Protein AF-0000000080628534 (afdb_homodimer)

pLDDT: mean 80.89, std 22.48, range [27.95, 98.81]

Structure (mmCIF, N/CA/C/O backbone):
data_AF-0000000080628534-model_v1
#
loop_
_entity.id
_entity.type
_entity.pdbx_description
1 polymer 'Flagellar biosynthesis protein FlhF'
#
loop_
_atom_site.group_PDB
_atom_site.id
_atom_site.type_symbol
_atom_site.label_atom_id
_atom_site.label_alt_id
_atom_site.label_comp_id
_atom_site.label_asym_id
_atom_site.label_entity_id
_atom_site.label_seq_id
_atom_site.pdbx_PDB_ins_code
_atom_site.Cartn_x
_atom_site.Cartn_y
_atom_site.Cartn_z
_atom_site.occupancy
_atom_site.B_iso_or_equiv
_atom_site.auth_seq_id
_atom_site.auth_comp_id
_atom_site.auth_asym_id
_atom_site.auth_atom_id
_atom_site.pdbx_PDB_model_num
ATOM 1 N N . MET A 1 1 ? -2.523 -20.516 -36.844 1 52.12 1 MET A N 1
ATOM 2 C CA . MET A 1 1 ? -1.705 -20.703 -35.656 1 52.12 1 MET A CA 1
ATOM 3 C C . MET A 1 1 ? -1.538 -22.188 -35.344 1 52.12 1 MET A C 1
ATOM 5 O O . MET A 1 1 ? -2.523 -22.922 -35.25 1 52.12 1 MET A O 1
ATOM 9 N N . ARG A 1 2 ? -0.421 -22.672 -35.656 1 65.31 2 ARG A N 1
ATOM 10 C CA . ARG A 1 2 ? -0.135 -24.062 -35.375 1 65.31 2 ARG A CA 1
ATOM 11 C C . ARG A 1 2 ? 0.512 -24.219 -34 1 65.31 2 ARG A C 1
ATOM 13 O O . ARG A 1 2 ? 1.505 -23.562 -33.688 1 65.31 2 ARG A O 1
ATOM 20 N N . LEU A 1 3 ? -0.256 -24.969 -33.062 1 70.88 3 LEU A N 1
ATOM 21 C CA . LEU A 1 3 ? 0.223 -25.234 -31.703 1 70.88 3 LEU A CA 1
ATOM 22 C C . LEU A 1 3 ? 0.98 -26.547 -31.641 1 70.88 3 LEU A C 1
ATOM 24 O O . LEU A 1 3 ? 0.54 -27.547 -32.219 1 70.88 3 LEU A O 1
ATOM 28 N N . LYS A 1 4 ? 2.238 -26.516 -31.188 1 79.19 4 LYS A N 1
ATOM 29 C CA . LYS A 1 4 ? 2.992 -27.734 -30.953 1 79.19 4 LYS A CA 1
ATOM 30 C C . LYS A 1 4 ? 3.547 -27.797 -29.531 1 79.19 4 LYS A C 1
ATOM 32 O O . LYS A 1 4 ? 4.02 -26.781 -29.016 1 79.19 4 LYS A O 1
ATOM 37 N N . SER A 1 5 ? 3.434 -29.031 -28.891 1 80.94 5 SER A N 1
ATOM 38 C CA . SER A 1 5 ? 3.955 -29.234 -27.547 1 80.94 5 SER A CA 1
ATOM 39 C C . SER A 1 5 ? 5.293 -29.969 -27.578 1 80.94 5 SER A C 1
ATOM 41 O O . SER A 1 5 ? 5.477 -30.906 -28.344 1 80.94 5 SER A O 1
ATOM 43 N N . PHE A 1 6 ? 6.254 -29.469 -26.766 1 79.81 6 PHE A N 1
ATOM 44 C CA . PHE A 1 6 ? 7.598 -30.016 -26.641 1 79.81 6 PHE A CA 1
ATOM 45 C C . PHE A 1 6 ? 7.852 -30.531 -25.219 1 79.81 6 PHE A C 1
ATOM 47 O O . PHE A 1 6 ? 7.535 -29.844 -24.25 1 79.81 6 PHE A O 1
ATOM 54 N N . HIS A 1 7 ? 8.352 -31.828 -25.125 1 80.94 7 HIS A N 1
ATOM 55 C CA . HIS A 1 7 ? 8.695 -32.469 -23.844 1 80.94 7 HIS A CA 1
ATOM 56 C C . HIS A 1 7 ? 10.203 -32.594 -23.688 1 80.94 7 HIS A C 1
ATOM 58 O O . HIS A 1 7 ? 10.898 -33.062 -24.594 1 80.94 7 HIS A O 1
ATOM 64 N N . ALA A 1 8 ? 10.711 -31.922 -22.609 1 80.69 8 ALA A N 1
ATOM 65 C CA . ALA A 1 8 ? 12.141 -32 -22.344 1 80.69 8 ALA A CA 1
ATOM 66 C C . ALA A 1 8 ? 12.422 -32.156 -20.844 1 80.69 8 ALA A C 1
ATOM 68 O O . ALA A 1 8 ? 11.523 -31.969 -20.016 1 80.69 8 ALA A O 1
ATOM 69 N N . LYS A 1 9 ? 13.586 -32.594 -20.5 1 79.06 9 LYS A N 1
ATOM 70 C CA . LYS A 1 9 ? 13.992 -32.781 -19.109 1 79.06 9 LYS A CA 1
ATOM 71 C C . LYS A 1 9 ? 14.195 -31.453 -18.422 1 79.06 9 LYS A C 1
ATOM 73 O O . LYS A 1 9 ? 14.078 -31.359 -17.188 1 79.06 9 LYS A O 1
ATOM 78 N N . SER A 1 10 ? 14.484 -30.391 -19.219 1 75.31 10 SER A N 1
ATOM 79 C CA . SER A 1 10 ? 14.695 -29.047 -18.688 1 75.31 10 SER A CA 1
ATOM 80 C C . SER A 1 10 ? 14.07 -27.984 -19.594 1 75.31 10 SER A C 1
ATOM 82 O O . SER A 1 10 ? 13.812 -28.25 -20.781 1 75.31 10 SER A O 1
ATOM 84 N N . MET A 1 11 ? 13.812 -26.906 -19.031 1 73.5 11 MET A N 1
ATOM 85 C CA . MET A 1 11 ? 13.25 -25.797 -19.781 1 73.5 11 MET A CA 1
ATOM 86 C C . MET A 1 11 ? 14.195 -25.359 -20.906 1 73.5 11 MET A C 1
ATOM 88 O O . MET A 1 11 ? 13.75 -25.062 -22.016 1 73.5 11 MET A O 1
ATOM 92 N N . SER A 1 12 ? 15.469 -25.328 -20.688 1 75.5 12 SER A N 1
ATOM 93 C CA . SER A 1 12 ? 16.453 -24.969 -21.703 1 75.5 12 SER A CA 1
ATOM 94 C C . SER A 1 12 ? 16.391 -25.922 -22.891 1 75.5 12 SER A C 1
ATOM 96 O O . SER A 1 12 ? 16.484 -25.484 -24.047 1 75.5 12 SER A O 1
ATOM 98 N N . GLU A 1 13 ? 16.203 -27.109 -22.562 1 78.12 13 GLU A N 1
ATOM 99 C CA . GLU A 1 13 ? 16.078 -28.125 -23.594 1 78.12 13 GLU A CA 1
ATOM 100 C C . GLU A 1 13 ? 14.758 -28 -24.344 1 78.12 13 GLU A C 1
ATOM 102 O O . GLU A 1 13 ? 14.719 -28.109 -25.578 1 78.12 13 GLU A O 1
ATOM 107 N N . ALA A 1 14 ? 13.758 -27.688 -23.641 1 77.56 14 ALA A N 1
ATOM 108 C CA . ALA A 1 14 ? 12.445 -27.5 -24.25 1 77.56 14 ALA A CA 1
ATOM 109 C C . ALA A 1 14 ? 12.438 -26.281 -25.172 1 77.56 14 ALA A C 1
ATOM 111 O O . ALA A 1 14 ? 11.93 -26.359 -26.297 1 77.56 14 ALA A O 1
ATOM 112 N N . MET A 1 15 ? 13.07 -25.359 -24.797 1 76.38 15 MET A N 1
ATOM 113 C CA . MET A 1 15 ? 13.141 -24.125 -25.578 1 76.38 15 MET A CA 1
ATOM 114 C C . MET A 1 15 ? 14 -24.312 -26.812 1 76.38 15 MET A C 1
ATOM 116 O O . MET A 1 15 ? 13.688 -23.797 -27.875 1 76.38 15 MET A O 1
ATOM 120 N N . ARG A 1 16 ? 15.008 -25.016 -26.75 1 76.69 16 ARG A N 1
ATOM 121 C CA . ARG A 1 16 ? 15.828 -25.375 -27.891 1 76.69 16 ARG A CA 1
ATOM 122 C C . ARG A 1 16 ? 15.016 -26.156 -28.922 1 76.69 16 ARG A C 1
ATOM 124 O O . ARG A 1 16 ? 15.094 -25.875 -30.125 1 76.69 16 ARG A O 1
ATOM 131 N N . MET A 1 17 ? 14.148 -26.953 -28.469 1 79.75 17 MET A N 1
ATOM 132 C CA . MET A 1 17 ? 13.297 -27.766 -29.328 1 79.75 17 MET A CA 1
ATOM 133 C C . MET A 1 17 ? 12.242 -26.906 -30.016 1 79.75 17 MET A C 1
ATOM 135 O O . MET A 1 17 ? 11.961 -27.094 -31.203 1 79.75 17 MET A O 1
ATOM 139 N N . VAL A 1 18 ? 11.75 -26.047 -29.25 1 76.75 18 VAL A N 1
ATOM 140 C CA . VAL A 1 18 ? 10.758 -25.125 -29.781 1 76.75 18 VAL A CA 1
ATOM 141 C C . VAL A 1 18 ? 11.383 -24.281 -30.906 1 76.75 18 VAL A C 1
ATOM 143 O O . VAL A 1 18 ? 10.828 -24.188 -32 1 76.75 18 VAL A O 1
ATOM 146 N N . ARG A 1 19 ? 12.5 -23.859 -30.719 1 76.12 19 ARG A N 1
ATOM 147 C CA . ARG A 1 19 ? 13.195 -23.031 -31.703 1 76.12 19 ARG A CA 1
ATOM 148 C C . ARG A 1 19 ? 13.602 -23.859 -32.938 1 76.12 19 ARG A C 1
ATOM 150 O O . ARG A 1 19 ? 13.484 -23.406 -34.062 1 76.12 19 ARG A O 1
ATOM 157 N N . GLN A 1 20 ? 13.969 -25.031 -32.719 1 76.75 20 GLN A N 1
ATOM 158 C CA . GLN A 1 20 ? 14.391 -25.922 -33.812 1 76.75 20 GLN A CA 1
ATOM 159 C C . GLN A 1 20 ? 13.219 -26.344 -34.688 1 76.75 20 GLN A C 1
ATOM 161 O O . GLN A 1 20 ? 13.359 -26.469 -35.906 1 76.75 20 GLN A O 1
ATOM 166 N N . THR A 1 21 ? 12.023 -26.422 -34.062 1 76.94 21 THR A N 1
ATOM 167 C CA . THR A 1 21 ? 10.883 -26.984 -34.75 1 76.94 21 THR A CA 1
ATOM 168 C C . THR A 1 21 ? 9.984 -25.875 -35.312 1 76.94 21 THR A C 1
ATOM 170 O O . THR A 1 21 ? 9.469 -25.984 -36.406 1 76.94 21 THR A O 1
ATOM 173 N N . LEU A 1 22 ? 9.875 -24.75 -34.469 1 72.88 22 LEU A N 1
ATOM 174 C CA . LEU A 1 22 ? 8.859 -23.766 -34.844 1 72.88 22 LEU A CA 1
ATOM 175 C C . LEU A 1 22 ? 9.508 -22.438 -35.219 1 72.88 22 LEU A C 1
ATOM 177 O O . LEU A 1 22 ? 8.828 -21.531 -35.719 1 72.88 22 LEU A O 1
ATOM 181 N N . GLY A 1 23 ? 10.844 -22.422 -35.125 1 72.56 23 GLY A N 1
ATOM 182 C CA . GLY A 1 23 ? 11.578 -21.219 -35.469 1 72.56 23 GLY A CA 1
ATOM 183 C C . GLY A 1 23 ? 11.641 -20.188 -34.375 1 72.56 23 GLY A C 1
ATOM 184 O O . GLY A 1 23 ? 11.047 -20.375 -33.312 1 72.56 23 GLY A O 1
ATOM 185 N N . ASP A 1 24 ? 12.352 -19.062 -34.688 1 66.25 24 ASP A N 1
ATOM 186 C CA . ASP A 1 24 ? 12.672 -18.016 -33.719 1 66.25 24 ASP A CA 1
ATOM 187 C C . ASP A 1 24 ? 11.445 -17.172 -33.406 1 66.25 24 ASP A C 1
ATOM 189 O O . ASP A 1 24 ? 11.391 -16.5 -32.375 1 66.25 24 ASP A O 1
ATOM 193 N N . ASP A 1 25 ? 10.516 -17.359 -34.156 1 62.25 25 ASP A N 1
ATOM 194 C CA . ASP A 1 25 ? 9.312 -16.547 -34 1 62.25 25 ASP A CA 1
ATOM 195 C C . ASP A 1 25 ? 8.219 -17.297 -33.25 1 62.25 25 ASP A C 1
ATOM 197 O O . ASP A 1 25 ? 7.066 -16.859 -33.219 1 62.25 25 ASP A O 1
ATOM 201 N N . ALA A 1 26 ? 8.492 -18.328 -32.719 1 68 26 ALA A N 1
ATOM 202 C CA . ALA A 1 26 ? 7.512 -19.156 -32 1 68 26 ALA A CA 1
ATOM 203 C C . ALA A 1 26 ? 7.078 -18.484 -30.703 1 68 26 ALA A C 1
ATOM 205 O O . ALA A 1 26 ? 7.906 -17.938 -29.969 1 68 26 ALA A O 1
ATOM 206 N N . ILE A 1 27 ? 5.82 -18.391 -30.469 1 68.94 27 ILE A N 1
ATOM 207 C CA . ILE A 1 27 ? 5.238 -17.828 -29.266 1 68.94 27 ILE A CA 1
ATOM 208 C C . ILE A 1 27 ? 4.934 -18.938 -28.266 1 68.94 27 ILE A C 1
ATOM 210 O O . ILE A 1 27 ? 4.25 -19.906 -28.609 1 68.94 27 ILE A O 1
ATOM 214 N N . ILE A 1 28 ? 5.527 -18.875 -27.078 1 70.69 28 ILE A N 1
ATOM 215 C CA . ILE A 1 28 ? 5.23 -19.859 -26.047 1 70.69 28 ILE A CA 1
ATOM 216 C C . ILE A 1 28 ? 3.869 -19.562 -25.422 1 70.69 28 ILE A C 1
ATOM 218 O O . ILE A 1 28 ? 3.652 -18.484 -24.891 1 70.69 28 ILE A O 1
ATOM 222 N N . VAL A 1 29 ? 3.066 -20.531 -25.547 1 66.56 29 VAL A N 1
ATOM 223 C CA . VAL A 1 29 ? 1.677 -20.391 -25.125 1 66.56 29 VAL A CA 1
ATOM 224 C C . VAL A 1 29 ? 1.518 -20.922 -23.703 1 66.56 29 VAL A C 1
ATOM 226 O O . VAL A 1 29 ? 0.796 -20.344 -22.891 1 66.56 29 VAL A O 1
ATOM 229 N N . ALA A 1 30 ? 2.236 -22.078 -23.422 1 68.56 30 ALA A N 1
ATOM 230 C CA . ALA A 1 30 ? 2.078 -22.703 -22.109 1 68.56 30 ALA A CA 1
ATOM 231 C C . ALA A 1 30 ? 3.318 -23.516 -21.734 1 68.56 30 ALA A C 1
ATOM 233 O O . ALA A 1 30 ? 3.977 -24.094 -22.609 1 68.56 30 ALA A O 1
ATOM 234 N N . THR A 1 31 ? 3.734 -23.391 -20.406 1 70.88 31 THR A N 1
ATOM 235 C CA . THR A 1 31 ? 4.758 -24.266 -19.844 1 70.88 31 THR A CA 1
ATOM 236 C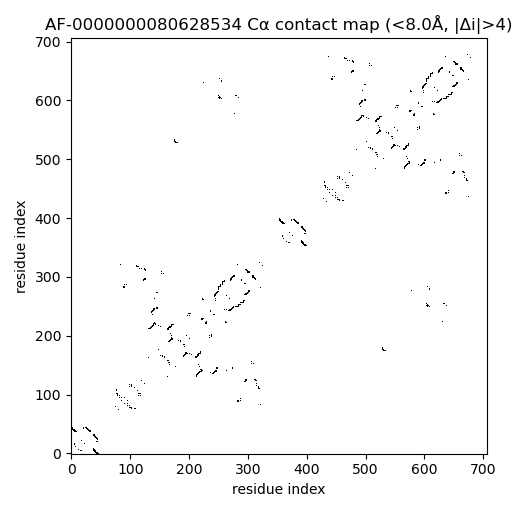 C . THR A 1 31 ? 4.211 -25.031 -18.641 1 70.88 31 THR A C 1
ATOM 238 O O . THR A 1 31 ? 3.553 -24.453 -17.766 1 70.88 31 THR A O 1
ATOM 241 N N . ARG A 1 32 ? 4.414 -26.438 -18.812 1 68.06 32 ARG A N 1
ATOM 242 C CA . ARG A 1 32 ? 3.957 -27.297 -17.719 1 68.06 32 ARG A CA 1
ATOM 243 C C . ARG A 1 32 ? 5.059 -28.25 -17.266 1 68.06 32 ARG A C 1
ATOM 245 O O . ARG A 1 32 ? 5.762 -28.828 -18.109 1 68.06 32 ARG A O 1
ATOM 252 N N . GLU A 1 33 ? 5.195 -28.375 -15.945 1 72 33 GLU A N 1
ATOM 253 C CA . GLU A 1 33 ? 6.055 -29.422 -15.422 1 72 33 GLU A CA 1
ATOM 254 C C . GLU A 1 33 ? 5.332 -30.766 -15.422 1 72 33 GLU A C 1
ATOM 256 O O . GLU A 1 33 ? 4.16 -30.859 -15.047 1 72 33 GLU A O 1
ATOM 261 N N . GLU A 1 34 ? 6.062 -31.859 -15.828 1 68.81 34 GLU A N 1
ATOM 262 C CA . GLU A 1 34 ? 5.473 -33.188 -15.906 1 68.81 34 GLU A CA 1
ATOM 263 C C . GLU A 1 34 ? 5.836 -34.031 -14.672 1 68.81 34 GLU A C 1
ATOM 265 O O . GLU A 1 34 ? 6.918 -33.875 -14.109 1 68.81 34 GLU A O 1
ATOM 270 N N . ASP A 1 35 ? 4.938 -34.875 -14.141 1 65.06 35 ASP A N 1
ATOM 271 C CA . ASP A 1 35 ? 5.059 -35.719 -12.945 1 65.06 35 ASP A CA 1
ATOM 272 C C . ASP A 1 35 ? 6.309 -36.594 -13.008 1 65.06 35 ASP A C 1
ATOM 274 O O . ASP A 1 35 ? 6.902 -36.906 -11.977 1 65.06 35 ASP A O 1
ATOM 278 N N . GLY A 1 36 ? 6.828 -37.094 -14.086 1 64.31 36 GLY A N 1
ATOM 279 C CA . GLY A 1 36 ? 7.961 -38 -14.211 1 64.31 36 GLY A CA 1
ATOM 280 C C . GLY A 1 36 ? 9.281 -37.281 -14.414 1 64.31 36 GLY A C 1
ATOM 281 O O . GLY A 1 36 ? 10.289 -37.906 -14.742 1 64.31 36 GLY A O 1
ATOM 282 N N . GLY A 1 37 ? 9.367 -36 -14.125 1 69.06 37 GLY A N 1
ATOM 283 C CA . GLY A 1 37 ? 10.594 -35.25 -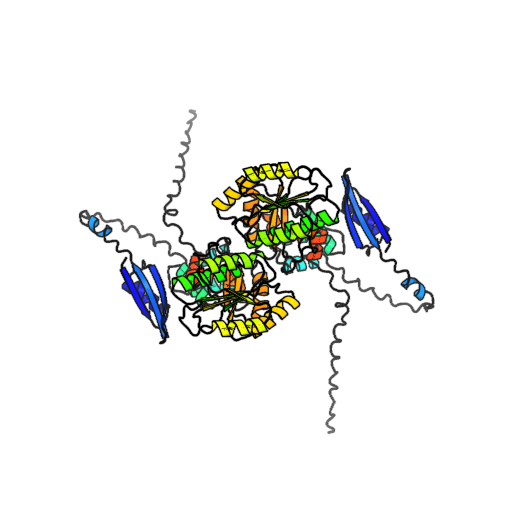14.391 1 69.06 37 GLY A CA 1
ATOM 284 C C . GLY A 1 37 ? 10.672 -34.719 -15.805 1 69.06 37 GLY A C 1
ATOM 285 O O . GLY A 1 37 ? 10.07 -35.281 -16.719 1 69.06 37 GLY A O 1
ATOM 286 N N . GLY A 1 38 ? 10.523 -33.25 -16.016 1 73.31 38 GLY A N 1
ATOM 287 C CA . GLY A 1 38 ? 10.625 -32.594 -17.312 1 73.31 38 GLY A CA 1
ATOM 288 C C . GLY A 1 38 ? 9.633 -31.469 -17.484 1 73.31 38 GLY A C 1
ATOM 289 O O . GLY A 1 38 ? 8.875 -31.141 -16.562 1 73.31 38 GLY A O 1
ATOM 290 N N . VAL A 1 39 ? 9.797 -30.781 -18.531 1 79.19 39 VAL A N 1
ATOM 291 C CA . VAL A 1 39 ? 8.953 -29.625 -18.812 1 79.19 39 VAL A CA 1
ATOM 292 C C . VAL A 1 39 ? 8.266 -29.812 -20.172 1 79.19 39 VAL A C 1
ATOM 294 O O . VAL A 1 39 ? 8.875 -30.297 -21.125 1 79.19 39 VAL A O 1
ATOM 297 N N . ARG A 1 40 ? 6.98 -29.531 -20.156 1 80.12 40 ARG A N 1
ATOM 298 C CA . ARG A 1 40 ? 6.23 -29.406 -21.406 1 80.12 40 ARG A CA 1
ATOM 299 C C . ARG A 1 40 ? 6.02 -27.953 -21.781 1 80.12 40 ARG A C 1
ATOM 301 O O . ARG A 1 40 ? 5.488 -27.172 -20.984 1 80.12 40 ARG A O 1
ATOM 308 N N . VAL A 1 41 ? 6.477 -27.578 -22.906 1 78.06 41 VAL A N 1
ATOM 309 C CA . VAL A 1 41 ? 6.305 -26.234 -23.453 1 78.06 41 VAL A CA 1
ATOM 310 C C . VAL A 1 41 ? 5.387 -26.281 -24.672 1 78.06 41 VAL A C 1
ATOM 312 O O . VAL A 1 41 ? 5.633 -27.047 -25.609 1 78.06 41 VAL A O 1
ATOM 315 N N . THR A 1 42 ? 4.27 -25.547 -24.625 1 76.44 42 THR A N 1
ATOM 316 C CA . THR A 1 42 ? 3.402 -25.375 -25.797 1 76.44 42 THR A CA 1
ATOM 317 C C . THR A 1 42 ? 3.682 -24.047 -26.484 1 76.44 42 THR A C 1
ATOM 319 O O . THR A 1 42 ? 3.625 -22.984 -25.859 1 76.44 42 THR A O 1
ATOM 322 N N . ALA A 1 43 ? 4.016 -24.156 -27.734 1 76.31 43 ALA A N 1
ATOM 323 C CA . ALA A 1 43 ? 4.367 -22.969 -28.516 1 76.31 43 ALA A CA 1
ATOM 324 C C . ALA A 1 43 ? 3.512 -22.859 -29.781 1 76.31 43 ALA A C 1
ATOM 326 O O . ALA A 1 43 ? 3.014 -23.875 -30.281 1 76.31 43 ALA A O 1
ATOM 327 N N . ALA A 1 44 ? 3.174 -21.594 -30.203 1 69.31 44 ALA A N 1
ATOM 328 C CA . ALA A 1 44 ? 2.355 -21.312 -31.391 1 69.31 44 ALA A CA 1
ATOM 329 C C . ALA A 1 44 ? 3.16 -20.578 -32.438 1 69.31 44 ALA A C 1
ATOM 331 O O . ALA A 1 44 ? 4.055 -19.797 -32.125 1 69.31 44 ALA A O 1
ATOM 332 N N . VAL A 1 45 ? 3.082 -21.016 -33.75 1 62.59 45 VAL A N 1
ATOM 333 C CA . VAL A 1 45 ? 3.586 -20.219 -34.875 1 62.59 45 VAL A CA 1
ATOM 334 C C . VAL A 1 45 ? 2.42 -19.75 -35.75 1 62.59 45 VAL A C 1
ATOM 336 O O . VAL A 1 45 ? 1.482 -20.516 -36 1 62.59 45 VAL A O 1
ATOM 339 N N . GLU A 1 46 ? 2.299 -18.422 -36.031 1 52.25 46 GLU A N 1
ATOM 340 C CA . GLU A 1 46 ? 1.332 -17.891 -37 1 52.25 46 GLU A CA 1
ATOM 341 C C . GLU A 1 46 ? 1.684 -18.312 -38.406 1 52.25 46 GLU A C 1
ATOM 343 O O . GLU A 1 46 ? 2.844 -18.234 -38.812 1 52.25 46 GLU A O 1
ATOM 348 N N . ASP A 1 47 ? 0.902 -19.156 -39.031 1 44.16 47 ASP A N 1
ATOM 349 C CA . ASP A 1 47 ? 1.084 -19.531 -40.438 1 44.16 47 ASP A CA 1
ATOM 350 C C . ASP A 1 47 ? 1.068 -18.297 -41.344 1 44.16 47 ASP A C 1
ATOM 352 O O . ASP A 1 47 ? 0.065 -17.594 -41.406 1 44.16 47 ASP A O 1
ATOM 356 N N . ASP A 1 48 ? 2.08 -17.562 -41.469 1 38.75 48 ASP A N 1
ATOM 357 C CA . ASP A 1 48 ? 2.053 -16.562 -42.531 1 38.75 48 ASP A CA 1
ATOM 358 C C . ASP A 1 48 ? 1.951 -17.219 -43.906 1 38.75 48 ASP A C 1
ATOM 360 O O . ASP A 1 48 ? 2.957 -17.656 -44.469 1 38.75 48 ASP A O 1
ATOM 364 N N . ASP A 1 49 ? 1.04 -18.047 -44.25 1 35.22 49 ASP A N 1
ATOM 365 C CA . ASP A 1 49 ? 0.96 -18.516 -45.625 1 35.22 49 ASP A CA 1
ATOM 366 C C . ASP A 1 49 ? 1.001 -17.344 -46.594 1 35.22 49 ASP A C 1
ATOM 368 O O . ASP A 1 49 ? 1.09 -17.547 -47.812 1 35.22 49 ASP A O 1
ATOM 372 N N . LEU A 1 50 ? 0.383 -16.219 -46.219 1 30.62 50 LEU A N 1
ATOM 373 C CA . LEU A 1 50 ? 0.079 -15.312 -47.312 1 30.62 50 LEU A CA 1
ATOM 374 C C . LEU A 1 50 ? 1.358 -14.766 -47.938 1 30.62 50 LEU A C 1
ATOM 376 O O . LEU A 1 50 ? 1.357 -14.336 -49.094 1 30.62 50 LEU A O 1
ATOM 380 N N . LEU A 1 51 ? 2.422 -14.562 -47.156 1 29.88 51 LEU A N 1
ATOM 381 C CA . LEU A 1 51 ? 3.449 -13.719 -47.75 1 29.88 51 LEU A CA 1
ATOM 382 C C . LEU A 1 51 ? 4.262 -14.484 -48.812 1 29.88 51 LEU A C 1
ATOM 384 O O . LEU A 1 51 ? 5.117 -13.914 -49.469 1 29.88 51 LEU A O 1
ATOM 388 N N . MET A 1 52 ? 4.152 -15.812 -48.875 1 30.11 52 MET A N 1
ATOM 389 C CA . MET A 1 52 ? 5.035 -16.5 -49.812 1 30.11 52 MET A CA 1
ATOM 390 C C . MET A 1 52 ? 4.582 -16.281 -51.25 1 30.11 52 MET A C 1
ATOM 392 O O . MET A 1 52 ? 5.285 -16.656 -52.188 1 30.11 52 MET A O 1
ATOM 396 N N . ALA A 1 53 ? 3.309 -16.047 -51.438 1 29.7 53 ALA A N 1
ATOM 397 C CA . ALA A 1 53 ? 2.877 -16.141 -52.812 1 29.7 53 ALA A CA 1
ATOM 398 C C . ALA A 1 53 ? 3.52 -15.055 -53.688 1 29.7 53 ALA A C 1
ATOM 400 O O . ALA A 1 53 ? 3.703 -15.234 -54.875 1 29.7 53 ALA A O 1
ATOM 401 N N . GLN A 1 54 ? 3.621 -13.836 -53.125 1 27.95 54 GLN A N 1
ATOM 402 C CA . GLN A 1 54 ? 3.889 -12.758 -54.062 1 27.95 54 GLN A CA 1
ATOM 403 C C . GLN A 1 54 ? 5.336 -12.805 -54.562 1 27.95 54 GLN A C 1
ATOM 405 O O . GLN A 1 54 ? 5.758 -11.945 -55.344 1 27.95 54 GLN A O 1
ATOM 410 N N . ALA A 1 55 ? 6.145 -13.641 -54 1 29.62 55 ALA A N 1
ATOM 411 C CA . ALA A 1 55 ? 7.562 -13.562 -54.344 1 29.62 55 ALA A CA 1
ATOM 412 C C . ALA A 1 55 ? 7.824 -14.133 -55.719 1 29.62 55 ALA A C 1
ATOM 414 O O . ALA A 1 55 ? 8.977 -14.25 -56.156 1 29.62 55 ALA A O 1
ATOM 415 N N . ARG A 1 56 ? 6.855 -14.695 -56.344 1 28.62 56 ARG A N 1
ATOM 416 C CA . ARG A 1 56 ? 7.285 -15.477 -57.5 1 28.62 56 ARG A CA 1
ATOM 417 C C . ARG A 1 56 ? 7.84 -14.57 -58.594 1 28.62 56 ARG A C 1
ATOM 419 O O . ARG A 1 56 ? 8.641 -15 -59.406 1 28.62 56 ARG A O 1
ATOM 426 N N . THR A 1 57 ? 7.062 -13.578 -58.875 1 28.77 57 THR A N 1
ATOM 427 C CA . THR A 1 57 ? 7.223 -13.203 -60.281 1 28.77 57 THR A CA 1
ATOM 428 C C . THR A 1 57 ? 8.547 -12.469 -60.5 1 28.77 57 THR A C 1
ATOM 430 O O . THR A 1 57 ? 8.883 -12.109 -61.625 1 28.77 57 THR A O 1
ATOM 433 N N . ALA A 1 58 ? 9 -11.633 -59.562 1 29 58 ALA A N 1
ATOM 434 C CA . ALA A 1 58 ? 9.914 -10.625 -60.094 1 29 58 ALA A CA 1
ATOM 435 C C . ALA A 1 58 ? 11.258 -11.242 -60.469 1 29 58 ALA A C 1
ATOM 437 O O . ALA A 1 58 ? 11.805 -12.047 -59.719 1 29 58 ALA A O 1
ATOM 438 N N . GLN A 1 59 ? 11.477 -11.375 -61.781 1 30.39 59 GLN A N 1
ATOM 439 C CA . GLN A 1 59 ? 12.695 -11.812 -62.469 1 30.39 59 GLN A CA 1
ATOM 440 C C . GLN A 1 59 ? 13.922 -11.078 -61.906 1 30.39 59 GLN A C 1
ATOM 442 O O . GLN A 1 59 ? 13.953 -9.852 -61.875 1 30.39 59 GLN A O 1
ATOM 447 N N . PRO A 1 60 ? 14.672 -11.68 -61 1 30.28 60 PRO A N 1
ATOM 448 C CA . PRO A 1 60 ? 15.812 -10.992 -60.375 1 30.28 60 PRO A CA 1
ATOM 449 C C . PRO A 1 60 ? 16.844 -10.531 -61.406 1 30.28 60 PRO A C 1
ATOM 451 O O . PRO A 1 60 ? 17.328 -11.336 -62.219 1 30.28 60 PRO A O 1
ATOM 454 N N . THR A 1 61 ? 16.578 -9.508 -62.25 1 30.84 61 THR A N 1
ATOM 455 C CA . THR A 1 61 ? 17.75 -9.016 -62.969 1 30.84 61 THR A CA 1
ATOM 456 C C . THR A 1 61 ? 18.969 -8.984 -62.031 1 30.84 61 THR A C 1
ATOM 458 O O . THR A 1 61 ? 18.875 -8.562 -60.906 1 30.84 61 THR A O 1
ATOM 461 N N . ARG A 1 62 ? 19.969 -9.773 -62.312 1 30.39 62 ARG A N 1
ATOM 462 C CA . ARG A 1 62 ? 21.219 -10.047 -61.625 1 30.39 62 ARG A CA 1
ATOM 463 C C . ARG A 1 62 ? 22 -8.766 -61.344 1 30.39 62 ARG A C 1
ATOM 465 O O . ARG A 1 62 ? 22.844 -8.367 -62.156 1 30.39 62 ARG A O 1
ATOM 472 N N . THR A 1 63 ? 21.359 -7.594 -61.438 1 30.03 63 THR A N 1
ATOM 473 C CA . THR A 1 63 ? 22.359 -6.559 -61.188 1 30.03 63 THR A CA 1
ATOM 474 C C . THR A 1 63 ? 23.141 -6.879 -59.906 1 30.03 63 THR A C 1
ATOM 476 O O . THR A 1 63 ? 22.609 -7.445 -58.969 1 30.03 63 THR A O 1
ATOM 479 N N . ALA A 1 64 ? 24.547 -6.91 -60.094 1 31 64 ALA A N 1
ATOM 480 C CA . ALA A 1 64 ? 25.516 -7.129 -59.031 1 31 64 ALA A CA 1
ATOM 481 C C . ALA A 1 64 ? 25.078 -6.426 -57.75 1 31 64 ALA A C 1
ATOM 483 O O . ALA A 1 64 ? 24.891 -5.207 -57.719 1 31 64 ALA A O 1
ATOM 484 N N . ARG A 1 65 ? 24.172 -6.984 -57.094 1 31.28 65 ARG A N 1
ATOM 485 C CA . ARG A 1 65 ? 23.781 -6.344 -55.844 1 31.28 65 ARG A CA 1
ATOM 486 C C . ARG A 1 65 ? 25 -5.945 -55.031 1 31.28 65 ARG A C 1
ATOM 488 O O . ARG A 1 65 ? 25.906 -6.758 -54.844 1 31.28 65 ARG A O 1
ATOM 495 N N . PRO A 1 66 ? 25.438 -4.668 -55.188 1 34.62 66 PRO A N 1
ATOM 496 C CA . PRO A 1 66 ? 26.531 -4.348 -54.25 1 34.62 66 PRO A CA 1
ATOM 497 C C . PRO A 1 66 ? 26.406 -5.074 -52.938 1 34.62 66 PRO A C 1
ATOM 499 O O . PRO A 1 66 ? 25.297 -5.391 -52.5 1 34.62 66 PRO A O 1
ATOM 502 N N . VAL A 1 67 ? 27.375 -5.98 -52.719 1 32.59 67 VAL A N 1
ATOM 503 C CA . VAL A 1 67 ? 27.469 -6.547 -51.375 1 32.59 67 VAL A CA 1
ATOM 504 C C . VAL A 1 67 ? 27.062 -5.504 -50.344 1 32.59 67 VAL A C 1
ATOM 506 O O . VAL A 1 67 ? 27.75 -4.492 -50.156 1 32.59 67 VAL A O 1
ATOM 509 N N . VAL A 1 68 ? 25.891 -5.027 -50.438 1 32.81 68 VAL A N 1
ATOM 510 C CA . VAL A 1 68 ? 25.547 -4.301 -49.219 1 32.81 68 VAL A CA 1
ATOM 511 C C . VAL A 1 68 ? 26.141 -5.02 -48 1 32.81 68 VAL A C 1
ATOM 513 O O . VAL A 1 68 ? 25.922 -6.219 -47.812 1 32.81 68 VAL A O 1
ATOM 516 N N . VAL A 1 69 ? 27.359 -4.715 -47.688 1 34.12 69 VAL A N 1
ATOM 517 C CA . VAL A 1 69 ? 27.797 -5.074 -46.344 1 34.12 69 VAL A CA 1
ATOM 518 C C . VAL A 1 69 ? 26.594 -5.152 -45.406 1 34.12 69 VAL A C 1
ATOM 520 O O . VAL A 1 69 ? 25.859 -4.172 -45.25 1 34.12 69 VAL A O 1
ATOM 523 N N . VAL A 1 70 ? 25.844 -6.211 -45.531 1 35.66 70 VAL A N 1
ATOM 524 C CA . VAL A 1 70 ? 24.891 -6.398 -44.438 1 35.66 70 VAL A CA 1
ATOM 525 C C . VAL A 1 70 ? 25.422 -5.715 -43.156 1 35.66 70 VAL A C 1
ATOM 527 O O . VAL A 1 70 ? 26.469 -6.082 -42.625 1 35.66 70 VAL A O 1
ATOM 530 N N . GLU A 1 71 ? 25.375 -4.449 -43.094 1 35.44 71 GLU A N 1
ATOM 531 C CA . GLU A 1 71 ? 25.578 -3.891 -41.781 1 35.44 71 GLU A CA 1
ATOM 532 C C . GLU A 1 71 ? 25.203 -4.891 -40.688 1 35.44 71 GLU A C 1
ATOM 534 O O . GLU A 1 71 ? 24.125 -5.488 -40.75 1 35.44 71 GLU A O 1
ATOM 539 N N . GLU A 1 72 ? 26.094 -5.699 -40.25 1 37.62 72 GLU A N 1
ATOM 540 C CA . GLU A 1 72 ? 25.844 -6.508 -39.031 1 37.62 72 GLU A CA 1
ATOM 541 C C . GLU A 1 72 ? 24.719 -5.914 -38.219 1 37.62 72 GLU A C 1
ATOM 543 O O . GLU A 1 72 ? 24.719 -4.719 -37.906 1 37.62 72 GLU A O 1
ATOM 548 N N . GLU A 1 73 ? 23.516 -6.258 -38.469 1 43.59 73 GLU A N 1
ATOM 549 C CA . GLU A 1 73 ? 22.469 -5.867 -37.5 1 43.59 73 GLU A CA 1
ATOM 550 C C . GLU A 1 73 ? 23.047 -5.578 -36.125 1 43.59 73 GLU A C 1
ATOM 552 O O . GLU A 1 73 ? 23.906 -6.328 -35.656 1 43.59 73 GLU A O 1
ATOM 557 N N . PRO A 1 74 ? 23.266 -4.391 -35.719 1 48.44 74 PRO A N 1
ATOM 558 C CA . PRO A 1 74 ? 23.844 -4.152 -34.406 1 48.44 74 PRO A CA 1
ATOM 559 C C . PRO A 1 74 ? 23.469 -5.234 -33.375 1 48.44 74 PRO A C 1
ATOM 561 O O . PRO A 1 74 ? 22.297 -5.605 -33.281 1 48.44 74 PRO A O 1
ATOM 564 N N . GLU A 1 75 ? 24.297 -6.273 -33.219 1 59.81 75 GLU A N 1
ATOM 565 C CA . GLU A 1 75 ? 24.141 -7.297 -32.188 1 59.81 75 GLU A CA 1
ATOM 566 C C . GLU A 1 75 ? 23.516 -6.715 -30.938 1 59.81 75 GLU A C 1
ATOM 568 O O . GLU A 1 75 ? 24.016 -5.723 -30.391 1 59.81 75 GLU A O 1
ATOM 573 N N . ILE A 1 76 ? 22.297 -6.875 -30.734 1 68.25 76 ILE A N 1
ATOM 574 C CA . ILE A 1 76 ? 21.656 -6.457 -29.484 1 68.25 76 ILE A CA 1
ATOM 575 C C . ILE A 1 76 ? 22.5 -6.926 -28.297 1 68.25 76 ILE A C 1
ATOM 577 O O . ILE A 1 76 ? 22.797 -8.117 -28.172 1 68.25 76 ILE A O 1
ATOM 581 N N . ASP A 1 77 ? 23.156 -6.02 -27.609 1 85.81 77 ASP A N 1
ATOM 582 C CA . ASP A 1 77 ? 23.828 -6.34 -26.359 1 85.81 77 ASP A CA 1
ATOM 583 C C . ASP A 1 77 ? 22.812 -6.66 -25.25 1 85.81 77 ASP A C 1
ATOM 585 O O . ASP A 1 77 ? 22.297 -5.758 -24.594 1 85.81 77 ASP A O 1
ATOM 589 N N . VAL A 1 78 ? 22.531 -7.926 -25.172 1 88.62 78 VAL A N 1
ATOM 590 C CA . VAL A 1 78 ? 21.531 -8.438 -24.25 1 88.62 78 VAL A CA 1
ATOM 591 C C . VAL A 1 78 ? 21.844 -7.934 -22.828 1 88.62 78 VAL A C 1
ATOM 593 O O . VAL A 1 78 ? 20.938 -7.512 -22.109 1 88.62 78 VAL A O 1
ATOM 596 N N . GLY A 1 79 ? 23.078 -7.98 -22.5 1 90.69 79 GLY A N 1
ATOM 597 C CA . GLY A 1 79 ? 23.484 -7.508 -21.188 1 90.69 79 GLY A CA 1
ATOM 598 C C . GLY A 1 79 ? 23.141 -6.051 -20.938 1 90.69 79 GLY A C 1
ATOM 599 O O . GLY A 1 79 ? 22.688 -5.688 -19.859 1 90.69 79 GLY A O 1
ATOM 600 N N . GLU A 1 80 ? 23.312 -5.305 -21.906 1 92.44 80 GLU A N 1
ATOM 601 C CA . GLU A 1 80 ? 23.031 -3.879 -21.781 1 92.44 80 GLU A CA 1
ATOM 602 C C . GLU A 1 80 ? 21.531 -3.621 -21.688 1 92.44 80 GLU A C 1
ATOM 604 O O . GLU A 1 80 ? 21.094 -2.773 -20.906 1 92.44 80 GLU A O 1
ATOM 609 N N . VAL A 1 81 ? 20.812 -4.312 -22.531 1 94.25 81 VAL A N 1
ATOM 610 C CA . VAL A 1 81 ? 19.359 -4.16 -22.5 1 94.25 81 VAL A CA 1
ATOM 611 C C . VAL A 1 81 ? 18.828 -4.562 -21.125 1 94.25 81 VAL A C 1
ATOM 613 O O . VAL A 1 81 ? 18.016 -3.846 -20.547 1 94.25 81 VAL A O 1
ATOM 616 N N . VAL A 1 82 ? 19.312 -5.625 -20.609 1 95.88 82 VAL A N 1
ATOM 617 C CA . VAL A 1 82 ? 18.875 -6.113 -19.312 1 95.88 82 VAL A CA 1
ATOM 618 C C . VAL A 1 82 ? 19.266 -5.105 -18.219 1 95.88 82 VAL A C 1
ATOM 620 O O . VAL A 1 82 ? 18.469 -4.816 -17.328 1 95.88 82 VAL A O 1
ATOM 623 N N . ALA A 1 83 ? 20.438 -4.598 -18.328 1 96.25 83 ALA A N 1
ATOM 624 C CA . ALA A 1 83 ? 20.891 -3.594 -17.375 1 96.25 83 ALA A CA 1
ATOM 625 C C . ALA A 1 83 ? 19.969 -2.383 -17.359 1 96.25 83 ALA A C 1
ATOM 627 O O . ALA A 1 83 ? 19.609 -1.886 -16.281 1 96.25 83 ALA A O 1
ATOM 628 N N . ASP A 1 84 ? 19.625 -1.979 -18.5 1 95.88 84 ASP A N 1
ATOM 629 C CA . ASP A 1 84 ? 18.75 -0.82 -18.625 1 95.88 84 ASP A CA 1
ATOM 630 C C . ASP A 1 84 ? 17.375 -1.098 -18 1 95.88 84 ASP A C 1
ATOM 632 O O . ASP A 1 84 ? 16.844 -0.254 -17.281 1 95.88 84 ASP A O 1
ATOM 636 N N . VAL A 1 85 ? 16.891 -2.246 -18.234 1 96.69 85 VAL A N 1
ATOM 637 C CA . VAL A 1 85 ? 15.578 -2.637 -17.719 1 96.69 85 VAL A CA 1
ATOM 638 C C . VAL A 1 85 ? 15.625 -2.691 -16.188 1 96.69 85 VAL A C 1
ATOM 640 O O . VAL A 1 85 ? 14.742 -2.152 -15.516 1 96.69 85 VAL A O 1
ATOM 643 N N . LEU A 1 86 ? 16.641 -3.293 -15.656 1 97.5 86 LEU A N 1
ATOM 644 C CA . LEU A 1 86 ? 16.766 -3.432 -14.211 1 97.5 86 LEU A CA 1
ATOM 645 C C . LEU A 1 86 ? 16.906 -2.066 -13.547 1 97.5 86 LEU A C 1
ATOM 647 O O . LEU A 1 86 ? 16.344 -1.826 -12.477 1 97.5 86 LEU A O 1
ATOM 651 N N . HIS A 1 87 ? 17.609 -1.223 -14.203 1 95.25 87 HIS A N 1
ATOM 652 C CA . HIS A 1 87 ? 17.781 0.134 -13.688 1 95.25 87 HIS A CA 1
ATOM 653 C C . HIS A 1 87 ? 16.453 0.898 -13.719 1 95.25 87 HIS A C 1
ATOM 655 O O . HIS A 1 87 ? 16.094 1.545 -12.734 1 95.25 87 HIS A O 1
ATOM 661 N N . ARG A 1 88 ? 15.758 0.804 -14.789 1 95.25 88 ARG A N 1
ATOM 662 C CA . ARG A 1 88 ? 14.477 1.484 -14.953 1 95.25 88 ARG A CA 1
ATOM 663 C C . ARG A 1 88 ? 13.477 1.028 -13.891 1 95.25 88 ARG A C 1
ATOM 665 O O . ARG A 1 88 ? 12.695 1.834 -13.383 1 95.25 88 ARG A O 1
ATOM 672 N N . HIS A 1 89 ? 13.578 -0.186 -13.508 1 96.88 89 HIS A N 1
ATOM 673 C CA . HIS A 1 89 ? 12.633 -0.743 -12.555 1 96.88 89 HIS A CA 1
ATOM 674 C C . HIS A 1 89 ? 13.125 -0.566 -11.117 1 96.88 89 HIS A C 1
ATOM 676 O O . HIS A 1 89 ? 12.453 -0.984 -10.172 1 96.88 89 HIS A O 1
ATOM 682 N N . GLY A 1 90 ? 14.266 -0.03 -10.945 1 93.88 90 GLY A N 1
ATOM 683 C CA . GLY A 1 90 ? 14.766 0.295 -9.617 1 93.88 90 GLY A CA 1
ATOM 684 C C . GLY A 1 90 ? 15.227 -0.921 -8.844 1 93.88 90 GLY A C 1
ATOM 685 O O . GLY A 1 90 ? 15.031 -1.002 -7.625 1 93.88 90 GLY A O 1
ATOM 686 N N . VAL A 1 91 ? 15.797 -1.869 -9.531 1 96.56 91 VAL A N 1
ATOM 687 C CA . VAL A 1 91 ? 16.359 -3.031 -8.844 1 96.56 91 VAL A CA 1
ATOM 688 C C . VAL A 1 91 ? 17.562 -2.609 -8.008 1 96.56 91 VAL A C 1
ATOM 690 O O . VAL A 1 91 ? 18.422 -1.857 -8.484 1 96.56 91 VAL A O 1
ATOM 693 N N . PRO A 1 92 ? 17.578 -3.074 -6.719 1 93 92 PRO A N 1
ATOM 694 C CA . PRO A 1 92 ? 18.75 -2.738 -5.914 1 93 92 PRO A CA 1
ATOM 695 C C . PRO A 1 92 ? 20.062 -3.059 -6.625 1 93 92 PRO A C 1
ATOM 697 O O . PRO A 1 92 ? 20.172 -4.098 -7.277 1 93 92 PRO A O 1
ATOM 700 N N . ALA A 1 93 ? 21.016 -2.24 -6.457 1 92.81 93 ALA A N 1
ATOM 701 C CA . ALA A 1 93 ? 22.234 -2.223 -7.27 1 92.81 93 ALA A CA 1
ATOM 702 C C . ALA A 1 93 ? 22.969 -3.561 -7.195 1 92.81 93 ALA A C 1
ATOM 704 O O . ALA A 1 93 ? 23.312 -4.137 -8.227 1 92.81 93 ALA A O 1
ATOM 705 N N . ALA A 1 94 ? 23.141 -4.074 -6.02 1 95.12 94 ALA A N 1
ATOM 706 C CA . ALA A 1 94 ? 23.875 -5.324 -5.855 1 95.12 94 ALA A CA 1
ATOM 707 C C . ALA A 1 94 ? 23.141 -6.484 -6.527 1 95.12 94 ALA A C 1
ATOM 709 O O . ALA A 1 94 ? 23.766 -7.324 -7.18 1 95.12 94 ALA A O 1
ATOM 710 N N . LEU A 1 95 ? 21.922 -6.504 -6.398 1 96.94 95 LEU A N 1
ATOM 711 C CA . LEU A 1 95 ? 21.094 -7.539 -7.012 1 96.94 95 LEU A CA 1
ATOM 712 C C . LEU A 1 95 ? 21.078 -7.391 -8.531 1 96.94 95 LEU A C 1
ATOM 714 O O . LEU A 1 95 ? 21.141 -8.383 -9.258 1 96.94 95 LEU A O 1
ATOM 718 N N . ALA A 1 96 ? 20.984 -6.188 -9 1 97.56 96 ALA A N 1
ATOM 719 C CA . ALA A 1 96 ? 21 -5.914 -10.43 1 97.56 96 ALA A CA 1
ATOM 720 C C . ALA A 1 96 ? 22.266 -6.438 -11.086 1 97.56 96 ALA A C 1
ATOM 722 O O . ALA A 1 96 ? 22.219 -7.039 -12.164 1 97.56 96 ALA A O 1
ATOM 723 N N . GLU A 1 97 ? 23.328 -6.223 -10.461 1 97.06 97 GLU A N 1
ATOM 724 C CA . GLU A 1 97 ? 24.609 -6.68 -10.992 1 97.06 97 GLU A CA 1
ATOM 725 C C . GLU A 1 97 ? 24.641 -8.195 -11.141 1 97.06 97 GLU A C 1
ATOM 727 O O . GLU A 1 97 ? 25.094 -8.719 -12.156 1 97.06 97 GLU A O 1
ATOM 732 N N . GLN A 1 98 ? 24.141 -8.852 -10.133 1 97.19 98 GLN A N 1
ATOM 733 C CA . GLN A 1 98 ? 24.078 -10.312 -10.18 1 97.19 98 GLN A CA 1
ATOM 734 C C . GLN A 1 98 ? 23.188 -10.789 -11.328 1 97.19 98 GLN A C 1
ATOM 736 O O . GLN A 1 98 ? 23.531 -11.727 -12.039 1 97.19 98 GLN A O 1
ATOM 741 N N . LEU A 1 99 ? 22.109 -10.141 -11.484 1 97.56 99 LEU A N 1
ATOM 742 C CA . LEU A 1 99 ? 21.156 -10.508 -12.531 1 97.56 99 LEU A CA 1
ATOM 743 C C . LEU A 1 99 ? 21.75 -10.234 -13.914 1 97.56 99 LEU A C 1
ATOM 745 O O . LEU A 1 99 ? 21.562 -11.016 -14.844 1 97.56 99 LEU A O 1
ATOM 749 N N . ILE A 1 100 ? 22.422 -9.109 -14.055 1 96.69 100 ILE A N 1
ATOM 750 C CA . ILE A 1 100 ? 23.062 -8.742 -15.312 1 96.69 100 ILE A CA 1
ATOM 751 C C . ILE A 1 100 ? 24.109 -9.781 -15.688 1 96.69 100 ILE A C 1
ATOM 753 O O . ILE A 1 100 ? 24.172 -10.242 -16.828 1 96.69 100 ILE A O 1
ATOM 757 N N . ASP A 1 101 ? 24.891 -10.172 -14.719 1 95.44 101 ASP A N 1
ATOM 758 C CA . ASP A 1 101 ? 25.922 -11.18 -14.945 1 95.44 101 ASP A CA 1
ATOM 759 C C . ASP A 1 101 ? 25.312 -12.508 -15.375 1 95.44 101 ASP A C 1
ATOM 761 O O . ASP A 1 101 ? 25.812 -13.148 -16.312 1 95.44 101 ASP A O 1
ATOM 765 N N . ALA A 1 102 ? 24.312 -12.883 -14.742 1 95.12 102 ALA A N 1
ATOM 766 C CA . ALA A 1 102 ? 23.641 -14.141 -15.062 1 95.12 102 ALA A CA 1
ATOM 767 C C . ALA A 1 102 ? 23.031 -14.094 -16.469 1 95.12 102 ALA A C 1
ATOM 769 O O . ALA A 1 102 ? 23.109 -15.062 -17.219 1 95.12 102 ALA A O 1
ATOM 770 N N . ALA A 1 103 ? 22.5 -12.984 -16.812 1 94.19 103 ALA A N 1
ATOM 771 C CA . ALA A 1 103 ? 21.859 -12.828 -18.109 1 94.19 103 ALA A CA 1
ATOM 772 C C . ALA A 1 103 ? 22.891 -12.789 -19.234 1 94.19 103 ALA A C 1
ATOM 774 O O . ALA A 1 103 ? 22.672 -13.328 -20.312 1 94.19 103 ALA A O 1
ATOM 775 N N . ALA A 1 104 ? 23.953 -12.094 -18.969 1 90.19 104 ALA A N 1
ATOM 776 C CA . ALA A 1 104 ? 25 -11.914 -19.969 1 90.19 104 ALA A CA 1
ATOM 777 C C . ALA A 1 104 ? 25.641 -13.25 -20.344 1 90.19 104 ALA A C 1
ATOM 779 O O . ALA A 1 104 ? 26.141 -13.43 -21.453 1 90.19 104 ALA A O 1
ATOM 780 N N . GLY A 1 105 ? 25.578 -14.156 -19.422 1 87.81 105 GLY A N 1
ATOM 781 C CA . GLY A 1 105 ? 26.219 -15.453 -19.641 1 87.81 105 GLY A CA 1
ATOM 782 C C . GLY A 1 105 ? 25.359 -16.406 -20.469 1 87.81 105 GLY A C 1
ATOM 783 O O . GLY A 1 105 ? 25.828 -17.484 -20.859 1 87.81 105 GLY A O 1
ATOM 784 N N . LEU A 1 106 ? 24.234 -15.922 -20.781 1 86.31 106 LEU A N 1
ATOM 785 C CA . LEU A 1 106 ? 23.328 -16.797 -21.516 1 86.31 106 LEU A CA 1
ATOM 786 C C . LEU A 1 106 ? 23.469 -16.594 -23.016 1 86.31 106 LEU A C 1
ATOM 788 O O . LEU A 1 106 ? 23.656 -15.477 -23.484 1 86.31 106 LEU A O 1
ATOM 792 N N . ASP A 1 107 ? 23.391 -17.625 -23.766 1 85.12 107 ASP A N 1
ATOM 793 C CA . ASP A 1 107 ? 23.516 -17.578 -25.219 1 85.12 107 ASP A CA 1
ATOM 794 C C . ASP A 1 107 ? 22.156 -17.359 -25.875 1 85.12 107 ASP A C 1
ATOM 796 O O . ASP A 1 107 ? 21.562 -18.281 -26.422 1 85.12 107 ASP A O 1
ATOM 800 N N . THR A 1 108 ? 21.625 -16.172 -25.781 1 88.06 108 THR A N 1
ATOM 801 C CA . THR A 1 108 ? 20.375 -15.797 -26.422 1 88.06 108 THR A CA 1
ATOM 802 C C . THR A 1 108 ? 20.391 -14.336 -26.859 1 88.06 108 THR A C 1
ATOM 804 O O . THR A 1 108 ? 21.062 -13.5 -26.234 1 88.06 108 THR A O 1
ATOM 807 N N . ASP A 1 109 ? 19.688 -14.078 -27.938 1 88.44 109 ASP A N 1
ATOM 808 C CA . ASP A 1 109 ? 19.562 -12.711 -28.422 1 88.44 109 ASP A CA 1
ATOM 809 C C . ASP A 1 109 ? 18.281 -12.055 -27.922 1 88.44 109 ASP A C 1
ATOM 811 O O . ASP A 1 109 ? 18 -10.898 -28.25 1 88.44 109 ASP A O 1
ATOM 815 N N . ASP A 1 110 ? 17.531 -12.773 -27.172 1 89.94 110 ASP A N 1
ATOM 816 C CA . ASP A 1 110 ? 16.281 -12.25 -26.625 1 89.94 110 ASP A CA 1
ATOM 817 C C . ASP A 1 110 ? 16.469 -11.797 -25.172 1 89.94 110 ASP A C 1
ATOM 819 O O . ASP A 1 110 ? 16.578 -12.625 -24.266 1 89.94 110 ASP A O 1
ATOM 823 N N . PRO A 1 111 ? 16.438 -10.523 -24.953 1 93.38 111 PRO A N 1
ATOM 824 C CA . PRO A 1 111 ? 16.688 -10.008 -23.594 1 93.38 111 PRO A CA 1
ATOM 825 C C . PRO A 1 111 ? 15.664 -10.523 -22.578 1 93.38 111 PRO A C 1
ATOM 827 O O . PRO A 1 111 ? 16 -10.719 -21.406 1 93.38 111 PRO A O 1
ATOM 830 N N . ALA A 1 112 ? 14.477 -10.719 -23 1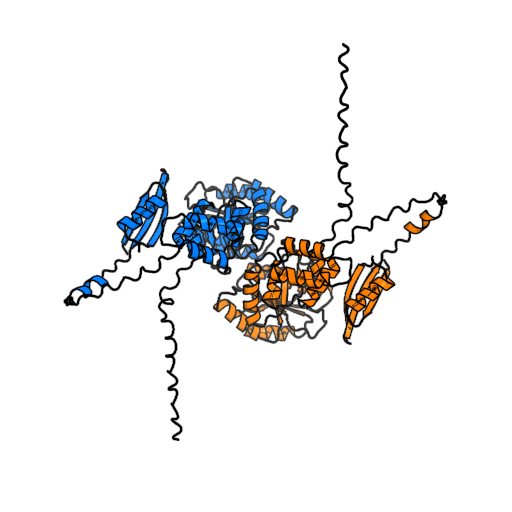 93.75 112 ALA A N 1
ATOM 831 C CA . ALA A 1 112 ? 13.453 -11.219 -22.078 1 93.75 112 ALA A CA 1
ATOM 832 C C . ALA A 1 112 ? 13.766 -12.641 -21.641 1 93.75 112 ALA A C 1
ATOM 834 O O . ALA A 1 112 ? 13.562 -12.984 -20.469 1 93.75 112 ALA A O 1
ATOM 835 N N . LEU A 1 113 ? 14.219 -13.375 -22.547 1 93.94 113 LEU A N 1
ATOM 836 C CA . LEU A 1 113 ? 14.594 -14.742 -22.219 1 93.94 113 LEU A CA 1
ATOM 837 C C . LEU A 1 113 ? 15.836 -14.766 -21.328 1 93.94 113 LEU A C 1
ATOM 839 O O . LEU A 1 113 ? 15.922 -15.578 -20.406 1 93.94 113 LEU A O 1
ATOM 843 N N . ALA A 1 114 ? 16.734 -13.922 -21.641 1 94.88 114 ALA A N 1
ATOM 844 C CA . ALA A 1 114 ? 17.938 -13.828 -20.828 1 94.88 114 ALA A CA 1
ATOM 845 C C . ALA A 1 114 ? 17.609 -13.438 -19.391 1 94.88 114 ALA A C 1
ATOM 847 O O . ALA A 1 114 ? 18.078 -14.062 -18.438 1 94.88 114 ALA A O 1
ATOM 848 N N . LEU A 1 115 ? 16.75 -12.469 -19.266 1 96.62 115 LEU A N 1
ATOM 849 C CA . LEU A 1 115 ? 16.344 -12.031 -17.938 1 96.62 115 LEU A CA 1
ATOM 850 C C . LEU A 1 115 ? 15.539 -13.117 -17.219 1 96.62 115 LEU A C 1
ATOM 852 O O . LEU A 1 115 ? 15.711 -13.344 -16.031 1 96.62 115 LEU A O 1
ATOM 856 N N . GLY A 1 116 ? 14.672 -13.734 -17.969 1 97.19 116 GLY A N 1
ATOM 857 C CA . GLY A 1 116 ? 13.914 -14.844 -17.391 1 97.19 116 GLY A CA 1
ATOM 858 C C . GLY A 1 116 ? 14.797 -15.93 -16.812 1 97.19 116 GLY A C 1
ATOM 859 O O . GLY A 1 116 ? 14.539 -16.422 -15.719 1 97.19 116 GLY A O 1
ATOM 860 N N . ALA A 1 117 ? 15.805 -16.234 -17.531 1 96 117 ALA A N 1
ATOM 861 C CA . ALA A 1 117 ? 16.734 -17.266 -17.078 1 96 117 ALA A CA 1
ATOM 862 C C . ALA A 1 117 ? 17.5 -16.797 -15.844 1 96 117 ALA A C 1
ATOM 864 O O . ALA A 1 117 ? 17.734 -17.578 -14.914 1 96 117 ALA A O 1
ATOM 865 N N . ALA A 1 118 ? 17.875 -15.609 -15.898 1 97.12 118 ALA A N 1
ATOM 866 C CA . ALA A 1 118 ? 18.562 -15.039 -14.742 1 97.12 118 ALA A CA 1
ATOM 867 C C . ALA A 1 118 ? 17.672 -15.07 -13.508 1 97.12 118 ALA A C 1
ATOM 869 O O . ALA A 1 118 ? 18.109 -15.438 -12.414 1 97.12 118 ALA A O 1
ATOM 870 N N . LEU A 1 119 ? 16.422 -14.688 -13.648 1 98.06 119 LEU A N 1
ATOM 871 C CA . LEU A 1 119 ? 15.461 -14.703 -12.555 1 98.06 119 LEU A CA 1
ATOM 872 C C . LEU A 1 119 ? 15.258 -16.125 -12.031 1 98.06 119 LEU A C 1
ATOM 874 O O . LEU A 1 119 ? 15.18 -16.344 -10.82 1 98.06 119 LEU A O 1
ATOM 878 N N . ASP A 1 120 ? 15.188 -17 -12.93 1 97.25 120 ASP A N 1
ATOM 879 C CA . ASP A 1 120 ? 15 -18.406 -12.562 1 97.25 120 ASP A CA 1
ATOM 880 C C . ASP A 1 120 ? 16.156 -18.906 -11.703 1 97.25 120 ASP A C 1
ATOM 882 O O . ASP A 1 120 ? 15.961 -19.766 -10.836 1 97.25 120 ASP A O 1
ATOM 886 N N . SER A 1 121 ? 17.297 -18.453 -11.961 1 96.25 121 SER A N 1
ATOM 887 C CA . SER A 1 121 ? 18.484 -18.906 -11.242 1 96.25 121 SER A CA 1
ATOM 888 C C . SER A 1 121 ? 18.547 -18.328 -9.836 1 96.25 121 SER A C 1
ATOM 890 O O . SER A 1 121 ? 19.203 -18.875 -8.945 1 96.25 121 SER A O 1
ATOM 892 N N . MET A 1 122 ? 17.844 -17.234 -9.555 1 96.88 122 MET A N 1
ATOM 893 C CA . MET A 1 122 ? 18.047 -16.516 -8.297 1 96.88 122 MET A CA 1
ATOM 894 C C . MET A 1 122 ? 16.781 -16.578 -7.438 1 96.88 122 MET A C 1
ATOM 896 O O . MET A 1 122 ? 16.844 -16.344 -6.227 1 96.88 122 MET A O 1
ATOM 900 N N . PHE A 1 123 ? 15.703 -16.797 -8.094 1 98.12 123 PHE A N 1
ATOM 901 C CA . PHE A 1 123 ? 14.43 -16.734 -7.375 1 98.12 123 PHE A CA 1
ATOM 902 C C . PHE A 1 123 ? 13.648 -18.031 -7.551 1 98.12 123 PHE A C 1
ATOM 904 O O . PHE A 1 123 ? 13.867 -18.766 -8.516 1 98.12 123 PHE A O 1
ATOM 911 N N . THR A 1 124 ? 12.781 -18.312 -6.582 1 98.19 124 THR A N 1
ATOM 912 C CA . THR A 1 124 ? 11.891 -19.453 -6.656 1 98.19 124 THR A CA 1
ATOM 913 C C . THR A 1 124 ? 10.484 -19.031 -7.066 1 98.19 124 THR A C 1
ATOM 915 O O . THR A 1 124 ? 9.922 -18.094 -6.496 1 98.19 124 THR A O 1
ATOM 918 N N . PHE A 1 125 ? 10.031 -19.641 -8.055 1 97.06 125 PHE A N 1
ATOM 919 C CA . PHE A 1 125 ? 8.664 -19.484 -8.523 1 97.06 125 PHE A CA 1
ATOM 920 C C . PHE A 1 125 ? 7.855 -20.75 -8.297 1 97.06 125 PHE A C 1
ATOM 922 O O . PHE A 1 125 ? 8.211 -21.812 -8.805 1 97.06 125 PHE A O 1
ATOM 929 N N . SER A 1 126 ? 6.828 -20.641 -7.504 1 96.56 126 SER A N 1
ATOM 930 C CA . SER A 1 126 ? 5.988 -21.766 -7.145 1 96.56 126 SER A CA 1
ATOM 931 C C . SER A 1 126 ? 4.508 -21.406 -7.23 1 96.56 126 SER A C 1
ATOM 933 O O . SER A 1 126 ? 3.85 -21.219 -6.207 1 96.56 126 SER A O 1
ATOM 935 N N . PRO A 1 127 ? 3.949 -21.359 -8.398 1 95.25 127 PRO A N 1
ATOM 936 C CA . PRO A 1 127 ? 2.547 -20.984 -8.594 1 95.25 127 PRO A CA 1
ATOM 937 C C . PRO A 1 127 ? 1.582 -21.906 -7.844 1 95.25 127 PRO A C 1
ATOM 939 O O . PRO A 1 127 ? 1.915 -23.062 -7.566 1 95.25 127 PRO A O 1
ATOM 942 N N . LEU A 1 128 ? 0.421 -21.297 -7.496 1 93.25 128 LEU A N 1
ATOM 943 C CA . LEU A 1 128 ? -0.627 -22.109 -6.883 1 93.25 128 LEU A CA 1
ATOM 944 C C . LEU A 1 128 ? -1.094 -23.203 -7.828 1 93.25 128 LEU A C 1
ATOM 946 O O . LEU A 1 128 ? -1.22 -22.984 -9.039 1 93.25 128 LEU A O 1
ATOM 950 N N . GLN A 1 129 ? -1.228 -24.359 -7.277 1 82 129 GLN A N 1
ATOM 951 C CA . GLN A 1 129 ? -1.588 -25.516 -8.086 1 82 129 GLN A CA 1
ATOM 952 C C . GLN A 1 129 ? -3.102 -25.625 -8.25 1 82 129 GLN A C 1
ATOM 954 O O . GLN A 1 129 ? -3.857 -25.234 -7.355 1 82 129 GLN A O 1
ATOM 959 N N . ASP A 1 130 ? -3.441 -25.938 -9.422 1 74.69 130 ASP A N 1
ATOM 960 C CA . ASP A 1 130 ? -4.84 -26.25 -9.711 1 74.69 130 ASP A CA 1
ATOM 961 C C . ASP A 1 130 ? -5.102 -27.75 -9.617 1 74.69 130 ASP A C 1
ATOM 963 O O . ASP A 1 130 ? -5.02 -28.469 -10.625 1 74.69 130 ASP A O 1
ATOM 967 N N . ARG A 1 131 ? -5.25 -28.219 -8.375 1 71.62 131 ARG A N 1
ATOM 968 C CA . ARG A 1 131 ? -5.492 -29.656 -8.219 1 71.62 131 ARG A CA 1
ATOM 969 C C . ARG A 1 131 ? -6.926 -29.922 -7.77 1 71.62 131 ARG A C 1
ATOM 971 O O . ARG A 1 131 ? -7.52 -29.109 -7.062 1 71.62 131 ARG A O 1
ATOM 978 N N . ARG A 1 132 ? -7.535 -30.953 -8.367 1 69.44 132 ARG A N 1
ATOM 979 C CA . ARG A 1 132 ? -8.898 -31.344 -8.016 1 69.44 132 ARG A CA 1
ATOM 980 C C . ARG A 1 132 ? -8.953 -31.953 -6.617 1 69.44 132 ARG A C 1
ATOM 982 O O . ARG A 1 132 ? -10.008 -31.938 -5.977 1 69.44 132 ARG A O 1
ATOM 989 N N . GLY A 1 133 ? -7.93 -31.969 -5.922 1 67.81 133 GLY A N 1
ATOM 990 C CA . GLY A 1 133 ? -7.98 -32.562 -4.594 1 67.81 133 GLY A CA 1
ATOM 991 C C . GLY A 1 133 ? -6.629 -32.594 -3.91 1 67.81 133 GLY A C 1
ATOM 992 O O . GLY A 1 133 ? -5.598 -32.375 -4.547 1 67.81 133 GLY A O 1
ATOM 993 N N . GLY A 1 134 ? -6.793 -32.75 -2.58 1 69.12 134 GLY A N 1
ATOM 994 C CA . GLY A 1 134 ? -5.586 -32.906 -1.786 1 69.12 134 GLY A CA 1
ATOM 995 C C . GLY A 1 134 ? -4.879 -31.594 -1.488 1 69.12 134 GLY A C 1
ATOM 996 O O . GLY A 1 134 ? -3.758 -31.594 -0.979 1 69.12 134 GLY A O 1
ATOM 997 N N . ASN A 1 135 ? -5.711 -30.562 -1.79 1 75.44 135 ASN A N 1
ATOM 998 C CA . ASN A 1 135 ? -5.094 -29.266 -1.533 1 75.44 135 ASN A CA 1
ATOM 999 C C . ASN A 1 135 ? -5.285 -28.828 -0.083 1 75.44 135 ASN A C 1
ATOM 1001 O O . ASN A 1 135 ? -6.336 -29.078 0.509 1 75.44 135 ASN A O 1
ATOM 1005 N N . LYS A 1 136 ? -4.293 -28.391 0.428 1 89 136 LYS A N 1
ATOM 1006 C CA . LYS A 1 136 ? -4.438 -27.703 1.71 1 89 136 LYS A CA 1
ATOM 1007 C C . LYS A 1 136 ? -5.207 -26.391 1.553 1 89 136 LYS A C 1
ATOM 1009 O O . LYS A 1 136 ? -5.086 -25.719 0.532 1 89 136 LYS A O 1
ATOM 1014 N N . PRO A 1 137 ? -6.07 -26.156 2.562 1 95.31 137 PRO A N 1
ATOM 1015 C CA . PRO A 1 137 ? -6.664 -24.828 2.557 1 95.31 137 PRO A CA 1
ATOM 1016 C C . PRO A 1 137 ? -5.621 -23.719 2.434 1 95.31 137 PRO A C 1
ATOM 1018 O O . PRO A 1 137 ? -4.531 -23.828 2.998 1 95.31 137 PRO A O 1
ATOM 1021 N N . LEU A 1 138 ? -5.953 -22.703 1.678 1 96.81 138 LEU A N 1
ATOM 1022 C CA . LEU A 1 138 ? -5.098 -21.531 1.544 1 96.81 138 LEU A CA 1
ATOM 1023 C C . LEU A 1 138 ? -5.574 -20.406 2.447 1 96.81 138 LEU A C 1
ATOM 1025 O O . LEU A 1 138 ? -6.742 -20.016 2.387 1 96.81 138 LEU A O 1
ATOM 1029 N N . ILE A 1 139 ? -4.73 -19.922 3.285 1 98.12 139 ILE A N 1
ATOM 1030 C CA . ILE A 1 139 ? -5.031 -18.781 4.141 1 98.12 139 ILE A CA 1
ATOM 1031 C C . ILE A 1 139 ? -4.297 -17.547 3.627 1 98.12 139 ILE A C 1
ATOM 1033 O O . ILE A 1 139 ? -3.064 -17.484 3.652 1 98.12 139 ILE A O 1
ATOM 1037 N N . LEU A 1 140 ? -5.062 -16.594 3.172 1 98.06 140 LEU A N 1
ATOM 1038 C CA . LEU A 1 140 ? -4.441 -15.367 2.68 1 98.06 140 LEU A CA 1
ATOM 1039 C C . LEU A 1 140 ? -4.156 -14.398 3.828 1 98.06 140 LEU A C 1
ATOM 1041 O O . LEU A 1 140 ? -5.074 -13.992 4.543 1 98.06 140 LEU A O 1
ATOM 1045 N N . VAL A 1 141 ? -2.863 -14.094 3.963 1 98.44 141 VAL A N 1
ATOM 1046 C CA . VAL A 1 141 ? -2.422 -13.219 5.047 1 98.44 141 VAL A CA 1
ATOM 1047 C C . VAL A 1 141 ? -1.667 -12.023 4.477 1 98.44 141 VAL A C 1
ATOM 1049 O O . VAL A 1 141 ? -1.244 -12.039 3.318 1 98.44 141 VAL A O 1
ATOM 1052 N N . GLY A 1 142 ? -1.558 -10.977 5.297 1 97.75 142 GLY A N 1
ATOM 1053 C CA . GLY A 1 142 ? -0.838 -9.789 4.879 1 97.75 142 GLY A CA 1
ATOM 1054 C C . GLY A 1 142 ? -1.355 -8.523 5.535 1 97.75 142 GLY A C 1
ATOM 1055 O O . GLY A 1 142 ? -2.273 -8.57 6.355 1 97.75 142 GLY A O 1
ATOM 1056 N N . PRO A 1 143 ? -0.735 -7.438 5.145 1 95.56 143 PRO A N 1
ATOM 1057 C CA . PRO A 1 143 ? -1.136 -6.16 5.73 1 95.56 143 PRO A CA 1
ATOM 1058 C C . PRO A 1 143 ? -2.496 -5.68 5.23 1 95.56 143 PRO A C 1
ATOM 1060 O O . PRO A 1 143 ? -3.049 -6.254 4.289 1 95.56 143 PRO A O 1
ATOM 1063 N N . PRO A 1 144 ? -3.059 -4.664 5.957 1 91.19 144 PRO A N 1
ATOM 1064 C CA . PRO A 1 144 ? -4.328 -4.086 5.504 1 91.19 144 PRO A CA 1
ATOM 1065 C C . PRO A 1 144 ? -4.227 -3.463 4.113 1 91.19 144 PRO A C 1
ATOM 1067 O O . PRO A 1 144 ? -3.205 -2.859 3.773 1 91.19 144 PRO A O 1
ATOM 1070 N N . GLY A 1 145 ? -5.266 -3.65 3.352 1 88.44 145 GLY A N 1
ATOM 1071 C CA . GLY A 1 145 ? -5.352 -2.988 2.059 1 88.44 145 GLY A CA 1
ATOM 1072 C C . GLY A 1 145 ? -4.535 -3.674 0.98 1 88.44 145 GLY A C 1
ATOM 1073 O O . GLY A 1 145 ? -4.406 -3.154 -0.131 1 88.44 145 GLY A O 1
ATOM 1074 N N . SER A 1 146 ? -4.02 -4.898 1.239 1 93.94 146 SER A N 1
ATOM 1075 C CA . SER A 1 146 ? -3.143 -5.562 0.281 1 93.94 146 SER A CA 1
ATOM 1076 C C . SER A 1 146 ? -3.945 -6.277 -0.8 1 93.94 146 SER A C 1
ATOM 1078 O O . SER A 1 146 ? -3.393 -6.688 -1.822 1 93.94 146 SER A O 1
ATOM 1080 N N . GLY A 1 147 ? -5.207 -6.453 -0.574 1 92.19 147 GLY A N 1
ATOM 1081 C CA . GLY A 1 147 ? -6.047 -7.07 -1.589 1 92.19 147 GLY A CA 1
ATOM 1082 C C . GLY A 1 147 ? -6.438 -8.5 -1.256 1 92.19 147 GLY A C 1
ATOM 1083 O O . GLY A 1 147 ? -6.891 -9.242 -2.127 1 92.19 147 GLY A O 1
ATOM 1084 N N . LYS A 1 148 ? -6.312 -8.938 -0.068 1 94.94 148 LYS A N 1
ATOM 1085 C CA . LYS A 1 148 ? -6.574 -10.305 0.368 1 94.94 148 LYS A CA 1
ATOM 1086 C C . LYS A 1 148 ? -7.992 -10.734 0.005 1 94.94 148 LYS A C 1
ATOM 1088 O O . LYS A 1 148 ? -8.188 -11.781 -0.616 1 94.94 148 LYS A O 1
ATOM 1093 N N . THR A 1 149 ? -8.984 -9.93 0.373 1 91.56 149 THR A N 1
ATOM 1094 C CA . THR A 1 149 ? -10.375 -10.266 0.116 1 91.56 149 THR A CA 1
ATOM 1095 C C . THR A 1 149 ? -10.641 -10.391 -1.382 1 91.56 149 THR A C 1
ATOM 1097 O O . THR A 1 149 ? -11.305 -11.328 -1.822 1 91.56 149 THR A O 1
ATOM 1100 N N . LEU A 1 150 ? -10.078 -9.508 -2.166 1 91.12 150 LEU A N 1
ATOM 1101 C CA . LEU A 1 150 ? -10.258 -9.562 -3.613 1 91.12 150 LEU A CA 1
ATOM 1102 C C . LEU A 1 150 ? -9.602 -10.812 -4.191 1 91.12 150 LEU A C 1
ATOM 1104 O O . LEU A 1 150 ? -10.156 -11.445 -5.094 1 91.12 150 LEU A O 1
ATOM 1108 N N . ILE A 1 151 ? -8.43 -11.172 -3.703 1 95.94 151 ILE A N 1
ATOM 1109 C CA . ILE A 1 151 ? -7.727 -12.344 -4.195 1 95.94 151 ILE A CA 1
ATOM 1110 C C . ILE A 1 151 ? -8.523 -13.602 -3.859 1 95.94 151 ILE A C 1
ATOM 1112 O O . ILE A 1 151 ? -8.602 -14.531 -4.672 1 95.94 151 ILE A O 1
ATOM 1116 N N . VAL A 1 152 ? -9.117 -13.648 -2.652 1 95.94 152 VAL A N 1
ATOM 1117 C CA . VAL A 1 152 ? -9.984 -14.766 -2.307 1 95.94 152 VAL A CA 1
ATOM 1118 C C . VAL A 1 152 ? -11.117 -14.883 -3.324 1 95.94 152 VAL A C 1
ATOM 1120 O O . VAL A 1 152 ? -11.398 -15.977 -3.828 1 95.94 152 VAL A O 1
ATOM 1123 N N . ALA A 1 153 ? -11.703 -13.766 -3.637 1 93.69 153 ALA A N 1
ATOM 1124 C CA . ALA A 1 153 ? -12.789 -13.75 -4.617 1 93.69 153 ALA A CA 1
ATOM 1125 C C . ALA A 1 153 ? -12.305 -14.227 -5.98 1 93.69 153 ALA A C 1
ATOM 1127 O O . ALA A 1 153 ? -12.984 -15.008 -6.652 1 93.69 153 ALA A O 1
ATOM 1128 N N . LYS A 1 154 ? -11.164 -13.781 -6.387 1 94.94 154 LYS A N 1
ATOM 1129 C CA . LYS A 1 154 ? -10.609 -14.148 -7.684 1 94.94 154 LYS A CA 1
ATOM 1130 C C . LYS A 1 154 ? -10.305 -15.641 -7.75 1 94.94 154 LYS A C 1
ATOM 1132 O O . LYS A 1 154 ? -10.648 -16.312 -8.734 1 94.94 154 LYS A O 1
ATOM 1137 N N . LEU A 1 155 ? -9.641 -16.109 -6.73 1 95.81 155 LEU A N 1
ATOM 1138 C CA . LEU A 1 155 ? -9.305 -17.531 -6.688 1 95.81 155 LEU A CA 1
ATOM 1139 C C . LEU A 1 155 ? -10.57 -18.391 -6.68 1 95.81 155 LEU A C 1
ATOM 1141 O O . LEU A 1 155 ? -10.625 -19.422 -7.352 1 95.81 155 LEU A O 1
ATOM 1145 N N . ALA A 1 156 ? -11.547 -17.969 -5.918 1 95.12 156 ALA A N 1
ATOM 1146 C CA . ALA A 1 156 ? -12.828 -18.672 -5.879 1 95.12 156 ALA A CA 1
ATOM 1147 C C . ALA A 1 156 ? -13.484 -18.703 -7.254 1 95.12 156 ALA A C 1
ATOM 1149 O O . ALA A 1 156 ? -13.953 -19.75 -7.711 1 95.12 156 ALA A O 1
ATOM 1150 N N . ALA A 1 157 ? -13.484 -17.531 -7.887 1 94.12 157 ALA A N 1
ATOM 1151 C CA . ALA A 1 157 ? -14.07 -17.438 -9.219 1 94.12 157 ALA A CA 1
ATOM 1152 C C . ALA A 1 157 ? -13.359 -18.375 -10.195 1 94.12 157 ALA A C 1
ATOM 1154 O O . ALA A 1 157 ? -14.016 -19.094 -10.961 1 94.12 157 ALA A O 1
ATOM 1155 N N . GLN A 1 158 ? -12.086 -18.375 -10.172 1 93.5 158 GLN A N 1
ATOM 1156 C CA . GLN A 1 158 ? -11.305 -19.234 -11.055 1 93.5 158 GLN A CA 1
ATOM 1157 C C . GLN A 1 158 ? -11.625 -20.703 -10.812 1 93.5 158 GLN A C 1
ATOM 1159 O O . GLN A 1 158 ? -11.75 -21.484 -11.758 1 93.5 158 GLN A O 1
ATOM 1164 N N . ALA A 1 159 ? -11.758 -21.047 -9.562 1 92.12 159 ALA A N 1
ATOM 1165 C CA . ALA A 1 159 ? -12.078 -22.422 -9.219 1 92.12 159 ALA A CA 1
ATOM 1166 C C . ALA A 1 159 ? -13.461 -22.812 -9.742 1 92.12 159 ALA A C 1
ATOM 1168 O O . ALA A 1 159 ? -13.633 -23.891 -10.312 1 92.12 159 ALA A O 1
ATOM 1169 N N . VAL A 1 160 ? -14.398 -21.953 -9.57 1 92.56 160 VAL A N 1
ATOM 1170 C CA . VAL A 1 160 ? -15.758 -22.203 -10.039 1 92.56 160 VAL A CA 1
ATOM 1171 C C . VAL A 1 160 ? -15.766 -22.359 -11.555 1 92.56 160 VAL A C 1
ATOM 1173 O O . VAL A 1 160 ? -16.422 -23.25 -12.094 1 92.56 160 VAL A O 1
ATOM 1176 N N . PHE A 1 161 ? -15.031 -21.516 -12.195 1 91.38 161 PHE A N 1
ATOM 1177 C CA . PHE A 1 161 ? -14.961 -21.547 -13.648 1 91.38 161 PHE A CA 1
ATOM 1178 C C . PHE A 1 161 ? -14.344 -22.859 -14.125 1 91.38 161 PHE A C 1
ATOM 1180 O O . PHE A 1 161 ? -14.664 -23.359 -15.203 1 91.38 161 PHE A O 1
ATOM 1187 N N . ARG A 1 162 ? -13.531 -23.438 -13.32 1 90.38 162 ARG A N 1
ATOM 1188 C CA . ARG A 1 162 ? -12.883 -24.703 -13.641 1 90.38 162 ARG A CA 1
ATOM 1189 C C . ARG A 1 162 ? -13.695 -25.891 -13.094 1 90.38 162 ARG A C 1
ATOM 1191 O O . ARG A 1 162 ? -13.195 -27.016 -13.023 1 90.38 162 ARG A O 1
ATOM 1198 N N . LYS A 1 163 ? -14.867 -25.594 -12.547 1 91.62 163 LYS A N 1
ATOM 1199 C CA . LYS A 1 163 ? -15.828 -26.578 -12.078 1 91.62 163 LYS A CA 1
ATOM 1200 C C . LYS A 1 163 ? -15.312 -27.312 -10.844 1 91.62 163 LYS A C 1
ATOM 1202 O O . LYS A 1 163 ? -15.477 -28.531 -10.719 1 91.62 163 LYS A O 1
ATOM 1207 N N . ARG A 1 164 ? -14.602 -26.594 -10.062 1 91.88 164 ARG A N 1
ATOM 1208 C CA . ARG A 1 164 ? -14.18 -27.109 -8.766 1 91.88 164 ARG A CA 1
ATOM 1209 C C . ARG A 1 164 ? -15.133 -26.656 -7.66 1 91.88 164 ARG A C 1
ATOM 1211 O O . ARG A 1 164 ? -15.672 -25.547 -7.711 1 91.88 164 ARG A O 1
ATOM 1218 N N . SER A 1 165 ? -15.297 -27.578 -6.762 1 92.38 165 SER A N 1
ATOM 1219 C CA . SER A 1 165 ? -16.031 -27.172 -5.57 1 92.38 165 SER A CA 1
ATOM 1220 C C . SER A 1 165 ? -15.18 -26.297 -4.66 1 92.38 165 SER A C 1
ATOM 1222 O O . SER A 1 165 ? -13.992 -26.578 -4.461 1 92.38 165 SER A O 1
ATOM 1224 N N . VAL A 1 166 ? -15.859 -25.219 -4.18 1 94.19 166 VAL A N 1
ATOM 1225 C CA . VAL A 1 166 ? -15.086 -24.234 -3.426 1 94.19 166 VAL A CA 1
ATOM 1226 C C . VAL A 1 166 ? -15.781 -23.938 -2.1 1 94.19 166 VAL A C 1
ATOM 1228 O O . VAL A 1 166 ? -17.016 -23.859 -2.043 1 94.19 166 VAL A O 1
ATOM 1231 N N . GLY A 1 167 ? -14.969 -23.891 -1.031 1 95.19 167 GLY A N 1
ATOM 1232 C CA . GLY A 1 167 ? -15.383 -23.328 0.245 1 95.19 167 GLY A CA 1
ATOM 1233 C C . GLY A 1 167 ? -14.617 -22.078 0.623 1 95.19 167 GLY A C 1
ATOM 1234 O O . GLY A 1 167 ? -13.391 -22.031 0.489 1 95.19 167 GLY A O 1
ATOM 1235 N N . VAL A 1 168 ? -15.367 -21.062 1.042 1 96.94 168 VAL A N 1
ATOM 1236 C CA . VAL A 1 168 ? -14.75 -19.812 1.465 1 96.94 168 VAL A CA 1
ATOM 1237 C C . VAL A 1 168 ? -15.031 -19.578 2.945 1 96.94 168 VAL A C 1
ATOM 1239 O O . VAL A 1 168 ? -16.156 -19.75 3.404 1 96.94 168 VAL A O 1
ATOM 1242 N N . ILE A 1 169 ? -13.953 -19.281 3.646 1 96.69 169 ILE A N 1
ATOM 1243 C CA . ILE A 1 169 ? -14.055 -18.969 5.066 1 96.69 169 ILE A CA 1
ATOM 1244 C C . ILE A 1 169 ? -13.484 -17.578 5.324 1 96.69 169 ILE A C 1
ATOM 1246 O O . ILE A 1 169 ? -12.414 -17.219 4.816 1 96.69 169 ILE A O 1
ATOM 1250 N N . THR A 1 170 ? -14.227 -16.719 6.051 1 95.81 170 THR A N 1
ATOM 1251 C CA . THR A 1 170 ? -13.68 -15.422 6.434 1 95.81 170 THR A CA 1
ATOM 1252 C C . THR A 1 170 ? -13.508 -15.336 7.949 1 95.81 170 THR A C 1
ATOM 1254 O O . THR A 1 170 ? -14.359 -15.812 8.703 1 95.81 170 THR A O 1
ATOM 1257 N N . THR A 1 171 ? -12.375 -14.828 8.32 1 93.62 171 THR A N 1
ATOM 1258 C CA . THR A 1 171 ? -12.102 -14.555 9.727 1 93.62 171 THR A CA 1
ATOM 1259 C C . THR A 1 171 ? -12.062 -13.055 9.984 1 93.62 171 THR A C 1
ATOM 1261 O O . THR A 1 171 ? -11.75 -12.617 11.094 1 93.62 171 THR A O 1
ATOM 1264 N N . ASP A 1 172 ? -12.258 -12.289 8.953 1 86.56 172 ASP A N 1
ATOM 1265 C CA . ASP A 1 172 ? -12.273 -10.828 9.086 1 86.56 172 ASP A CA 1
ATOM 1266 C C . ASP A 1 172 ? -13.648 -10.344 9.547 1 86.56 172 ASP A C 1
ATOM 1268 O O . ASP A 1 172 ? -14.477 -9.945 8.734 1 86.56 172 ASP A O 1
ATOM 1272 N N . THR A 1 173 ? -13.859 -10.32 10.859 1 76.81 173 THR A N 1
ATOM 1273 C CA . THR A 1 173 ? -15.172 -9.961 11.375 1 76.81 173 THR A CA 1
ATOM 1274 C C . THR A 1 173 ? -15.211 -8.492 11.797 1 76.81 173 THR A C 1
ATOM 1276 O O . THR A 1 173 ? -16.266 -7.98 12.18 1 76.81 173 THR A O 1
ATOM 1279 N N . VAL A 1 174 ? -14.094 -7.84 11.703 1 69.44 174 VAL A N 1
ATOM 1280 C CA . VAL A 1 174 ? -14.023 -6.461 12.172 1 69.44 174 VAL A CA 1
ATOM 1281 C C . VAL A 1 174 ? -14.43 -5.508 11.055 1 69.44 174 VAL A C 1
ATOM 1283 O O . VAL A 1 174 ? -15.172 -4.551 11.281 1 69.44 174 VAL A O 1
ATOM 1286 N N . ARG A 1 175 ? -13.938 -5.812 9.945 1 64.81 175 ARG A N 1
ATOM 1287 C CA . ARG A 1 175 ? -14.273 -4.922 8.836 1 64.81 175 ARG A CA 1
ATOM 1288 C C . ARG A 1 175 ? -15.625 -5.281 8.227 1 64.81 175 ARG A C 1
ATOM 1290 O O . ARG A 1 175 ? -15.727 -6.234 7.457 1 64.81 175 ARG A O 1
ATOM 1297 N N . ALA A 1 176 ? -16.531 -4.555 8.523 1 58.41 176 ALA A N 1
ATOM 1298 C CA . ALA A 1 176 ? -17.891 -4.809 8.047 1 58.41 176 ALA A CA 1
ATOM 1299 C C . ALA A 1 176 ? -17.969 -4.777 6.523 1 58.41 176 ALA A C 1
ATOM 1301 O O . ALA A 1 176 ? -18.594 -5.641 5.906 1 58.41 176 ALA A O 1
ATOM 1302 N N . GLY A 1 177 ? -17.172 -3.873 6 1 60.69 177 GLY A N 1
ATOM 1303 C CA . GLY A 1 177 ? -17.234 -3.674 4.562 1 60.69 177 GLY A CA 1
ATOM 1304 C C . GLY A 1 177 ? -16.672 -4.84 3.771 1 60.69 177 GLY A C 1
ATOM 1305 O O . GLY A 1 177 ? -17.312 -5.336 2.842 1 60.69 177 GLY A O 1
ATOM 1306 N N . GLY A 1 178 ? -15.562 -5.344 4.207 1 64.19 178 GLY A N 1
ATOM 1307 C CA . GLY A 1 178 ? -14.945 -6.457 3.506 1 64.19 178 GLY A CA 1
ATOM 1308 C C . GLY A 1 178 ? -15.781 -7.723 3.531 1 64.19 178 GLY A C 1
ATOM 1309 O O . GLY A 1 178 ? -15.906 -8.406 2.516 1 64.19 178 GLY A O 1
ATOM 1310 N N . MET A 1 179 ? -16.516 -7.902 4.555 1 73.69 179 MET A N 1
ATOM 1311 C CA . MET A 1 179 ? -17.328 -9.094 4.727 1 73.69 179 MET A CA 1
ATOM 1312 C C . MET A 1 179 ? -18.562 -9.039 3.838 1 73.69 179 MET A C 1
ATOM 1314 O O . MET A 1 179 ? -18.953 -10.047 3.238 1 73.69 179 MET A O 1
ATOM 1318 N N . GLU A 1 180 ? -19.094 -7.875 3.764 1 76.56 180 GLU A N 1
ATOM 1319 C CA . GLU A 1 180 ? -20.297 -7.734 2.967 1 76.56 180 GLU A CA 1
ATOM 1320 C C . GLU A 1 180 ? -20.016 -7.914 1.48 1 76.56 180 GLU A C 1
ATOM 1322 O O . GLU A 1 180 ? -20.797 -8.539 0.761 1 76.56 180 GLU A O 1
ATOM 1327 N N . GLN A 1 181 ? -18.938 -7.391 1.113 1 76.5 181 GLN A N 1
ATOM 1328 C CA . GLN A 1 181 ? -18.531 -7.531 -0.28 1 76.5 181 GLN A CA 1
ATOM 1329 C C . GLN A 1 181 ? -18.25 -8.992 -0.626 1 76.5 181 GLN A C 1
ATOM 1331 O O . GLN A 1 181 ? -18.719 -9.492 -1.652 1 76.5 181 GLN A O 1
ATOM 1336 N N . LEU A 1 182 ? -17.594 -9.656 0.251 1 86.31 182 LEU A N 1
ATOM 1337 C CA . LEU A 1 182 ? -17.281 -11.062 0.024 1 86.31 182 LEU A CA 1
ATOM 1338 C C . LEU A 1 182 ? -18.547 -11.914 0.058 1 86.31 182 LEU A C 1
ATOM 1340 O O . LEU A 1 182 ? -18.703 -12.836 -0.741 1 86.31 182 LEU A O 1
ATOM 1344 N N . ALA A 1 183 ? -19.422 -11.516 0.894 1 87.69 183 ALA A N 1
ATOM 1345 C CA . ALA A 1 183 ? -20.688 -12.234 1.006 1 87.69 183 ALA A CA 1
ATOM 1346 C C . ALA A 1 183 ? -21.531 -12.078 -0.262 1 87.69 183 ALA A C 1
ATOM 1348 O O . ALA A 1 183 ? -22.109 -13.047 -0.754 1 87.69 183 ALA A O 1
ATOM 1349 N N . ALA A 1 184 ? -21.578 -10.891 -0.756 1 83.81 184 ALA A N 1
ATOM 1350 C CA . ALA A 1 184 ? -22.312 -10.648 -1.993 1 83.81 184 ALA A CA 1
ATOM 1351 C C . ALA A 1 184 ? -21.734 -11.445 -3.15 1 83.81 184 ALA A C 1
ATOM 1353 O O . ALA A 1 184 ? -22.469 -12.047 -3.938 1 83.81 184 ALA A O 1
ATOM 1354 N N . PHE A 1 185 ? -20.516 -11.531 -3.199 1 87.69 185 PHE A N 1
ATOM 1355 C CA . PHE A 1 185 ? -19.812 -12.25 -4.254 1 87.69 185 PHE A CA 1
ATOM 1356 C C . PHE A 1 185 ? -20.078 -13.75 -4.152 1 87.69 185 PHE A C 1
ATOM 1358 O O . PHE A 1 185 ? -20.375 -14.398 -5.152 1 87.69 185 PHE A O 1
ATOM 1365 N N . THR A 1 186 ? -19.938 -14.25 -3 1 92.62 186 THR A N 1
ATOM 1366 C CA . THR A 1 186 ? -20.109 -15.688 -2.822 1 92.62 186 THR A CA 1
ATOM 1367 C C . THR A 1 186 ? -21.547 -16.094 -3.104 1 92.62 186 THR A C 1
ATOM 1369 O O . THR A 1 186 ? -21.812 -17.188 -3.627 1 92.62 186 THR A O 1
ATOM 1372 N N . ARG A 1 187 ? -22.469 -15.227 -2.752 1 92.25 187 ARG A N 1
ATOM 1373 C CA . ARG A 1 187 ? -23.875 -15.484 -3.068 1 92.25 187 ARG A CA 1
ATOM 1374 C C . ARG A 1 187 ? -24.094 -15.539 -4.578 1 92.25 187 ARG A C 1
ATOM 1376 O O . ARG A 1 187 ? -24.75 -16.453 -5.078 1 92.25 187 ARG A O 1
ATOM 1383 N N . LEU A 1 188 ? -23.531 -14.578 -5.23 1 90.25 188 LEU A N 1
ATOM 1384 C CA . LEU A 1 188 ? -23.656 -14.508 -6.684 1 90.25 188 LEU A CA 1
ATOM 1385 C C . LEU A 1 188 ? -23.078 -15.75 -7.34 1 90.25 188 LEU A C 1
ATOM 1387 O O . LEU A 1 188 ? -23.625 -16.234 -8.336 1 90.25 188 LEU A O 1
ATOM 1391 N N . MET A 1 189 ? -22.109 -16.359 -6.766 1 92.94 189 MET A N 1
ATOM 1392 C CA . MET A 1 189 ? -21.406 -17.484 -7.359 1 92.94 189 MET A CA 1
ATOM 1393 C C . MET A 1 189 ? -21.875 -18.797 -6.75 1 92.94 189 MET A C 1
ATOM 1395 O O . MET A 1 189 ? -21.359 -19.875 -7.09 1 92.94 189 MET A O 1
ATOM 1399 N N . LYS A 1 190 ? -22.766 -18.703 -5.766 1 93.25 190 LYS A N 1
ATOM 1400 C CA . LYS A 1 190 ? -23.328 -19.875 -5.086 1 93.25 190 LYS A CA 1
ATOM 1401 C C . LYS A 1 190 ? -22.234 -20.656 -4.367 1 93.25 190 LYS A C 1
ATOM 1403 O O . LYS A 1 190 ? -22.156 -21.891 -4.488 1 93.25 190 LYS A O 1
ATOM 1408 N N . ILE A 1 191 ? -21.359 -19.969 -3.752 1 94.62 191 ILE A N 1
ATOM 1409 C CA . ILE A 1 191 ? -20.297 -20.531 -2.939 1 94.62 191 ILE A CA 1
ATOM 1410 C C . ILE A 1 191 ? -20.656 -20.422 -1.46 1 94.62 191 ILE A C 1
ATOM 1412 O O . ILE A 1 191 ? -21.188 -19.406 -1.019 1 94.62 191 ILE A O 1
ATOM 1416 N N . LYS A 1 192 ? -20.391 -21.484 -0.77 1 92.31 192 LYS A N 1
ATOM 1417 C CA . LYS A 1 192 ? -20.609 -21.453 0.674 1 92.31 192 LYS A CA 1
ATOM 1418 C C . LYS A 1 192 ? -19.594 -20.531 1.364 1 92.31 192 LYS A C 1
ATOM 1420 O O . LYS A 1 192 ? -18.391 -20.641 1.127 1 92.31 192 LYS A O 1
ATOM 1425 N N . LEU A 1 193 ? -20.141 -19.625 2.162 1 95.12 193 LEU A N 1
ATOM 1426 C CA . LEU A 1 193 ? -19.312 -18.719 2.953 1 95.12 193 LEU A CA 1
ATOM 1427 C C . LEU A 1 193 ? -19.5 -18.969 4.445 1 95.12 193 LEU A C 1
ATOM 1429 O O . LEU A 1 193 ? -20.625 -18.906 4.945 1 95.12 193 LEU A O 1
ATOM 1433 N N . ALA A 1 194 ? -18.438 -19.344 5.066 1 95.06 194 ALA A N 1
ATOM 1434 C CA . ALA A 1 194 ? -18.453 -19.484 6.52 1 95.06 194 ALA A CA 1
ATOM 1435 C C . ALA A 1 194 ? -17.75 -18.312 7.195 1 95.06 194 ALA A C 1
ATOM 1437 O O . ALA A 1 194 ? -16.688 -17.875 6.742 1 95.06 194 ALA A O 1
ATOM 1438 N N . THR A 1 195 ? -18.344 -17.781 8.25 1 93.62 195 THR A N 1
ATOM 1439 C CA . THR A 1 195 ? -17.734 -16.734 9.055 1 93.62 195 THR A CA 1
ATOM 1440 C C . THR A 1 195 ? -17.297 -17.281 10.414 1 93.62 195 THR A C 1
ATOM 1442 O O . THR A 1 195 ? -18.109 -17.859 11.133 1 93.62 195 THR A O 1
ATOM 1445 N N . VAL A 1 196 ? -16.047 -17.125 10.664 1 94.19 196 VAL A N 1
ATOM 1446 C CA . VAL A 1 196 ? -15.523 -17.656 11.914 1 94.19 196 VAL A CA 1
ATOM 1447 C C . VAL A 1 196 ? -14.805 -16.562 12.695 1 94.19 196 VAL A C 1
ATOM 1449 O O . VAL A 1 196 ? -14.25 -15.633 12.094 1 94.19 196 VAL A O 1
ATOM 1452 N N . GLU A 1 197 ? -14.734 -16.672 14.039 1 89.69 197 GLU A N 1
ATOM 1453 C CA . GLU A 1 197 ? -14.242 -15.562 14.852 1 89.69 197 GLU A CA 1
ATOM 1454 C C . GLU A 1 197 ? -12.961 -15.945 15.586 1 89.69 197 GLU A C 1
ATOM 1456 O O . GLU A 1 197 ? -12.227 -15.07 16.062 1 89.69 197 GLU A O 1
ATOM 1461 N N . ASP A 1 198 ? -12.758 -17.281 15.719 1 93 198 ASP A N 1
ATOM 1462 C CA . ASP A 1 198 ? -11.602 -17.703 16.5 1 93 198 ASP A CA 1
ATOM 1463 C C . ASP A 1 198 ? -10.992 -18.984 15.938 1 93 198 ASP A C 1
ATOM 1465 O O . ASP A 1 198 ? -11.57 -19.609 15.039 1 93 198 ASP A O 1
ATOM 1469 N N . PRO A 1 199 ? -9.891 -19.328 16.438 1 95.81 199 PRO A N 1
ATOM 1470 C CA . PRO A 1 199 ? -9.164 -20.5 15.914 1 95.81 199 PRO A CA 1
ATOM 1471 C C . PRO A 1 199 ? -9.969 -21.781 16.031 1 95.81 199 PRO A C 1
ATOM 1473 O O . PRO A 1 199 ? -9.93 -22.625 15.125 1 95.81 199 PRO A O 1
ATOM 1476 N N . ASP A 1 200 ? -10.656 -21.953 17.094 1 96.31 200 ASP A N 1
ATOM 1477 C CA . ASP A 1 200 ? -11.453 -23.156 17.266 1 96.31 200 ASP A CA 1
ATOM 1478 C C . ASP A 1 200 ? -12.547 -23.25 16.203 1 96.31 200 ASP A C 1
ATOM 1480 O O . ASP A 1 200 ? -12.766 -24.312 15.625 1 96.31 200 ASP A O 1
ATOM 1484 N N . ALA A 1 201 ? -13.172 -22.172 16.047 1 96.19 201 ALA A N 1
ATOM 1485 C CA . ALA A 1 201 ? -14.203 -22.109 15.008 1 96.19 201 ALA A CA 1
ATOM 1486 C C . ALA A 1 201 ? -13.602 -22.359 13.625 1 96.19 201 ALA A C 1
ATOM 1488 O O . ALA A 1 201 ? -14.242 -22.969 12.766 1 96.19 201 ALA A O 1
ATOM 1489 N N . LEU A 1 202 ? -12.398 -21.891 13.398 1 96.88 202 LEU A N 1
ATOM 1490 C CA . LEU A 1 202 ? -11.727 -22.109 12.117 1 96.88 202 LEU A CA 1
ATOM 1491 C C . LEU A 1 202 ? -11.43 -23.594 11.914 1 96.88 202 LEU A C 1
ATOM 1493 O O . LEU A 1 202 ? -11.641 -24.125 10.82 1 96.88 202 LEU A O 1
ATOM 1497 N N . ALA A 1 203 ? -11 -24.266 12.93 1 96.38 203 ALA A N 1
ATOM 1498 C CA . ALA A 1 203 ? -10.766 -25.703 12.867 1 96.38 203 ALA A CA 1
ATOM 1499 C C . ALA A 1 203 ? -12.039 -26.453 12.484 1 96.38 203 ALA A C 1
ATOM 1501 O O . ALA A 1 203 ? -12.008 -27.375 11.664 1 96.38 203 ALA A O 1
ATOM 1502 N N . GLY A 1 204 ? -13.102 -26 13.117 1 96.19 204 GLY A N 1
ATOM 1503 C CA . GLY A 1 204 ? -14.391 -26.594 12.773 1 96.19 204 GLY A CA 1
ATOM 1504 C C . GLY A 1 204 ? -14.781 -26.359 11.328 1 96.19 204 GLY A C 1
ATOM 1505 O O . GLY A 1 204 ? -15.297 -27.266 10.664 1 96.19 204 GLY A O 1
ATOM 1506 N N . ALA A 1 205 ? -14.531 -25.219 10.844 1 96.12 205 ALA A N 1
ATOM 1507 C CA . ALA A 1 205 ? -14.859 -24.875 9.461 1 96.12 205 ALA A CA 1
ATOM 1508 C C . ALA A 1 205 ? -14.023 -25.688 8.477 1 96.12 205 ALA A C 1
ATOM 1510 O O . ALA A 1 205 ? -14.5 -26.047 7.402 1 96.12 205 ALA A O 1
ATOM 1511 N N . PHE A 1 206 ? -12.773 -25.984 8.828 1 95.12 206 PHE A N 1
ATOM 1512 C CA . PHE A 1 206 ? -11.93 -26.844 8.008 1 95.12 206 PHE A CA 1
ATOM 1513 C C . PHE A 1 206 ? -12.547 -28.234 7.875 1 95.12 206 PHE A C 1
ATOM 1515 O O . PHE A 1 206 ? -12.57 -28.812 6.785 1 95.12 206 PHE A O 1
ATOM 1522 N N . GLU A 1 207 ? -13.07 -28.703 8.914 1 93.25 207 GLU A N 1
ATOM 1523 C CA . GLU A 1 207 ? -13.68 -30.031 8.906 1 93.25 207 GLU A CA 1
ATOM 1524 C C . GLU A 1 207 ? -14.906 -30.062 8.008 1 93.25 207 GLU A C 1
ATOM 1526 O O . GLU A 1 207 ? -15.102 -31.016 7.25 1 93.25 207 GLU A O 1
ATOM 1531 N N . VAL A 1 208 ? -15.648 -29.062 8.062 1 92.44 208 VAL A N 1
ATOM 1532 C CA . VAL A 1 208 ? -16.875 -28.969 7.273 1 92.44 208 VAL A CA 1
ATOM 1533 C C . VAL A 1 208 ? -16.531 -28.844 5.793 1 92.44 208 VAL A C 1
ATOM 1535 O O . VAL A 1 208 ? -17.266 -29.344 4.934 1 92.44 208 VAL A O 1
ATOM 1538 N N . SER A 1 209 ? -15.383 -28.266 5.5 1 91.88 209 SER A N 1
ATOM 1539 C CA . SER A 1 209 ? -15.016 -27.953 4.121 1 91.88 209 SER A CA 1
ATOM 1540 C C . SER A 1 209 ? -14.125 -29.031 3.527 1 91.88 209 SER A C 1
ATOM 1542 O O . SER A 1 209 ? -13.617 -28.875 2.412 1 91.88 209 SER A O 1
ATOM 1544 N N . ARG A 1 210 ? -13.844 -30.094 4.23 1 87.88 210 ARG A N 1
ATOM 1545 C CA . ARG A 1 210 ? -12.906 -31.141 3.822 1 87.88 210 ARG A CA 1
ATOM 1546 C C . ARG A 1 210 ? -13.312 -31.734 2.48 1 87.88 210 ARG A C 1
ATOM 1548 O O . ARG A 1 210 ? -12.469 -32.188 1.719 1 87.88 210 ARG A O 1
ATOM 1555 N N . GLY A 1 211 ? -14.484 -31.656 2.055 1 87.12 211 GLY A N 1
ATOM 1556 C CA . GLY A 1 211 ? -14.961 -32.25 0.809 1 87.12 211 GLY A CA 1
ATOM 1557 C C . GLY A 1 211 ? -14.797 -31.312 -0.384 1 87.12 211 GLY A C 1
ATOM 1558 O O . GLY A 1 211 ? -14.906 -31.75 -1.531 1 87.12 211 GLY A O 1
ATOM 1559 N N . ALA A 1 212 ? -14.414 -30.109 -0.157 1 91.94 212 ALA A N 1
ATOM 1560 C CA . ALA A 1 212 ? -14.25 -29.156 -1.241 1 91.94 212 ALA A CA 1
ATOM 1561 C C . ALA A 1 212 ? -12.891 -29.312 -1.92 1 91.94 212 ALA A C 1
ATOM 1563 O O . ALA A 1 212 ? -11.898 -29.656 -1.27 1 91.94 212 ALA A O 1
ATOM 1564 N N . ASP A 1 213 ? -12.852 -29.078 -3.186 1 92.75 213 ASP A N 1
ATOM 1565 C CA . ASP A 1 213 ? -11.602 -29.109 -3.941 1 92.75 213 ASP A CA 1
ATOM 1566 C C . ASP A 1 213 ? -10.656 -28 -3.506 1 92.75 213 ASP A C 1
ATOM 1568 O O . ASP A 1 213 ? -9.438 -28.203 -3.455 1 92.75 213 ASP A O 1
ATOM 1572 N N . VAL A 1 214 ? -11.242 -26.844 -3.258 1 93.81 214 VAL A N 1
ATOM 1573 C CA . VAL A 1 214 ? -10.484 -25.641 -2.898 1 93.81 214 VAL A CA 1
ATOM 1574 C C . VAL A 1 214 ? -11.117 -24.984 -1.677 1 93.81 214 VAL A C 1
ATOM 1576 O O . VAL A 1 214 ? -12.328 -24.781 -1.629 1 93.81 214 VAL A O 1
ATOM 1579 N N . VAL A 1 215 ? -10.289 -24.781 -0.679 1 96 215 VAL A N 1
ATOM 1580 C CA . VAL A 1 215 ? -10.727 -24.047 0.503 1 96 215 VAL A CA 1
ATOM 1581 C C . VAL A 1 215 ? -9.891 -22.781 0.668 1 96 215 VAL A C 1
ATOM 1583 O O . VAL A 1 215 ? -8.664 -22.844 0.726 1 96 215 VAL A O 1
ATOM 1586 N N . LEU A 1 216 ? -10.57 -21.656 0.703 1 96.94 216 LEU A N 1
ATOM 1587 C CA . LEU A 1 216 ? -9.914 -20.359 0.789 1 96.94 216 LEU A CA 1
ATOM 1588 C C . LEU A 1 216 ? -10.312 -19.641 2.068 1 96.94 216 LEU A C 1
ATOM 1590 O O . LEU A 1 216 ? -11.5 -19.562 2.404 1 96.94 216 LEU A O 1
ATOM 1594 N N . VAL A 1 217 ? -9.336 -19.109 2.701 1 97.25 217 VAL A N 1
ATOM 1595 C CA . VAL A 1 217 ? -9.586 -18.391 3.949 1 97.25 217 VAL A CA 1
ATOM 1596 C C . VAL A 1 217 ? -9.164 -16.938 3.807 1 97.25 217 VAL A C 1
ATOM 1598 O O . VAL A 1 217 ? -8.008 -16.641 3.516 1 97.25 217 VAL A O 1
ATOM 1601 N N . ASP A 1 218 ? -10.094 -16.031 4.012 1 96.44 218 ASP A N 1
ATOM 1602 C CA . ASP A 1 218 ? -9.844 -14.594 4.066 1 96.44 218 ASP A CA 1
ATOM 1603 C C . ASP A 1 218 ? -9.586 -14.141 5.5 1 96.44 218 ASP A C 1
ATOM 1605 O O . ASP A 1 218 ? -10.391 -14.406 6.398 1 96.44 218 ASP A O 1
ATOM 1609 N N . THR A 1 219 ? -8.516 -13.477 5.715 1 95.5 219 THR A N 1
ATOM 1610 C CA . THR A 1 219 ? -8.203 -13.008 7.059 1 95.5 219 THR A CA 1
ATOM 1611 C C . THR A 1 219 ? -8.141 -11.484 7.102 1 95.5 219 THR A C 1
ATOM 1613 O O . THR A 1 219 ? -7.973 -10.836 6.066 1 95.5 219 THR A O 1
ATOM 1616 N N . ALA A 1 220 ? -8.289 -10.953 8.312 1 92.25 220 ALA A N 1
ATOM 1617 C CA . ALA A 1 220 ? -8.094 -9.523 8.508 1 92.25 220 ALA A CA 1
ATOM 1618 C C . ALA A 1 220 ? -6.637 -9.133 8.281 1 92.25 220 ALA A C 1
ATOM 1620 O O . ALA A 1 220 ? -5.727 -9.906 8.578 1 92.25 220 ALA A O 1
ATOM 1621 N N . GLY A 1 221 ? -6.523 -7.934 7.777 1 92.88 221 GLY A N 1
ATOM 1622 C CA . GLY A 1 221 ? -5.168 -7.414 7.676 1 92.88 221 GLY A CA 1
ATOM 1623 C C . GLY A 1 221 ? -4.484 -7.258 9.023 1 92.88 221 GLY A C 1
ATOM 1624 O O . GLY A 1 221 ? -5.117 -6.859 10 1 92.88 221 GLY A O 1
ATOM 1625 N N . ARG A 1 222 ? -3.205 -7.582 9.047 1 95.19 222 ARG A N 1
ATOM 1626 C CA . ARG A 1 222 ? -2.436 -7.488 10.281 1 95.19 222 ARG A CA 1
ATOM 1627 C C . ARG A 1 222 ? -1.265 -6.523 10.125 1 95.19 222 ARG A C 1
ATOM 1629 O O . ARG A 1 222 ? -0.625 -6.477 9.07 1 95.19 222 ARG A O 1
ATOM 1636 N N . ASN A 1 223 ? -1.079 -5.766 11.18 1 95.88 223 ASN A N 1
ATOM 1637 C CA . ASN A 1 223 ? 0.14 -4.973 11.281 1 95.88 223 ASN A CA 1
ATOM 1638 C C . ASN A 1 223 ? 1.345 -5.836 11.641 1 95.88 223 ASN A C 1
ATOM 1640 O O . ASN A 1 223 ? 1.409 -6.391 12.742 1 95.88 223 ASN A O 1
ATOM 1644 N N . PRO A 1 224 ? 2.309 -5.934 10.734 1 96.88 224 PRO A N 1
ATOM 1645 C CA . PRO A 1 224 ? 3.426 -6.852 10.969 1 96.88 224 PRO A CA 1
ATOM 1646 C C . PRO A 1 224 ? 4.285 -6.438 12.164 1 96.88 224 PRO A C 1
ATOM 1648 O O . PRO A 1 224 ? 5.102 -7.234 12.641 1 96.88 224 PRO A O 1
ATOM 1651 N N . TYR A 1 225 ? 4.105 -5.211 12.672 1 95.75 225 TYR A N 1
ATOM 1652 C CA . TYR A 1 225 ? 4.957 -4.711 13.742 1 95.75 225 TYR A CA 1
ATOM 1653 C C . TYR A 1 225 ? 4.199 -4.648 15.062 1 95.75 225 TYR A C 1
ATOM 1655 O O . TYR A 1 225 ? 4.758 -4.258 16.094 1 95.75 225 TYR A O 1
ATOM 1663 N N . ASN A 1 226 ? 2.969 -5.031 14.984 1 95.5 226 ASN A N 1
ATOM 1664 C CA . ASN A 1 226 ? 2.166 -5.141 16.203 1 95.5 226 ASN A CA 1
ATOM 1665 C C . ASN A 1 226 ? 2.184 -6.562 16.766 1 95.5 226 ASN A C 1
ATOM 1667 O O . ASN A 1 226 ? 1.68 -7.488 16.125 1 95.5 226 ASN A O 1
ATOM 1671 N N . ARG A 1 227 ? 2.654 -6.691 17.938 1 95.69 227 ARG A N 1
ATOM 1672 C CA . ARG A 1 227 ? 2.854 -8.008 18.547 1 95.69 227 ARG A CA 1
ATOM 1673 C C . ARG A 1 227 ? 1.523 -8.719 18.75 1 95.69 227 ARG A C 1
ATOM 1675 O O . ARG A 1 227 ? 1.42 -9.93 18.516 1 95.69 227 ARG A O 1
ATOM 1682 N N . GLU A 1 228 ? 0.571 -7.988 19.172 1 95.75 228 GLU A N 1
ATOM 1683 C CA . GLU A 1 228 ? -0.741 -8.586 19.406 1 95.75 228 GLU A CA 1
ATOM 1684 C C . GLU A 1 228 ? -1.365 -9.078 18.109 1 95.75 228 GLU A C 1
ATOM 1686 O O . GLU A 1 228 ? -1.921 -10.18 18.062 1 95.75 228 GLU A O 1
ATOM 1691 N N . ASP A 1 229 ? -1.241 -8.297 17.047 1 94.56 229 ASP A N 1
ATOM 1692 C CA . ASP A 1 229 ? -1.745 -8.68 15.742 1 94.56 229 ASP A CA 1
ATOM 1693 C C . ASP A 1 229 ? -1.103 -9.977 15.258 1 94.56 229 ASP A C 1
ATOM 1695 O O . ASP A 1 229 ? -1.797 -10.891 14.805 1 94.56 229 ASP A O 1
ATOM 1699 N N . MET A 1 230 ? 0.186 -10.062 15.414 1 96.88 230 MET A N 1
ATOM 1700 C CA . MET A 1 230 ? 0.926 -11.203 14.891 1 96.88 230 MET A CA 1
ATOM 1701 C C . MET A 1 230 ? 0.688 -12.445 15.75 1 96.88 230 MET A C 1
ATOM 1703 O O . MET A 1 230 ? 0.665 -13.562 15.234 1 96.88 230 MET A O 1
ATOM 1707 N N . ALA A 1 231 ? 0.461 -12.258 17.078 1 97.19 231 ALA A N 1
ATOM 1708 C CA . ALA A 1 231 ? 0.117 -13.375 17.953 1 97.19 231 ALA A CA 1
ATOM 1709 C C . ALA A 1 231 ? -1.256 -13.945 17.609 1 97.19 231 ALA A C 1
ATOM 1711 O O . ALA A 1 231 ? -1.439 -15.164 17.578 1 97.19 231 ALA A O 1
ATOM 1712 N N . ASP A 1 232 ? -2.129 -13.031 17.328 1 95.5 232 ASP A N 1
ATOM 1713 C CA . ASP A 1 232 ? -3.467 -13.445 16.922 1 95.5 232 ASP A CA 1
ATOM 1714 C C . ASP A 1 232 ? -3.418 -14.25 15.625 1 95.5 232 ASP A C 1
ATOM 1716 O O . ASP A 1 232 ? -4.094 -15.273 15.5 1 95.5 232 ASP A O 1
ATOM 1720 N N . LEU A 1 233 ? -2.652 -13.805 14.734 1 96.94 233 LEU A N 1
ATOM 1721 C CA . LEU A 1 233 ? -2.516 -14.5 13.461 1 96.94 233 LEU A CA 1
ATOM 1722 C C . LEU A 1 233 ? -1.875 -15.867 13.656 1 96.94 233 LEU A C 1
ATOM 1724 O O . LEU A 1 233 ? -2.311 -16.859 13.055 1 96.94 233 LEU A O 1
ATOM 1728 N N . LYS A 1 234 ? -0.879 -15.922 14.445 1 97.75 234 LYS A N 1
ATOM 1729 C CA . LYS A 1 234 ? -0.224 -17.188 14.734 1 97.75 234 LYS A CA 1
ATOM 1730 C C . LYS A 1 234 ? -1.22 -18.203 15.289 1 97.75 234 LYS A C 1
ATOM 1732 O O . LYS A 1 234 ? -1.214 -19.375 14.883 1 97.75 234 LYS A O 1
ATOM 1737 N N . ALA A 1 235 ? -2.045 -17.734 16.203 1 97.31 235 ALA A N 1
ATOM 1738 C CA . ALA A 1 235 ? -3.072 -18.594 16.781 1 97.31 235 ALA A CA 1
ATOM 1739 C C . ALA A 1 235 ? -4.02 -19.109 15.703 1 97.31 235 ALA A C 1
ATOM 1741 O O . ALA A 1 235 ? -4.363 -20.297 15.68 1 97.31 235 ALA A O 1
ATOM 1742 N N . LEU A 1 236 ? -4.383 -18.281 14.82 1 96.69 236 LEU A N 1
ATOM 1743 C CA . LEU A 1 236 ? -5.277 -18.641 13.727 1 96.69 236 LEU A CA 1
ATOM 1744 C C . LEU A 1 236 ? -4.629 -19.672 12.812 1 96.69 236 LEU A C 1
ATOM 1746 O O . LEU A 1 236 ? -5.277 -20.641 12.398 1 96.69 236 LEU A O 1
ATOM 1750 N N . LEU A 1 237 ? -3.359 -19.484 12.492 1 97.06 237 LEU A N 1
ATOM 1751 C CA . LEU A 1 237 ? -2.625 -20.359 11.578 1 97.06 237 LEU A CA 1
ATOM 1752 C C . LEU A 1 237 ? -2.395 -21.719 12.195 1 97.06 237 LEU A C 1
ATOM 1754 O O . LEU A 1 237 ? -2.131 -22.703 11.484 1 97.06 237 LEU A O 1
ATOM 1758 N N . SER A 1 238 ? -2.531 -21.844 13.508 1 96.12 238 SER A N 1
ATOM 1759 C CA . SER A 1 238 ? -2.299 -23.109 14.219 1 96.12 238 SER A CA 1
ATOM 1760 C C . SER A 1 238 ? -3.578 -23.922 14.32 1 96.12 238 SER A C 1
ATOM 1762 O O . SER A 1 238 ? -3.564 -25.047 14.844 1 96.12 238 SER A O 1
ATOM 1764 N N . ALA A 1 239 ? -4.629 -23.406 13.797 1 94.44 239 ALA A N 1
ATOM 1765 C CA . ALA A 1 239 ? -5.945 -24.031 13.953 1 94.44 239 ALA A CA 1
ATOM 1766 C C . ALA A 1 239 ? -6.035 -25.328 13.156 1 94.44 239 ALA A C 1
ATOM 1768 O O . ALA A 1 239 ? -6.879 -26.172 13.445 1 94.44 239 ALA A O 1
ATOM 1769 N N . GLY A 1 240 ? -5.25 -25.547 12.156 1 93 240 GLY A N 1
ATOM 1770 C CA . GLY A 1 240 ? -5.254 -26.719 11.305 1 93 240 GLY A CA 1
ATOM 1771 C C . GLY A 1 240 ? -4.145 -26.719 10.266 1 93 240 GLY A C 1
ATOM 1772 O O . GLY A 1 240 ? -3.299 -25.812 10.266 1 93 240 GLY A O 1
ATOM 1773 N N . VAL A 1 241 ? -4.199 -27.766 9.508 1 93.06 241 VAL A N 1
ATOM 1774 C CA . VAL A 1 241 ? -3.215 -27.859 8.438 1 93.06 241 VAL A CA 1
ATOM 1775 C C . VAL A 1 241 ? -3.656 -27.016 7.242 1 93.06 241 VAL A C 1
ATOM 1777 O O . VAL A 1 241 ? -4.641 -27.344 6.57 1 93.06 241 VAL A O 1
ATOM 1780 N N . ALA A 1 242 ? -3.004 -25.953 7.008 1 95.5 242 ALA A N 1
ATOM 1781 C CA . ALA A 1 242 ? -3.289 -25.016 5.922 1 95.5 242 ALA A CA 1
ATOM 1782 C C . ALA A 1 242 ? -2.018 -24.312 5.453 1 95.5 242 ALA A C 1
ATOM 1784 O O . ALA A 1 242 ? -0.972 -24.422 6.102 1 95.5 242 ALA A O 1
ATOM 1785 N N . GLU A 1 243 ? -2.031 -23.734 4.312 1 96.25 243 GLU A N 1
ATOM 1786 C CA . GLU A 1 243 ? -0.883 -22.984 3.797 1 96.25 243 GLU A CA 1
ATOM 1787 C C . GLU A 1 243 ? -1.146 -21.484 3.799 1 96.25 243 GLU A C 1
ATOM 1789 O O . GLU A 1 243 ? -2.01 -21 3.064 1 96.25 243 GLU A O 1
ATOM 1794 N N . PRO A 1 244 ? -0.46 -20.781 4.605 1 98.19 244 PRO A N 1
ATOM 1795 C CA . PRO A 1 244 ? -0.566 -19.328 4.527 1 98.19 244 PRO A CA 1
ATOM 1796 C C . PRO A 1 244 ? 0.177 -18.734 3.328 1 98.19 244 PRO A C 1
ATOM 1798 O O . PRO A 1 244 ? 1.294 -19.156 3.023 1 98.19 244 PRO A O 1
ATOM 1801 N N . ILE A 1 245 ? -0.501 -17.844 2.652 1 98.5 245 ILE A N 1
ATOM 1802 C CA . ILE A 1 245 ? 0.067 -17.109 1.521 1 98.5 245 ILE A CA 1
ATOM 1803 C C . ILE A 1 245 ? 0.092 -15.617 1.824 1 98.5 245 ILE A C 1
ATOM 1805 O O . ILE A 1 245 ? -0.936 -15.031 2.17 1 98.5 245 ILE A O 1
ATOM 1809 N N . LEU A 1 246 ? 1.237 -14.992 1.689 1 98.81 246 LEU A N 1
ATOM 1810 C CA . LEU A 1 246 ? 1.34 -13.555 1.889 1 98.81 246 LEU A CA 1
ATOM 1811 C C . LEU A 1 246 ? 0.868 -12.797 0.65 1 98.81 246 LEU A C 1
ATOM 1813 O O . LEU A 1 246 ? 1.386 -13.016 -0.448 1 98.81 246 LEU A O 1
ATOM 1817 N N . VAL A 1 247 ? -0.102 -12.023 0.847 1 98.62 247 VAL A N 1
ATOM 1818 C CA . VAL A 1 247 ? -0.537 -11.109 -0.205 1 98.62 247 VAL A CA 1
ATOM 1819 C C . VAL A 1 247 ? 0.149 -9.758 -0.031 1 98.62 247 VAL A C 1
ATOM 1821 O O . VAL A 1 247 ? -0.037 -9.086 0.987 1 98.62 247 VAL A O 1
ATOM 1824 N N . LEU A 1 248 ? 0.901 -9.352 -1.034 1 98.12 248 LEU A N 1
ATOM 1825 C CA . LEU A 1 248 ? 1.707 -8.141 -0.954 1 98.12 248 LEU A CA 1
ATOM 1826 C C . LEU A 1 248 ? 1.497 -7.266 -2.188 1 98.12 248 LEU A C 1
ATOM 1828 O O . LEU A 1 248 ? 1.612 -7.742 -3.318 1 98.12 248 LEU A O 1
ATOM 1832 N N . PRO A 1 249 ? 1.188 -5.977 -1.964 1 97.38 249 PRO A N 1
ATOM 1833 C CA . PRO A 1 249 ? 1.024 -5.09 -3.115 1 97.38 249 PRO A CA 1
ATOM 1834 C C . PRO A 1 249 ? 2.357 -4.68 -3.74 1 97.38 249 PRO A C 1
ATOM 1836 O O . PRO A 1 249 ? 3.359 -4.551 -3.033 1 97.38 249 PRO A O 1
ATOM 1839 N N . ALA A 1 250 ? 2.359 -4.516 -5.031 1 97.62 250 ALA A N 1
ATOM 1840 C CA . ALA A 1 250 ? 3.498 -3.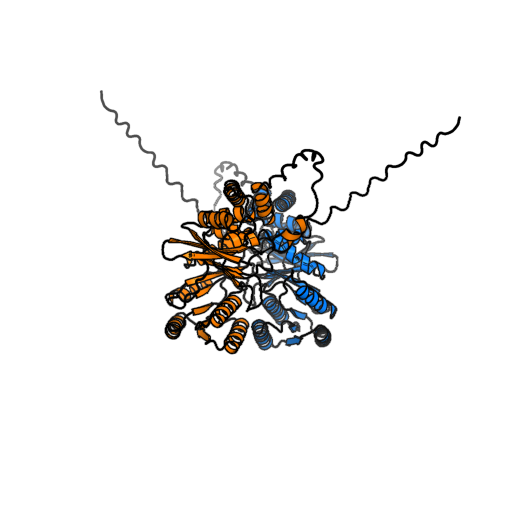896 -5.707 1 97.62 250 ALA A CA 1
ATOM 1841 C C . ALA A 1 250 ? 3.605 -2.416 -5.352 1 97.62 250 ALA A C 1
ATOM 1843 O O . ALA A 1 250 ? 2.664 -1.831 -4.812 1 97.62 250 ALA A O 1
ATOM 1844 N N . GLY A 1 251 ? 4.766 -1.837 -5.559 1 96.62 251 GLY A N 1
ATOM 1845 C CA . GLY A 1 251 ? 4.949 -0.407 -5.375 1 96.62 251 GLY A CA 1
ATOM 1846 C C . GLY A 1 251 ? 5.59 -0.055 -4.047 1 96.62 251 GLY A C 1
ATOM 1847 O O . GLY A 1 251 ? 5.996 1.09 -3.828 1 96.62 251 GLY A O 1
ATOM 1848 N N . LEU A 1 252 ? 5.734 -1.01 -3.168 1 97.06 252 LEU A N 1
ATOM 1849 C CA . LEU A 1 252 ? 6.355 -0.772 -1.87 1 97.06 252 LEU A CA 1
ATOM 1850 C C . LEU A 1 252 ? 7.863 -0.593 -2.016 1 97.06 252 LEU A C 1
ATOM 1852 O O . LEU A 1 252 ? 8.453 -1.046 -2.998 1 97.06 252 LEU A O 1
ATOM 1856 N N . ASP A 1 253 ? 8.414 0.096 -1.051 1 95.94 253 ASP A N 1
ATOM 1857 C CA . ASP A 1 253 ? 9.867 0.104 -0.916 1 95.94 253 ASP A CA 1
ATOM 1858 C C . ASP A 1 253 ? 10.406 -1.305 -0.674 1 95.94 253 ASP A C 1
ATOM 1860 O O . ASP A 1 253 ? 9.82 -2.074 0.094 1 95.94 253 ASP A O 1
ATOM 1864 N N . ALA A 1 254 ? 11.562 -1.601 -1.308 1 94.44 254 ALA A N 1
ATOM 1865 C CA . ALA A 1 254 ? 12.094 -2.959 -1.253 1 94.44 254 ALA A CA 1
ATOM 1866 C C . ALA A 1 254 ? 12.422 -3.363 0.182 1 94.44 254 ALA A C 1
ATOM 1868 O O . ALA A 1 254 ? 12.141 -4.492 0.594 1 94.44 254 ALA A O 1
ATOM 1869 N N . MET A 1 255 ? 13.008 -2.477 0.911 1 95.25 255 MET A N 1
ATOM 1870 C CA . MET A 1 255 ? 13.375 -2.795 2.287 1 95.25 255 MET A CA 1
ATOM 1871 C C . MET A 1 255 ? 12.141 -2.904 3.174 1 95.25 255 MET A C 1
ATOM 1873 O O . MET A 1 255 ? 12.055 -3.797 4.02 1 95.25 255 MET A O 1
ATOM 1877 N N . GLU A 1 256 ? 11.219 -2.008 2.998 1 96.38 256 GLU A N 1
ATOM 1878 C CA . GLU A 1 256 ? 9.961 -2.072 3.734 1 96.38 256 GLU A CA 1
ATOM 1879 C C . GLU A 1 256 ? 9.227 -3.379 3.453 1 96.38 256 GLU A C 1
ATOM 1881 O O . GLU A 1 256 ? 8.789 -4.066 4.379 1 96.38 256 GLU A O 1
ATOM 1886 N N . ALA A 1 257 ? 9.133 -3.668 2.219 1 97.38 257 ALA A N 1
ATOM 1887 C CA . ALA A 1 257 ? 8.422 -4.879 1.818 1 97.38 257 ALA A CA 1
ATOM 1888 C C . ALA A 1 257 ? 9.117 -6.125 2.354 1 97.38 257 ALA A C 1
ATOM 1890 O O . ALA A 1 257 ? 8.453 -7.078 2.775 1 97.38 257 ALA A O 1
ATOM 1891 N N . ALA A 1 258 ? 10.398 -6.113 2.312 1 97.56 258 ALA A N 1
ATOM 1892 C CA . ALA A 1 258 ? 11.156 -7.25 2.83 1 97.56 258 ALA A CA 1
ATOM 1893 C C . ALA A 1 258 ? 10.93 -7.426 4.328 1 97.56 258 ALA A C 1
ATOM 1895 O O . ALA A 1 258 ? 10.781 -8.547 4.812 1 97.56 258 ALA A O 1
ATOM 1896 N N . ASP A 1 259 ? 10.914 -6.34 5.035 1 97.56 259 ASP A N 1
ATOM 1897 C CA . ASP A 1 259 ? 10.648 -6.402 6.469 1 97.56 259 ASP A CA 1
ATOM 1898 C C . ASP A 1 259 ? 9.258 -6.984 6.746 1 97.56 259 ASP A C 1
ATOM 1900 O O . ASP A 1 259 ? 9.102 -7.82 7.637 1 97.56 259 ASP A O 1
ATOM 1904 N N . ILE A 1 260 ? 8.328 -6.516 5.984 1 97.94 260 ILE A N 1
ATOM 1905 C CA . ILE A 1 260 ? 6.973 -7.043 6.113 1 97.94 260 ILE A CA 1
ATOM 1906 C C . ILE A 1 260 ? 6.973 -8.539 5.836 1 97.94 260 ILE A C 1
ATOM 1908 O O . ILE A 1 260 ? 6.461 -9.328 6.637 1 97.94 260 ILE A O 1
ATOM 1912 N N . ALA A 1 261 ? 7.578 -8.938 4.746 1 98.44 261 ALA A N 1
ATOM 1913 C CA . ALA A 1 261 ? 7.625 -10.344 4.348 1 98.44 261 ALA A CA 1
ATOM 1914 C C . ALA A 1 261 ? 8.289 -11.195 5.426 1 98.44 261 ALA A C 1
ATOM 1916 O O . ALA A 1 261 ? 7.828 -12.297 5.727 1 98.44 261 ALA A O 1
ATOM 1917 N N . GLN A 1 262 ? 9.312 -10.695 5.977 1 98.06 262 GLN A N 1
ATOM 1918 C CA . GLN A 1 262 ? 10.047 -11.43 7 1 98.06 262 GLN A CA 1
ATOM 1919 C C . GLN A 1 262 ? 9.188 -11.641 8.242 1 98.06 262 GLN A C 1
ATOM 1921 O O . GLN A 1 262 ? 9.281 -12.688 8.891 1 98.06 262 GLN A O 1
ATOM 1926 N N . SER A 1 263 ? 8.43 -10.688 8.57 1 98 263 SER A N 1
ATOM 1927 C CA . SER A 1 263 ? 7.527 -10.82 9.711 1 98 263 SER A CA 1
ATOM 1928 C C . SER A 1 263 ? 6.555 -11.984 9.508 1 98 263 SER A C 1
ATOM 1930 O O . SER A 1 263 ? 6.277 -12.734 10.445 1 98 263 SER A O 1
ATOM 1932 N N . PHE A 1 264 ? 6.066 -12.125 8.328 1 98.44 264 PHE A N 1
ATOM 1933 C CA . PHE A 1 264 ? 5.121 -13.203 8.047 1 98.44 264 PHE A CA 1
ATOM 1934 C C . PHE A 1 264 ? 5.848 -14.523 7.855 1 98.44 264 PHE A C 1
ATOM 1936 O O . PHE A 1 264 ? 5.305 -15.586 8.164 1 98.44 264 PHE A O 1
ATOM 1943 N N . LYS A 1 265 ? 7.051 -14.445 7.328 1 98.25 265 LYS A N 1
ATOM 1944 C CA . LYS A 1 265 ? 7.879 -15.641 7.211 1 98.25 265 LYS A CA 1
ATOM 1945 C C . LYS A 1 265 ? 8.078 -16.312 8.57 1 98.25 265 LYS A C 1
ATOM 1947 O O . LYS A 1 265 ? 8.094 -17.531 8.672 1 98.25 265 LYS A O 1
ATOM 1952 N N . ALA A 1 266 ? 8.195 -15.516 9.57 1 97.56 266 ALA A N 1
ATOM 1953 C CA . ALA A 1 266 ? 8.383 -16 10.938 1 97.56 266 ALA A CA 1
ATOM 1954 C C . ALA A 1 266 ? 7.184 -16.844 11.383 1 97.56 266 ALA A C 1
ATOM 1956 O O . ALA A 1 266 ? 7.289 -17.625 12.328 1 97.56 266 ALA A O 1
ATOM 1957 N N . LEU A 1 267 ? 6.082 -16.719 10.695 1 97.69 267 LEU A N 1
ATOM 1958 C CA . LEU A 1 267 ? 4.875 -17.453 11.047 1 97.69 267 LEU A CA 1
ATOM 1959 C C . LEU A 1 267 ? 4.668 -18.641 10.102 1 97.69 267 LEU A C 1
ATOM 1961 O O . LEU A 1 267 ? 3.598 -19.25 10.078 1 97.69 267 LEU A O 1
ATOM 1965 N N . GLY A 1 268 ? 5.629 -18.891 9.25 1 97.19 268 GLY A N 1
ATOM 1966 C CA . GLY A 1 268 ? 5.566 -20.078 8.406 1 97.19 268 GLY A CA 1
ATOM 1967 C C . GLY A 1 268 ? 5.176 -19.766 6.973 1 97.19 268 GLY A C 1
ATOM 1968 O O . GLY A 1 268 ? 5.008 -20.672 6.16 1 97.19 268 GLY A O 1
ATOM 1969 N N . VAL A 1 269 ? 5.066 -18.547 6.637 1 98.25 269 VAL A N 1
ATOM 1970 C CA . VAL A 1 269 ? 4.758 -18.156 5.262 1 98.25 269 VAL A CA 1
ATOM 1971 C C . VAL A 1 269 ? 5.988 -18.344 4.383 1 98.25 269 VAL A C 1
ATOM 1973 O O . VAL A 1 269 ? 7.102 -17.984 4.77 1 98.25 269 VAL A O 1
ATOM 1976 N N . ARG A 1 270 ? 5.727 -18.906 3.146 1 98.12 270 ARG A N 1
ATOM 1977 C CA . ARG A 1 270 ? 6.879 -19.203 2.299 1 98.12 270 ARG A CA 1
ATOM 1978 C C . ARG A 1 270 ? 6.668 -18.672 0.885 1 98.12 270 ARG A C 1
ATOM 1980 O O . ARG A 1 270 ? 7.613 -18.578 0.101 1 98.12 270 ARG A O 1
ATOM 1987 N N . ARG A 1 271 ? 5.406 -18.297 0.576 1 98.31 271 ARG A N 1
ATOM 1988 C CA . ARG A 1 271 ? 5.102 -17.781 -0.754 1 98.31 271 ARG A CA 1
ATOM 1989 C C . ARG A 1 271 ? 4.387 -16.438 -0.668 1 98.31 271 ARG A C 1
ATOM 1991 O O . ARG A 1 271 ? 3.633 -16.188 0.275 1 98.31 271 ARG A O 1
ATOM 1998 N N . MET A 1 272 ? 4.641 -15.688 -1.677 1 98.31 272 MET A N 1
ATOM 1999 C CA . MET A 1 272 ? 3.953 -14.398 -1.751 1 98.31 272 MET A CA 1
ATOM 2000 C C . MET A 1 272 ? 3.186 -14.266 -3.062 1 98.31 272 MET A C 1
ATOM 2002 O O . MET A 1 272 ? 3.66 -14.711 -4.109 1 98.31 272 MET A O 1
ATOM 2006 N N . LEU A 1 273 ? 2.031 -13.789 -2.967 1 98.69 273 LEU A N 1
ATOM 2007 C CA . LEU A 1 273 ? 1.18 -13.398 -4.086 1 98.69 273 LEU A CA 1
ATOM 2008 C C . LEU A 1 273 ? 1.166 -11.883 -4.258 1 98.69 273 LEU A C 1
ATOM 2010 O O . LEU A 1 273 ? 0.84 -11.156 -3.322 1 98.69 273 LEU A O 1
ATOM 2014 N N . ILE A 1 274 ? 1.503 -11.438 -5.496 1 98.5 274 ILE A N 1
ATOM 2015 C CA . ILE A 1 274 ? 1.69 -10.008 -5.727 1 98.5 274 ILE A CA 1
ATOM 2016 C C . ILE A 1 274 ? 0.403 -9.398 -6.273 1 98.5 274 ILE A C 1
ATOM 2018 O O . ILE A 1 274 ? -0.221 -9.961 -7.18 1 98.5 274 ILE A O 1
ATOM 2022 N N . THR A 1 275 ? 0.042 -8.273 -5.664 1 97.69 275 THR A N 1
ATOM 2023 C CA . THR A 1 275 ? -1.143 -7.562 -6.133 1 97.69 275 THR A CA 1
ATOM 2024 C C . THR A 1 275 ? -0.78 -6.16 -6.609 1 97.69 275 THR A C 1
ATOM 2026 O O . THR A 1 275 ? 0.36 -5.719 -6.449 1 97.69 275 THR A O 1
ATOM 2029 N N . ARG A 1 276 ? -1.708 -5.531 -7.324 1 96.06 276 ARG A N 1
ATOM 2030 C CA . ARG A 1 276 ? -1.678 -4.129 -7.727 1 96.06 276 ARG A CA 1
ATOM 2031 C C . ARG A 1 276 ? -0.585 -3.881 -8.766 1 96.06 276 ARG A C 1
ATOM 2033 O O . ARG A 1 276 ? 0.04 -2.818 -8.773 1 96.06 276 ARG A O 1
ATOM 2040 N N . LEU A 1 277 ? -0.388 -4.832 -9.547 1 96.56 277 LEU A N 1
ATOM 2041 C CA . LEU A 1 277 ? 0.593 -4.648 -10.609 1 96.56 277 LEU A CA 1
ATOM 2042 C C . LEU A 1 277 ? 0.121 -3.592 -11.609 1 96.56 277 LEU A C 1
ATOM 2044 O O . LEU A 1 277 ? 0.932 -3.01 -12.328 1 96.56 277 LEU A O 1
ATOM 2048 N N . ASP A 1 278 ? -1.147 -3.318 -11.672 1 94.69 278 ASP A N 1
ATOM 2049 C CA . ASP A 1 278 ? -1.723 -2.299 -12.547 1 94.69 278 ASP A CA 1
ATOM 2050 C C . ASP A 1 278 ? -1.409 -0.896 -12.031 1 94.69 278 ASP A C 1
ATOM 2052 O O . ASP A 1 278 ? -1.58 0.088 -12.75 1 94.69 278 ASP A O 1
ATOM 2056 N N . MET A 1 279 ? -0.885 -0.808 -10.828 1 95 279 MET A N 1
ATOM 2057 C CA . MET A 1 279 ? -0.629 0.497 -10.227 1 95 279 MET A CA 1
ATOM 2058 C C . MET A 1 279 ? 0.851 0.664 -9.891 1 95 279 MET A C 1
ATOM 2060 O O . MET A 1 279 ? 1.217 1.509 -9.07 1 95 279 MET A O 1
ATOM 2064 N N . ALA A 1 280 ? 1.616 -0.199 -10.445 1 95.19 280 ALA A N 1
ATOM 2065 C CA . ALA A 1 280 ? 3.062 -0.12 -10.25 1 95.19 280 ALA A CA 1
ATOM 2066 C C . ALA A 1 280 ? 3.789 0.015 -11.586 1 95.19 280 ALA A C 1
ATOM 2068 O O . ALA A 1 280 ? 3.525 -0.744 -12.523 1 95.19 280 ALA A O 1
ATOM 2069 N N . ARG A 1 281 ? 4.703 0.985 -11.609 1 95.06 281 ARG A N 1
ATOM 2070 C CA . ARG A 1 281 ? 5.469 1.204 -12.828 1 95.06 281 ARG A CA 1
ATOM 2071 C C . ARG A 1 281 ? 6.852 0.568 -12.734 1 95.06 281 ARG A C 1
ATOM 2073 O O . ARG A 1 281 ? 7.523 0.369 -13.75 1 95.06 281 ARG A O 1
ATOM 2080 N N . ARG A 1 282 ? 7.25 0.318 -11.578 1 96.62 282 ARG A N 1
ATOM 2081 C CA . ARG A 1 282 ? 8.547 -0.288 -11.312 1 96.62 282 ARG A CA 1
ATOM 2082 C C . ARG A 1 282 ? 8.398 -1.562 -10.484 1 96.62 282 ARG A C 1
ATOM 2084 O O . ARG A 1 282 ? 7.691 -1.575 -9.477 1 96.62 282 ARG A O 1
ATOM 2091 N N . LEU A 1 283 ? 9.117 -2.627 -10.906 1 97.56 283 LEU A N 1
ATOM 2092 C CA . LEU A 1 283 ? 8.898 -3.922 -10.273 1 97.56 283 LEU A CA 1
ATOM 2093 C C . LEU A 1 283 ? 10.156 -4.391 -9.555 1 97.56 283 LEU A C 1
ATOM 2095 O O . LEU A 1 283 ? 10.188 -5.496 -9 1 97.56 283 LEU A O 1
ATOM 2099 N N . GLY A 1 284 ? 11.195 -3.592 -9.547 1 97.31 284 GLY A N 1
ATOM 2100 C CA . GLY A 1 284 ? 12.469 -3.973 -8.945 1 97.31 284 GLY A CA 1
ATOM 2101 C C . GLY A 1 284 ? 12.359 -4.246 -7.461 1 97.31 284 GLY A C 1
ATOM 2102 O O . GLY A 1 284 ? 13.086 -5.09 -6.926 1 97.31 284 GLY A O 1
ATOM 2103 N N . SER A 1 285 ? 11.477 -3.525 -6.824 1 96.44 285 SER A N 1
ATOM 2104 C CA . SER A 1 285 ? 11.305 -3.701 -5.387 1 96.44 285 SER A CA 1
ATOM 2105 C C . SER A 1 285 ? 10.812 -5.105 -5.059 1 96.44 285 SER A C 1
ATOM 2107 O O . SER A 1 285 ? 11.148 -5.656 -4.008 1 96.44 285 SER A O 1
ATOM 2109 N N . LEU A 1 286 ? 10.039 -5.664 -5.914 1 98.19 286 LEU A N 1
ATOM 2110 C CA . LEU A 1 286 ? 9.547 -7.023 -5.703 1 98.19 286 LEU A CA 1
ATOM 2111 C C . LEU A 1 286 ? 10.703 -8.023 -5.719 1 98.19 286 LEU A C 1
ATOM 2113 O O . LEU A 1 286 ? 10.742 -8.945 -4.906 1 98.19 286 LEU A O 1
ATOM 2117 N N . LEU A 1 287 ? 11.633 -7.824 -6.648 1 98.38 287 LEU A N 1
ATOM 2118 C CA . LEU A 1 287 ? 12.82 -8.68 -6.695 1 98.38 287 LEU A CA 1
ATOM 2119 C C . LEU A 1 287 ? 13.664 -8.5 -5.441 1 98.38 287 LEU A C 1
ATOM 2121 O O . LEU A 1 287 ? 14.148 -9.484 -4.867 1 98.38 287 LEU A O 1
ATOM 2125 N N . GLY A 1 288 ? 13.812 -7.266 -5.047 1 97.75 288 GLY A N 1
ATOM 2126 C CA . GLY A 1 288 ? 14.523 -7.012 -3.803 1 97.75 288 GLY A CA 1
ATOM 2127 C C . GLY A 1 288 ? 13.875 -7.668 -2.6 1 97.75 288 GLY A C 1
ATOM 2128 O O . GLY A 1 288 ? 14.562 -8.195 -1.727 1 97.75 288 GLY A O 1
ATOM 2129 N N . THR A 1 289 ? 12.594 -7.617 -2.531 1 98.06 289 THR A N 1
ATOM 2130 C CA . THR A 1 289 ? 11.82 -8.211 -1.448 1 98.06 289 THR A CA 1
ATOM 2131 C C . THR A 1 289 ? 12.039 -9.719 -1.391 1 98.06 289 THR A C 1
ATOM 2133 O O . THR A 1 289 ? 12.359 -10.266 -0.333 1 98.06 289 THR A O 1
ATOM 2136 N N . ALA A 1 290 ? 11.875 -10.359 -2.537 1 98.31 290 ALA A N 1
ATOM 2137 C CA . ALA A 1 290 ? 12.055 -11.805 -2.602 1 98.31 290 ALA A CA 1
ATOM 2138 C C . ALA A 1 290 ? 13.484 -12.195 -2.238 1 98.31 290 ALA A C 1
ATOM 2140 O O . ALA A 1 290 ? 13.695 -13.18 -1.524 1 98.31 290 ALA A O 1
ATOM 2141 N N . HIS A 1 291 ? 14.414 -11.461 -2.725 1 97.75 291 HIS A N 1
ATOM 2142 C CA . HIS A 1 291 ? 15.82 -11.742 -2.48 1 97.75 291 HIS A CA 1
ATOM 2143 C C . HIS A 1 291 ? 16.156 -11.656 -0.995 1 97.75 291 HIS A C 1
ATOM 2145 O O . HIS A 1 291 ? 16.797 -12.562 -0.445 1 97.75 291 HIS A O 1
ATOM 2151 N N . ARG A 1 292 ? 15.695 -10.672 -0.342 1 97 292 ARG A N 1
ATOM 2152 C CA . ARG A 1 292 ? 16.031 -10.43 1.059 1 97 292 ARG A CA 1
ATOM 2153 C C . ARG A 1 292 ? 15.25 -11.359 1.978 1 97 292 ARG A C 1
ATOM 2155 O O . ARG A 1 292 ? 15.781 -11.852 2.975 1 97 292 ARG A O 1
ATOM 2162 N N . SER A 1 293 ? 13.992 -11.562 1.656 1 97.25 293 SER A N 1
ATOM 2163 C CA . SER A 1 293 ? 13.141 -12.359 2.527 1 97.25 293 SER A CA 1
ATOM 2164 C C . SER A 1 293 ? 13.242 -13.844 2.197 1 97.25 293 SER A C 1
ATOM 2166 O O . SER A 1 293 ? 12.789 -14.695 2.969 1 97.25 293 SER A O 1
ATOM 2168 N N . ARG A 1 294 ? 13.75 -14.195 1.013 1 96.62 294 ARG A N 1
ATOM 2169 C CA . ARG A 1 294 ? 13.852 -15.57 0.524 1 96.62 294 ARG A CA 1
ATOM 2170 C C . ARG A 1 294 ? 12.477 -16.203 0.393 1 96.62 294 ARG A C 1
ATOM 2172 O O . ARG A 1 294 ? 12.281 -17.359 0.779 1 96.62 294 ARG A O 1
ATOM 2179 N N . MET A 1 295 ? 11.586 -15.445 -0.001 1 97.5 295 MET A N 1
ATOM 2180 C CA . MET A 1 295 ? 10.234 -15.938 -0.272 1 97.5 295 MET A CA 1
ATOM 2181 C C . MET A 1 295 ? 10.07 -16.297 -1.744 1 97.5 295 MET A C 1
ATOM 2183 O O . MET A 1 295 ? 10.695 -15.68 -2.611 1 97.5 295 MET A O 1
ATOM 2187 N N . ALA A 1 296 ? 9.188 -17.266 -2.004 1 98.5 296 ALA A N 1
ATOM 2188 C CA . ALA A 1 296 ? 8.883 -17.656 -3.379 1 98.5 296 ALA A CA 1
ATOM 2189 C C . ALA A 1 296 ? 7.715 -16.844 -3.928 1 98.5 296 ALA A C 1
ATOM 2191 O O . ALA A 1 296 ? 6.797 -16.484 -3.184 1 98.5 296 ALA A O 1
ATOM 2192 N N . PHE A 1 297 ? 7.82 -16.594 -5.223 1 98.38 297 PHE A N 1
ATOM 2193 C CA . PHE A 1 297 ? 6.668 -16.016 -5.91 1 98.38 297 PHE A CA 1
ATOM 2194 C C . PHE A 1 297 ? 5.645 -17.094 -6.238 1 98.38 297 PHE A C 1
ATOM 2196 O O . PHE A 1 297 ? 6.012 -18.234 -6.566 1 98.38 297 PHE A O 1
ATOM 2203 N N . CYS A 1 298 ? 4.375 -16.781 -6.203 1 96.81 298 CYS A N 1
ATOM 2204 C CA . CYS A 1 298 ? 3.398 -17.75 -6.691 1 96.81 298 CYS A CA 1
ATOM 2205 C C . CYS A 1 298 ? 2.529 -17.141 -7.785 1 96.81 298 CYS A C 1
ATOM 2207 O O . CYS A 1 298 ? 2.875 -17.203 -8.969 1 96.81 298 CYS A O 1
ATOM 2209 N N . ASN A 1 299 ? 1.478 -16.344 -7.465 1 97.62 299 ASN A N 1
ATOM 2210 C CA . ASN A 1 299 ? 0.631 -15.688 -8.453 1 97.62 299 ASN A CA 1
ATOM 2211 C C . ASN A 1 299 ? 0.723 -14.164 -8.352 1 97.62 299 ASN A C 1
ATOM 2213 O O . ASN A 1 299 ? 1.281 -13.633 -7.391 1 97.62 299 ASN A O 1
ATOM 2217 N N . ALA A 1 300 ? 0.229 -13.539 -9.422 1 97.56 300 ALA A N 1
ATOM 2218 C CA . ALA A 1 300 ? 0.155 -12.086 -9.438 1 97.56 300 ALA A CA 1
ATOM 2219 C C . ALA A 1 300 ? -1.173 -11.609 -10.023 1 97.56 300 ALA A C 1
ATOM 2221 O O . ALA A 1 300 ? -1.75 -12.266 -10.891 1 97.56 300 ALA A O 1
ATOM 2222 N N . SER A 1 301 ? -1.572 -10.516 -9.469 1 97.25 301 SER A N 1
ATOM 2223 C CA . SER A 1 301 ? -2.797 -9.883 -9.953 1 97.25 301 SER A CA 1
ATOM 2224 C C . SER A 1 301 ? -2.506 -8.531 -10.594 1 97.25 301 SER A C 1
ATOM 2226 O O . SER A 1 301 ? -1.851 -7.68 -9.992 1 97.25 301 SER A O 1
ATOM 2228 N N . VAL A 1 302 ? -3.07 -8.281 -11.844 1 93.5 302 VAL A N 1
ATOM 2229 C CA . VAL A 1 302 ? -2.77 -7.062 -12.594 1 93.5 302 VAL A CA 1
ATOM 2230 C C . VAL A 1 302 ? -4.043 -6.238 -12.773 1 93.5 302 VAL A C 1
ATOM 2232 O O . VAL A 1 302 ? -4.09 -5.332 -13.609 1 93.5 302 VAL A O 1
ATOM 2235 N N . SER A 1 303 ? -5.078 -6.602 -12.109 1 89.38 303 SER A N 1
ATOM 2236 C CA . SER A 1 303 ? -6.359 -5.918 -12.281 1 89.38 303 SER A CA 1
ATOM 2237 C C . SER A 1 303 ? -7.168 -5.918 -10.992 1 89.38 303 SER A C 1
ATOM 2239 O O . SER A 1 303 ? -6.992 -6.793 -10.141 1 89.38 303 SER A O 1
ATOM 2241 N N . SER A 1 304 ? -8.023 -4.965 -10.914 1 86.31 304 SER A N 1
ATOM 2242 C CA . SER A 1 304 ? -8.922 -4.891 -9.766 1 86.31 304 SER A CA 1
ATOM 2243 C C . SER A 1 304 ? -10.242 -5.605 -10.055 1 86.31 304 SER A C 1
ATOM 2245 O O . SER A 1 304 ? -11.078 -5.754 -9.164 1 86.31 304 SER A O 1
ATOM 2247 N N . LYS A 1 305 ? -10.375 -6.043 -11.195 1 85.62 305 LYS A N 1
ATOM 2248 C CA . LYS A 1 305 ? -11.586 -6.777 -11.562 1 85.62 305 LYS A CA 1
ATOM 2249 C C . LYS A 1 305 ? -11.516 -8.227 -11.086 1 85.62 305 LYS A C 1
ATOM 2251 O O . LYS A 1 305 ? -10.492 -8.891 -11.273 1 85.62 305 LYS A O 1
ATOM 2256 N N . VAL A 1 306 ? -12.562 -8.727 -10.609 1 83.88 306 VAL A N 1
ATOM 2257 C CA . VAL A 1 306 ? -12.594 -10.016 -9.922 1 83.88 306 VAL A CA 1
ATOM 2258 C C . VAL A 1 306 ? -12.336 -11.141 -10.93 1 83.88 306 VAL A C 1
ATOM 2260 O O . VAL A 1 306 ? -11.641 -12.109 -10.617 1 83.88 306 VAL A O 1
ATOM 2263 N N . ALA A 1 307 ? -12.797 -11.031 -12.102 1 85.31 307 ALA A N 1
ATOM 2264 C CA . ALA A 1 307 ? -12.773 -12.148 -13.047 1 85.31 307 ALA A CA 1
ATOM 2265 C C . ALA A 1 307 ? -11.531 -12.102 -13.93 1 85.31 307 ALA A C 1
ATOM 2267 O O . ALA A 1 307 ? -11.375 -12.93 -14.828 1 85.31 307 ALA A O 1
ATOM 2268 N N . GLU A 1 308 ? -10.633 -11.156 -13.578 1 88.69 308 GLU A N 1
ATOM 2269 C CA . GLU A 1 308 ? -9.531 -10.969 -14.516 1 88.69 308 GLU A CA 1
ATOM 2270 C C . GLU A 1 308 ? -8.219 -10.711 -13.781 1 88.69 308 GLU A C 1
ATOM 2272 O O . GLU A 1 308 ? -8.227 -10.312 -12.617 1 88.69 308 GLU A O 1
ATOM 2277 N N . GLY A 1 309 ? -7.199 -11.117 -14.414 1 91.12 309 GLY A N 1
ATOM 2278 C CA . GLY A 1 309 ? -5.898 -10.539 -14.109 1 91.12 309 GLY A CA 1
ATOM 2279 C C . GLY A 1 309 ? -5.133 -11.312 -13.055 1 91.12 309 GLY A C 1
ATOM 2280 O O . GLY A 1 309 ? -4.133 -10.82 -12.523 1 91.12 309 GLY A O 1
ATOM 2281 N N . LEU A 1 310 ? -5.656 -12.445 -12.641 1 95.19 310 LEU A N 1
ATOM 2282 C CA . LEU A 1 310 ? -4.895 -13.289 -11.727 1 95.19 310 LEU A CA 1
ATOM 2283 C C . LEU A 1 310 ? -4.203 -14.422 -12.477 1 95.19 310 LEU A C 1
ATOM 2285 O O . LEU A 1 310 ? -4.871 -15.289 -13.039 1 95.19 310 LEU A O 1
ATOM 2289 N N . THR A 1 311 ? -2.848 -14.375 -12.43 1 94.62 311 THR A N 1
ATOM 2290 C CA . THR A 1 311 ? -2.107 -15.352 -13.234 1 94.62 311 THR A CA 1
ATOM 2291 C C . THR A 1 311 ? -0.928 -15.914 -12.445 1 94.62 311 THR A C 1
ATOM 2293 O O . THR A 1 311 ? -0.389 -15.242 -11.555 1 94.62 311 THR A O 1
ATOM 2296 N N . PRO A 1 312 ? -0.574 -17.172 -12.75 1 94.94 312 PRO A N 1
ATOM 2297 C CA . PRO A 1 312 ? 0.664 -17.703 -12.164 1 94.94 312 PRO A CA 1
ATOM 2298 C C . PRO A 1 312 ? 1.899 -16.922 -12.609 1 94.94 312 PRO A C 1
ATOM 2300 O O . PRO A 1 312 ? 1.974 -16.469 -13.758 1 94.94 312 PRO A O 1
ATOM 2303 N N . LEU A 1 313 ? 2.768 -16.781 -11.719 1 96.19 313 LEU A N 1
ATOM 2304 C CA . LEU A 1 313 ? 4.023 -16.125 -12.055 1 96.19 313 LEU A CA 1
ATOM 2305 C C . LEU A 1 313 ? 5.121 -17.156 -12.328 1 96.19 313 LEU A C 1
ATOM 2307 O O . LEU A 1 313 ? 5.23 -18.156 -11.617 1 96.19 313 LEU A O 1
ATOM 2311 N N . ASN A 1 314 ? 5.852 -16.969 -13.336 1 96.06 314 ASN A N 1
ATOM 2312 C CA . ASN A 1 314 ? 7.078 -17.688 -13.656 1 96.06 314 ASN A CA 1
ATOM 2313 C C . ASN A 1 314 ? 8.18 -16.734 -14.133 1 96.06 314 ASN A C 1
ATOM 2315 O O . ASN A 1 314 ? 7.922 -15.547 -14.352 1 96.06 314 ASN A O 1
ATOM 2319 N N . PRO A 1 315 ? 9.359 -17.203 -14.188 1 96.56 315 PRO A N 1
ATOM 2320 C CA . PRO A 1 315 ? 10.477 -16.297 -14.469 1 96.56 315 PRO A CA 1
ATOM 2321 C C . PRO A 1 315 ? 10.297 -15.523 -15.773 1 96.56 315 PRO A C 1
ATOM 2323 O O . PRO A 1 315 ? 10.508 -14.312 -15.805 1 96.56 315 PRO A O 1
ATOM 2326 N N . VAL A 1 316 ? 9.867 -16.141 -16.75 1 94.88 316 VAL A N 1
ATOM 2327 C CA . VAL A 1 316 ? 9.734 -15.508 -18.062 1 94.88 316 VAL A CA 1
ATOM 2328 C C . VAL A 1 316 ? 8.578 -14.508 -18.031 1 94.88 316 VAL A C 1
ATOM 2330 O O . VAL A 1 316 ? 8.695 -13.406 -18.578 1 94.88 316 VAL A O 1
ATOM 2333 N N . ALA A 1 317 ? 7.496 -14.93 -17.422 1 94.69 317 ALA A N 1
ATOM 2334 C CA . ALA A 1 317 ? 6.367 -14.008 -17.281 1 94.69 317 ALA A CA 1
ATOM 2335 C C . ALA A 1 317 ? 6.777 -12.75 -16.516 1 94.69 317 ALA A C 1
ATOM 2337 O O . ALA A 1 317 ? 6.387 -11.641 -16.891 1 94.69 317 ALA A O 1
ATOM 2338 N N . PHE A 1 318 ? 7.535 -13.008 -15.492 1 97.25 318 PHE A N 1
ATOM 2339 C CA . PHE A 1 318 ? 7.996 -11.867 -14.711 1 97.25 318 PHE A CA 1
ATOM 2340 C C . PHE A 1 318 ? 8.891 -10.961 -15.555 1 97.25 318 PHE A C 1
ATOM 2342 O O . PHE A 1 318 ? 8.742 -9.742 -15.531 1 97.25 318 PHE A O 1
ATOM 2349 N N . ALA A 1 319 ? 9.773 -11.516 -16.328 1 96.81 319 ALA A N 1
ATOM 2350 C CA . ALA A 1 319 ? 10.656 -10.758 -17.219 1 96.81 319 ALA A CA 1
ATOM 2351 C C . ALA A 1 319 ? 9.852 -9.945 -18.219 1 96.81 319 ALA A C 1
ATOM 2353 O O . ALA A 1 319 ? 10.164 -8.781 -18.469 1 96.81 319 ALA A O 1
ATOM 2354 N N . ARG A 1 320 ? 8.883 -10.5 -18.703 1 94.56 320 ARG A N 1
ATOM 2355 C CA . ARG A 1 320 ? 8.062 -9.836 -19.703 1 94.56 320 ARG A CA 1
ATOM 2356 C C . ARG A 1 320 ? 7.258 -8.688 -19.094 1 94.56 320 ARG A C 1
ATOM 2358 O O . ARG A 1 320 ? 6.98 -7.691 -19.766 1 94.56 320 ARG A O 1
ATOM 2365 N N . LEU A 1 321 ? 6.863 -8.867 -17.875 1 94 321 LEU A N 1
ATOM 2366 C CA . LEU A 1 321 ? 6.23 -7.758 -17.172 1 94 321 LEU A CA 1
ATOM 2367 C C . LEU A 1 321 ? 7.168 -6.559 -17.078 1 94 321 LEU A C 1
ATOM 2369 O O . LEU A 1 321 ? 6.723 -5.41 -17.172 1 94 321 LEU A O 1
ATOM 2373 N N . MET A 1 322 ? 8.414 -6.863 -16.938 1 95.94 322 MET A N 1
ATOM 2374 C CA . MET A 1 322 ? 9.406 -5.797 -16.797 1 95.94 322 MET A CA 1
ATOM 2375 C C . MET A 1 322 ? 9.781 -5.223 -18.156 1 95.94 322 MET A C 1
ATOM 2377 O O . MET A 1 322 ? 10.234 -4.078 -18.25 1 95.94 322 MET A O 1
ATOM 2381 N N . MET A 1 323 ? 9.594 -6.066 -19.188 1 93.12 323 MET A N 1
ATOM 2382 C CA . MET A 1 323 ? 9.938 -5.676 -20.547 1 93.12 323 MET A CA 1
ATOM 2383 C C . MET A 1 323 ? 8.734 -5.805 -21.469 1 93.12 323 MET A C 1
ATOM 2385 O O . MET A 1 323 ? 8.711 -6.66 -22.359 1 93.12 323 MET A O 1
ATOM 2389 N N . PRO A 1 324 ? 7.855 -4.914 -21.25 1 80.19 324 PRO A N 1
ATOM 2390 C CA . PRO A 1 324 ? 6.691 -5.086 -22.125 1 80.19 324 PRO A CA 1
ATOM 2391 C C . PRO A 1 324 ? 7.035 -4.918 -23.594 1 80.19 324 PRO A C 1
ATOM 2393 O O . PRO A 1 324 ? 7.945 -4.156 -23.938 1 80.19 324 PRO A O 1
ATOM 2396 N N . ALA A 1 325 ? 6.684 -5.797 -24.484 1 65.44 325 ALA A N 1
ATOM 2397 C CA . ALA A 1 325 ? 6.953 -5.812 -25.922 1 65.44 325 ALA A CA 1
ATOM 2398 C C . ALA A 1 325 ? 6.664 -4.449 -26.547 1 65.44 325 ALA A C 1
ATOM 2400 O O . ALA A 1 325 ? 5.719 -3.766 -26.156 1 65.44 325 ALA A O 1
ATOM 2401 N N . GLU A 1 326 ? 7.758 -3.645 -26.688 1 54.31 326 GLU A N 1
ATOM 2402 C CA . GLU A 1 326 ? 7.516 -2.424 -27.453 1 54.31 326 GLU A CA 1
ATOM 2403 C C . GLU A 1 326 ? 6.547 -2.676 -28.609 1 54.31 326 GLU A C 1
ATOM 2405 O O . GLU A 1 326 ? 6.527 -3.766 -29.188 1 54.31 326 GLU A O 1
ATOM 2410 N N . ASP A 1 327 ? 5.445 -2.189 -28.625 1 43.97 327 ASP A N 1
ATOM 2411 C CA . ASP A 1 327 ? 4.719 -2.205 -29.891 1 43.97 327 ASP A CA 1
ATOM 2412 C C . ASP A 1 327 ? 5.664 -2.01 -31.062 1 43.97 327 ASP A C 1
ATOM 2414 O O . ASP A 1 327 ? 6.383 -1.011 -31.141 1 43.97 327 ASP A O 1
ATOM 2418 N N . LYS A 1 328 ? 6.25 -3.018 -31.734 1 40.38 328 LYS A N 1
ATOM 2419 C CA . LYS A 1 328 ? 6.988 -2.893 -33 1 40.38 328 LYS A CA 1
ATOM 2420 C C . LYS A 1 328 ? 6.508 -1.686 -33.781 1 40.38 328 LYS A C 1
ATOM 2422 O O . LYS A 1 328 ? 7.137 -1.301 -34.781 1 40.38 328 LYS A O 1
ATOM 2427 N N . ALA A 1 329 ? 5.348 -1.336 -33.75 1 35.81 329 ALA A N 1
ATOM 2428 C CA . ALA A 1 329 ? 4.875 -0.288 -34.656 1 35.81 329 ALA A CA 1
ATOM 2429 C C . ALA A 1 329 ? 5.457 1.069 -34.25 1 35.81 329 ALA A C 1
ATOM 2431 O O . ALA A 1 329 ? 5.496 1.989 -35.094 1 35.81 329 ALA A O 1
ATOM 2432 N N . ALA A 1 330 ? 5.855 1.3 -33.094 1 37.19 330 ALA A N 1
ATOM 2433 C CA . ALA A 1 330 ? 6.32 2.652 -32.812 1 37.19 330 ALA A CA 1
ATOM 2434 C C . ALA A 1 330 ? 7.793 2.818 -33.156 1 37.19 330 ALA A C 1
ATOM 2436 O O . ALA A 1 330 ? 8.344 3.92 -33.062 1 37.19 330 ALA A O 1
ATOM 2437 N N . ARG A 1 331 ? 8.602 1.78 -33.031 1 37.75 331 ARG A N 1
ATOM 2438 C CA . ARG A 1 331 ? 9.992 1.915 -33.469 1 37.75 331 ARG A CA 1
ATOM 2439 C C . ARG A 1 331 ? 10.086 2.281 -34.938 1 37.75 331 ARG A C 1
ATOM 2441 O O . ARG A 1 331 ? 11.156 2.635 -35.438 1 37.75 331 ARG A O 1
ATOM 2448 N N . ASN A 1 332 ? 9.18 1.756 -35.625 1 34.12 332 ASN A N 1
ATOM 2449 C CA . ASN A 1 332 ? 9.273 2.133 -37.031 1 34.12 332 ASN A CA 1
ATOM 2450 C C . ASN A 1 332 ? 8.789 3.561 -37.25 1 34.12 332 ASN A C 1
ATOM 2452 O O . ASN A 1 332 ? 8.234 3.865 -38.312 1 34.12 332 ASN A O 1
ATOM 2456 N N . ARG A 1 333 ? 8.586 4.258 -36.156 1 34.12 333 ARG A N 1
ATOM 2457 C CA . ARG A 1 333 ? 8.328 5.641 -36.531 1 34.12 333 ARG A CA 1
ATOM 2458 C C . ARG A 1 333 ? 9.555 6.27 -37.188 1 34.12 333 ARG A C 1
ATOM 2460 O O . ARG A 1 333 ? 10.648 6.227 -36.625 1 34.12 333 ARG A O 1
ATOM 2467 N N . PRO A 1 334 ? 9.523 6.469 -38.344 1 31.44 334 PRO A N 1
ATOM 2468 C CA . PRO A 1 334 ? 10.656 7.121 -39 1 31.44 334 PRO A CA 1
ATOM 2469 C C . PRO A 1 334 ? 11.156 8.344 -38.25 1 31.44 334 PRO A C 1
ATOM 2471 O O . PRO A 1 334 ? 10.352 9.117 -37.719 1 31.44 334 PRO A O 1
ATOM 2474 N N . LYS A 1 335 ? 12.25 8.234 -37.531 1 38.66 335 LYS A N 1
ATOM 2475 C CA . LYS A 1 335 ? 12.852 9.477 -37.031 1 38.66 335 LYS A CA 1
ATOM 2476 C C . LYS A 1 335 ? 12.508 10.648 -37.938 1 38.66 335 LYS A C 1
ATOM 2478 O O . LYS A 1 335 ? 12.562 10.523 -39.156 1 38.66 335 LYS A O 1
ATOM 2483 N N . PRO A 1 336 ? 11.758 11.562 -37.375 1 36.34 336 PRO A N 1
ATOM 2484 C CA . PRO A 1 336 ? 11.547 12.648 -38.344 1 36.34 336 PRO A CA 1
ATOM 2485 C C . PRO A 1 336 ? 12.805 13 -39.125 1 36.34 336 PRO A C 1
ATOM 2487 O O . PRO A 1 336 ? 13.914 12.914 -38.594 1 36.34 336 PRO A O 1
ATOM 2490 N N . ALA A 1 337 ? 12.812 12.828 -40.312 1 35.16 337 ALA A N 1
ATOM 2491 C CA . ALA A 1 337 ? 13.914 13.289 -41.156 1 35.16 337 ALA A CA 1
ATOM 2492 C C . ALA A 1 337 ? 14.492 14.602 -40.625 1 35.16 337 ALA A C 1
ATOM 2494 O O . ALA A 1 337 ? 13.75 15.516 -40.281 1 35.16 337 ALA A O 1
ATOM 2495 N N . ALA A 1 338 ? 15.68 14.469 -39.969 1 37.09 338 ALA A N 1
ATOM 2496 C CA . ALA A 1 338 ? 16.375 15.703 -39.625 1 37.09 338 ALA A CA 1
ATOM 2497 C C . ALA A 1 338 ? 16.062 16.812 -40.656 1 37.09 338 ALA A C 1
ATOM 2499 O O . ALA A 1 338 ? 16.047 16.562 -41.844 1 37.09 338 ALA A O 1
ATOM 2500 N N . PRO A 1 339 ? 15.398 17.828 -40.156 1 35.25 339 PRO A N 1
ATOM 2501 C CA . PRO A 1 339 ? 15.188 18.875 -41.188 1 35.25 339 PRO A CA 1
ATOM 2502 C C . PRO A 1 339 ? 16.406 19.078 -42.062 1 35.25 339 PRO A C 1
ATOM 2504 O O . PRO A 1 339 ? 17.547 18.922 -41.625 1 35.25 339 PRO A O 1
ATOM 2507 N N . ALA A 1 340 ? 16.328 18.797 -43.281 1 33.78 340 ALA A N 1
ATOM 2508 C CA . ALA A 1 340 ? 17.375 19.078 -44.281 1 33.78 340 ALA A CA 1
ATOM 2509 C C . ALA A 1 340 ? 18.062 20.406 -43.969 1 33.78 340 ALA A C 1
ATOM 2511 O O . ALA A 1 340 ? 17.406 21.422 -43.75 1 33.78 340 ALA A O 1
ATOM 2512 N N . LYS A 1 341 ? 19.25 20.297 -43.344 1 33.56 341 LYS A N 1
ATOM 2513 C CA . LYS A 1 341 ? 20.094 21.469 -43.219 1 33.56 341 LYS A CA 1
ATOM 2514 C C . LYS A 1 341 ? 20.016 22.359 -44.469 1 33.56 341 LYS A C 1
ATOM 2516 O O . LYS A 1 341 ? 20.328 21.906 -45.562 1 33.56 341 LYS A O 1
ATOM 2521 N N . THR A 1 342 ? 19.016 23.188 -44.531 1 31.45 342 THR A N 1
ATOM 2522 C CA . THR A 1 342 ? 19.062 24.172 -45.594 1 31.45 342 THR A CA 1
ATOM 2523 C C . THR A 1 342 ? 20.453 24.797 -45.688 1 31.45 342 THR A C 1
ATOM 2525 O O . THR A 1 342 ? 20.953 25.344 -44.719 1 31.45 342 THR A O 1
ATOM 2528 N N . LYS A 1 343 ? 21.312 24.188 -46.562 1 32.34 343 LYS A N 1
ATOM 2529 C CA . LYS A 1 343 ? 22.578 24.828 -46.938 1 32.34 343 LYS A CA 1
ATOM 2530 C C . LYS A 1 343 ? 22.406 26.344 -47.094 1 32.34 343 LYS A C 1
ATOM 2532 O O . LYS A 1 343 ? 21.641 26.781 -47.969 1 32.34 343 LYS A O 1
ATOM 2537 N N . ALA A 1 344 ? 22.578 27.094 -46 1 34.16 344 ALA A N 1
ATOM 2538 C CA . ALA A 1 344 ? 22.703 28.531 -46.094 1 34.16 344 ALA A CA 1
ATOM 2539 C C . ALA A 1 344 ? 23.641 28.922 -47.219 1 34.16 344 ALA A C 1
ATOM 2541 O O . ALA A 1 344 ? 24.797 28.516 -47.25 1 34.16 344 ALA A O 1
ATOM 2542 N N . VAL A 1 345 ? 23.141 29 -48.438 1 31.77 345 VAL A N 1
ATOM 2543 C CA . VAL A 1 345 ? 23.844 29.625 -49.562 1 31.77 345 VAL A CA 1
ATOM 2544 C C . VAL A 1 345 ? 24.547 30.891 -49.094 1 31.77 345 VAL A C 1
ATOM 2546 O O . VAL A 1 345 ? 23.891 31.828 -48.625 1 31.77 345 VAL A O 1
ATOM 2549 N N . ARG A 1 346 ? 25.719 30.719 -48.531 1 31.7 346 ARG A N 1
ATOM 2550 C CA . ARG A 1 346 ? 26.594 31.875 -48.312 1 31.7 346 ARG A CA 1
ATOM 2551 C C . ARG A 1 346 ? 26.688 32.75 -49.562 1 31.7 346 ARG A C 1
ATOM 2553 O O . ARG A 1 346 ? 27.141 32.25 -50.625 1 31.7 346 ARG A O 1
ATOM 2560 N N . SER A 1 347 ? 25.625 33.531 -49.781 1 30.81 347 SER A N 1
ATOM 2561 C CA . SER A 1 347 ? 25.703 34.531 -50.844 1 30.81 347 SER A CA 1
ATOM 2562 C C . SER A 1 347 ? 27.031 35.281 -50.812 1 30.81 347 SER A C 1
ATOM 2564 O O . SER A 1 347 ? 27.438 35.812 -49.75 1 30.81 347 SER A O 1
ATOM 2566 N N . SER A 1 348 ? 28.094 34.719 -51.438 1 33.03 348 SER A N 1
ATOM 2567 C CA . SER A 1 348 ? 29.344 35.406 -51.781 1 33.03 348 SER A CA 1
ATOM 2568 C C . SER A 1 348 ? 29.094 36.781 -52.312 1 33.03 348 SER A C 1
ATOM 2570 O O . SER A 1 348 ? 28.531 36.969 -53.406 1 33.03 348 SER A O 1
ATOM 2572 N N . SER A 1 349 ? 28.484 37.781 -51.5 1 30.2 349 SER A N 1
ATOM 2573 C CA . SER A 1 349 ? 28.484 39.156 -52 1 30.2 349 SER A CA 1
ATOM 2574 C C . SER A 1 349 ? 29.891 39.594 -52.406 1 30.2 349 SER A C 1
ATOM 2576 O O . SER A 1 349 ? 30.797 39.688 -51.594 1 30.2 349 SER A O 1
ATOM 2578 N N . ARG A 1 350 ? 30.328 39.125 -53.594 1 32.25 350 ARG A N 1
ATOM 2579 C CA . ARG A 1 350 ? 31.453 39.656 -54.344 1 32.25 350 ARG A CA 1
ATOM 2580 C C . ARG A 1 350 ? 31.375 41.188 -54.406 1 32.25 350 ARG A C 1
ATOM 2582 O O . ARG A 1 350 ? 30.484 41.719 -55.062 1 32.25 350 ARG A O 1
ATOM 2589 N N . THR A 1 351 ? 31.562 41.844 -53.219 1 29.64 351 THR A N 1
ATOM 2590 C CA . THR A 1 351 ? 31.875 43.25 -53.312 1 29.64 351 THR A CA 1
ATOM 2591 C C . THR A 1 351 ? 32.938 43.5 -54.375 1 29.64 351 THR A C 1
ATOM 2593 O O . THR A 1 351 ? 34 42.875 -54.344 1 29.64 351 THR A O 1
ATOM 2596 N N . ILE A 1 352 ? 32.625 43.875 -55.625 1 35.12 352 ILE A N 1
ATOM 2597 C CA . ILE A 1 352 ? 33.438 44.469 -56.688 1 35.12 352 ILE A CA 1
ATOM 2598 C C . ILE A 1 352 ? 34.438 45.438 -56.094 1 35.12 352 ILE A C 1
ATOM 2600 O O . ILE A 1 352 ? 34.125 46.219 -55.188 1 35.12 352 ILE A O 1
ATOM 2604 N N . PRO A 1 353 ? 35.75 45.438 -56.688 1 35.75 353 PRO A N 1
ATOM 2605 C CA . PRO A 1 353 ? 36.781 46.438 -56.344 1 35.75 353 PRO A CA 1
ATOM 2606 C C . PRO A 1 353 ? 36.281 47.875 -56.438 1 35.75 353 PRO A C 1
ATOM 2608 O O . PRO A 1 353 ? 35.344 48.156 -57.219 1 35.75 353 PRO A O 1
ATOM 2611 N N . MET B 1 1 ? 5.379 21.422 35.938 1 52.22 1 MET B N 1
ATOM 2612 C CA . MET B 1 1 ? 5.555 21.766 34.531 1 52.22 1 MET B CA 1
ATOM 2613 C C . MET B 1 1 ? 5.09 23.203 34.25 1 52.22 1 MET B C 1
ATOM 2615 O O . MET B 1 1 ? 3.971 23.562 34.625 1 52.22 1 MET B O 1
ATOM 2619 N N . ARG B 1 2 ? 6.012 24.031 34.125 1 65.19 2 ARG B N 1
ATOM 2620 C CA . ARG B 1 2 ? 5.688 25.422 33.844 1 65.19 2 ARG B CA 1
ATOM 2621 C C . ARG B 1 2 ? 5.648 25.672 32.312 1 65.19 2 ARG B C 1
ATOM 2623 O O . ARG B 1 2 ? 6.598 25.328 31.609 1 65.19 2 ARG B O 1
ATOM 2630 N N . LEU B 1 3 ? 4.375 26.047 31.828 1 71.19 3 LEU B N 1
ATOM 2631 C CA . LEU B 1 3 ? 4.164 26.344 30.422 1 71.19 3 LEU B CA 1
ATOM 2632 C C . LEU B 1 3 ? 4.359 27.828 30.141 1 71.19 3 LEU B C 1
ATOM 2634 O O . LEU B 1 3 ? 3.881 28.688 30.906 1 71.19 3 LEU B O 1
ATOM 2638 N N . LYS B 1 4 ? 5.27 28.156 29.203 1 79.06 4 LYS B N 1
ATOM 2639 C CA . LYS B 1 4 ? 5.426 29.531 28.766 1 79.06 4 LYS B CA 1
ATOM 2640 C C . LYS B 1 4 ? 5.324 29.641 27.25 1 79.06 4 LYS B C 1
ATOM 2642 O O . LYS B 1 4 ? 5.848 28.797 26.516 1 79.06 4 LYS B O 1
ATOM 2647 N N . SER B 1 5 ? 4.566 30.75 26.766 1 80.94 5 SER B N 1
ATOM 2648 C CA . SER B 1 5 ? 4.414 31 25.344 1 80.94 5 SER B CA 1
ATOM 2649 C C . SER B 1 5 ? 5.34 32.125 24.875 1 80.94 5 SER B C 1
ATOM 2651 O O . SER B 1 5 ? 5.496 33.125 25.562 1 80.94 5 SER B O 1
ATOM 2653 N N . PHE B 1 6 ? 6.008 31.875 23.719 1 79.62 6 PHE B N 1
ATOM 2654 C CA . PHE B 1 6 ? 6.934 32.812 23.109 1 79.62 6 PHE B CA 1
ATOM 2655 C C . PHE B 1 6 ? 6.426 33.281 21.734 1 79.62 6 PHE B C 1
ATOM 2657 O O . PHE B 1 6 ? 5.996 32.438 20.938 1 79.62 6 PHE B O 1
ATOM 2664 N N . HIS B 1 7 ? 6.383 34.656 21.516 1 80.94 7 HIS B N 1
ATOM 2665 C CA . HIS B 1 7 ? 5.969 35.281 20.266 1 80.94 7 HIS B CA 1
ATOM 2666 C C . HIS B 1 7 ? 7.16 35.844 19.516 1 80.94 7 HIS B C 1
ATOM 2668 O O . HIS B 1 7 ? 7.957 36.594 20.094 1 80.94 7 HIS B O 1
ATOM 2674 N N . ALA B 1 8 ? 7.371 35.312 18.281 1 80.5 8 ALA B N 1
ATOM 2675 C CA . ALA B 1 8 ? 8.469 35.812 17.469 1 80.5 8 ALA B CA 1
ATOM 2676 C C . ALA B 1 8 ? 8.062 35.938 16 1 80.5 8 ALA B C 1
ATOM 2678 O O . ALA B 1 8 ? 7.035 35.375 15.594 1 80.5 8 ALA B O 1
ATOM 2679 N N . LYS B 1 9 ? 8.781 36.688 15.258 1 79 9 LYS B N 1
ATOM 2680 C CA . LYS B 1 9 ? 8.516 36.875 13.836 1 79 9 LYS B CA 1
ATOM 2681 C C . LYS B 1 9 ? 8.852 35.625 13.031 1 79 9 LYS B C 1
ATOM 2683 O O . LYS B 1 9 ? 8.297 35.406 11.953 1 79 9 LYS B O 1
ATOM 2688 N N . SER B 1 10 ? 9.781 34.812 13.586 1 74.81 10 SER B N 1
ATOM 2689 C CA . SER B 1 10 ? 10.188 33.562 12.945 1 74.81 10 SER B CA 1
ATOM 2690 C C . SER B 1 10 ? 10.359 32.438 13.961 1 74.81 10 SER B C 1
ATOM 2692 O O . SER B 1 10 ? 10.516 32.688 15.156 1 74.81 10 SER B O 1
ATOM 2694 N N . MET B 1 11 ? 10.258 31.281 13.492 1 72.75 11 MET B N 1
ATOM 2695 C CA . MET B 1 11 ? 10.445 30.109 14.344 1 72.75 11 MET B CA 1
ATOM 2696 C C . MET B 1 11 ? 11.836 30.109 14.961 1 72.75 11 MET B C 1
ATOM 2698 O O . MET B 1 11 ? 11.992 29.766 16.141 1 72.75 11 MET B O 1
ATOM 2702 N N . SER B 1 12 ? 12.852 30.469 14.266 1 75 12 SER B N 1
ATOM 2703 C CA . SER B 1 12 ? 14.219 30.531 14.781 1 75 12 SER B CA 1
ATOM 2704 C C . SER B 1 12 ? 14.32 31.516 15.953 1 75 12 SER B C 1
ATOM 2706 O O . SER B 1 12 ? 14.984 31.219 16.953 1 75 12 SER B O 1
ATOM 2708 N N . GLU B 1 13 ? 13.617 32.531 15.781 1 77.75 13 GLU B N 1
ATOM 2709 C CA . GLU B 1 13 ? 13.594 33.531 16.844 1 77.75 13 GLU B CA 1
ATOM 2710 C C . GLU B 1 13 ? 12.797 33.062 18.047 1 77.75 13 GLU B C 1
ATOM 2712 O O . GLU B 1 13 ? 13.203 33.25 19.188 1 77.75 13 GLU B O 1
ATOM 2717 N N . ALA B 1 14 ? 11.773 32.375 17.781 1 77.25 14 ALA B N 1
ATOM 2718 C CA . ALA B 1 14 ? 10.945 31.828 18.844 1 77.25 14 ALA B CA 1
ATOM 2719 C C . ALA B 1 14 ? 11.703 30.75 19.625 1 77.25 14 ALA B C 1
ATOM 2721 O O . ALA B 1 14 ? 11.688 30.75 20.859 1 77.25 14 ALA B O 1
ATOM 2722 N N . MET B 1 15 ? 12.391 30.062 18.969 1 76.06 15 MET B N 1
ATOM 2723 C CA . MET B 1 15 ? 13.156 28.984 19.594 1 76.06 15 MET B CA 1
ATOM 2724 C C . MET B 1 15 ? 14.328 29.531 20.391 1 76.06 15 MET B C 1
ATOM 2726 O O . MET B 1 15 ? 14.656 29.016 21.469 1 76.06 15 MET B O 1
ATOM 2730 N N . ARG B 1 16 ? 14.945 30.516 19.969 1 76.25 16 ARG B N 1
ATOM 2731 C CA . ARG B 1 16 ? 15.984 31.203 20.719 1 76.25 16 ARG B CA 1
ATOM 2732 C C . ARG B 1 16 ? 15.43 31.766 22.016 1 76.25 16 ARG B C 1
ATOM 2734 O O . ARG B 1 16 ? 16.062 31.625 23.078 1 76.25 16 ARG B O 1
ATOM 2741 N N . MET B 1 17 ? 14.242 32.219 22 1 79.5 17 MET B N 1
ATOM 2742 C CA . MET B 1 17 ? 13.578 32.781 23.172 1 79.5 17 MET B CA 1
ATOM 2743 C C . MET B 1 17 ? 13.234 31.672 24.172 1 79.5 17 MET B C 1
ATOM 2745 O O . MET B 1 17 ? 13.391 31.859 25.391 1 79.5 17 MET B O 1
ATOM 2749 N N . VAL B 1 18 ? 12.781 30.625 23.625 1 76.5 18 VAL B N 1
ATOM 2750 C CA . VAL B 1 18 ? 12.445 29.484 24.453 1 76.5 18 VAL B CA 1
ATOM 2751 C C . VAL B 1 18 ? 13.695 28.984 25.188 1 76.5 18 VAL B C 1
ATOM 2753 O O . VAL B 1 18 ? 13.68 28.797 26.406 1 76.5 18 VAL B O 1
ATOM 2756 N N . ARG B 1 19 ? 14.719 28.938 24.562 1 75.81 19 ARG B N 1
ATOM 2757 C CA . ARG B 1 19 ? 15.969 28.453 25.141 1 75.81 19 ARG B CA 1
ATOM 2758 C C . ARG B 1 19 ? 16.531 29.453 26.141 1 75.81 19 ARG B C 1
ATOM 2760 O O . ARG B 1 19 ? 17.031 29.078 27.203 1 75.81 19 ARG B O 1
ATOM 2767 N N . GLN B 1 20 ? 16.391 30.672 25.859 1 76.5 20 GLN B N 1
ATOM 2768 C CA . GLN B 1 20 ? 16.891 31.734 26.719 1 76.5 20 GLN B CA 1
ATOM 2769 C C . GLN B 1 20 ? 16.094 31.812 28.016 1 76.5 20 GLN B C 1
ATOM 2771 O O . GLN B 1 20 ? 16.656 32.094 29.094 1 76.5 20 GLN B O 1
ATOM 2776 N N . THR B 1 21 ? 14.797 31.453 27.938 1 76.56 21 THR B N 1
ATOM 2777 C CA . THR B 1 21 ? 13.914 31.672 29.078 1 76.56 21 THR B CA 1
ATOM 2778 C C . THR B 1 21 ? 13.719 30.375 29.875 1 76.56 21 THR B C 1
ATOM 2780 O O . THR B 1 21 ? 13.68 30.406 31.094 1 76.56 21 THR B O 1
ATOM 2783 N N . LEU B 1 22 ? 13.664 29.203 29.078 1 72.69 22 LEU B N 1
ATOM 2784 C CA . LEU B 1 22 ? 13.258 27.984 29.75 1 72.69 22 LEU B CA 1
ATOM 2785 C C . LEU B 1 22 ? 14.391 26.969 29.766 1 72.69 22 LEU B C 1
ATOM 2787 O O . LEU B 1 22 ? 14.305 25.938 30.438 1 72.69 22 LEU B O 1
ATOM 2791 N N . GLY B 1 23 ? 15.484 27.359 29.141 1 72.06 23 GLY B N 1
ATOM 2792 C CA . GLY B 1 23 ? 16.656 26.5 29.109 1 72.06 23 GLY B CA 1
ATOM 2793 C C . GLY B 1 23 ? 16.594 25.453 28.016 1 72.06 23 GLY B C 1
ATOM 2794 O O . GLY B 1 23 ? 15.609 25.359 27.281 1 72.06 23 GLY B O 1
ATOM 2795 N N . ASP B 1 24 ? 17.719 24.656 27.969 1 65.94 24 ASP B N 1
ATOM 2796 C CA . ASP B 1 24 ? 17.938 23.688 26.891 1 65.94 24 ASP B CA 1
ATOM 2797 C C . ASP B 1 24 ? 17.031 22.469 27.047 1 65.94 24 ASP B C 1
ATOM 2799 O O . ASP B 1 24 ? 16.797 21.734 26.078 1 65.94 24 ASP B O 1
ATOM 2803 N N . ASP B 1 25 ? 16.484 22.406 28.094 1 62.06 25 ASP B N 1
ATOM 2804 C CA . ASP B 1 25 ? 15.656 21.25 28.406 1 62.06 25 ASP B CA 1
ATOM 2805 C C . ASP B 1 25 ? 14.172 21.547 28.188 1 62.06 25 ASP B C 1
ATOM 2807 O O . ASP B 1 25 ? 13.305 20.766 28.578 1 62.06 25 ASP B O 1
ATOM 2811 N N . ALA B 1 26 ? 13.852 22.562 27.641 1 67.56 26 ALA B N 1
ATOM 2812 C CA . ALA B 1 26 ? 12.469 22.969 27.422 1 67.56 26 ALA B CA 1
ATOM 2813 C C . ALA B 1 26 ? 11.805 22.109 26.359 1 67.56 26 ALA B C 1
ATOM 2815 O O . ALA B 1 26 ? 12.414 21.797 25.328 1 67.56 26 ALA B O 1
ATOM 2816 N N . ILE B 1 27 ? 10.68 21.578 26.641 1 68.81 27 ILE B N 1
ATOM 2817 C CA . ILE B 1 27 ? 9.883 20.766 25.719 1 68.81 27 ILE B CA 1
ATOM 2818 C C . ILE B 1 27 ? 8.867 21.641 25 1 68.81 27 ILE B C 1
ATOM 2820 O O . ILE B 1 27 ? 8.094 22.359 25.641 1 68.81 27 ILE B O 1
ATOM 2824 N N . ILE B 1 28 ? 8.945 21.688 23.672 1 70.38 28 ILE B N 1
ATOM 2825 C CA . ILE B 1 28 ? 7.961 22.453 22.906 1 70.38 28 ILE B CA 1
ATOM 2826 C C . ILE B 1 28 ? 6.645 21.688 22.859 1 70.38 28 ILE B C 1
ATOM 2828 O O . ILE B 1 28 ? 6.594 20.547 22.375 1 70.38 28 ILE B O 1
ATOM 2832 N N . VAL B 1 29 ? 5.684 22.344 23.344 1 66.12 29 VAL B N 1
ATOM 2833 C CA . VAL B 1 29 ? 4.367 21.734 23.484 1 66.12 29 VAL B CA 1
ATOM 2834 C C . VAL B 1 29 ? 3.498 22.078 22.281 1 66.12 29 VAL B C 1
ATOM 2836 O O . VAL B 1 29 ? 2.752 21.234 21.781 1 66.12 29 VAL B O 1
ATOM 2839 N N . ALA B 1 30 ? 3.641 23.375 21.828 1 67.88 30 ALA B N 1
ATOM 2840 C CA . ALA B 1 30 ? 2.781 23.812 20.734 1 67.88 30 ALA B CA 1
ATOM 2841 C C . ALA B 1 30 ? 3.438 24.938 19.938 1 67.88 30 ALA B C 1
ATOM 2843 O O . ALA B 1 30 ? 4.141 25.781 20.516 1 67.88 30 ALA B O 1
ATOM 2844 N N . THR B 1 31 ? 3.316 24.844 18.547 1 70.56 31 THR B N 1
ATOM 2845 C CA . THR B 1 31 ? 3.691 25.953 17.672 1 70.56 31 THR B CA 1
ATOM 2846 C C . THR B 1 31 ? 2.498 26.406 16.844 1 70.56 31 THR B C 1
ATOM 2848 O O . THR B 1 31 ? 1.78 25.594 16.266 1 70.56 31 THR B O 1
ATOM 2851 N N . ARG B 1 32 ? 2.271 27.797 17 1 67.94 32 ARG B N 1
ATOM 2852 C CA . ARG B 1 32 ? 1.169 28.375 16.234 1 67.94 32 ARG B CA 1
ATOM 2853 C C . ARG B 1 32 ? 1.626 29.594 15.445 1 67.94 32 ARG B C 1
ATOM 2855 O O . ARG B 1 32 ? 2.371 30.422 15.961 1 67.94 32 ARG B O 1
ATOM 2862 N N . GLU B 1 33 ? 1.171 29.672 14.188 1 71.56 33 GLU B N 1
ATOM 2863 C CA . GLU B 1 33 ? 1.36 30.906 13.43 1 71.56 33 GLU B CA 1
ATOM 2864 C C . GLU B 1 33 ? 0.307 31.938 13.805 1 71.56 33 GLU B C 1
ATOM 2866 O O . GLU B 1 33 ? -0.874 31.625 13.938 1 71.56 33 GLU B O 1
ATOM 2871 N N . GLU B 1 34 ? 0.757 33.219 13.961 1 68.5 34 GLU B N 1
ATOM 2872 C CA . GLU B 1 34 ? -0.151 34.312 14.344 1 68.5 34 GLU B CA 1
ATOM 2873 C C . GLU B 1 34 ? -0.591 35.125 13.125 1 68.5 34 GLU B C 1
ATOM 2875 O O . GLU B 1 34 ? 0.165 35.25 12.164 1 68.5 34 GLU B O 1
ATOM 2880 N N . ASP B 1 35 ? -1.862 35.594 13.047 1 65 35 ASP B N 1
ATOM 2881 C CA . ASP B 1 35 ? -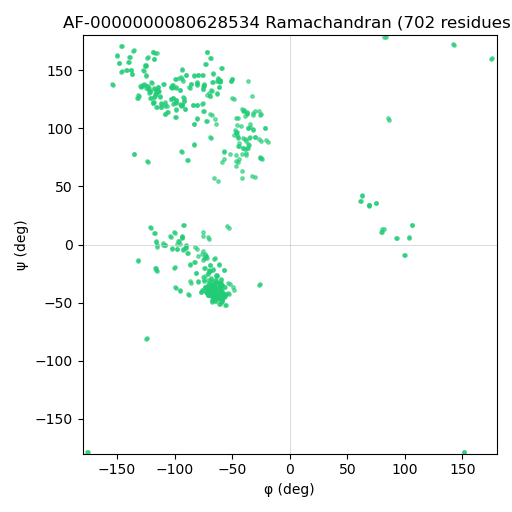2.496 36.344 11.961 1 65 35 ASP B CA 1
ATOM 2882 C C . ASP B 1 35 ? -1.672 37.562 11.57 1 65 35 ASP B C 1
ATOM 2884 O O . ASP B 1 35 ? -1.665 37.969 10.406 1 65 35 ASP B O 1
ATOM 2888 N N . GLY B 1 36 ? -0.965 38.281 12.375 1 64.38 36 GLY B N 1
ATOM 2889 C CA . GLY B 1 36 ? -0.236 39.531 12.094 1 64.38 36 GLY B CA 1
ATOM 2890 C C . GLY B 1 36 ? 1.207 39.281 11.695 1 64.38 36 GLY B C 1
ATOM 2891 O O . GLY B 1 36 ? 2.004 40.219 11.625 1 64.38 36 GLY B O 1
ATOM 2892 N N . GLY B 1 37 ? 1.573 38.062 11.312 1 68.94 37 GLY B N 1
ATOM 2893 C CA . GLY B 1 37 ? 2.967 37.781 11.016 1 68.94 37 GLY B CA 1
ATOM 2894 C C . GLY B 1 37 ? 3.779 37.406 12.242 1 68.94 37 GLY B C 1
ATOM 2895 O O . GLY B 1 37 ? 3.439 37.812 13.359 1 68.94 37 GLY B O 1
ATOM 2896 N N . GLY B 1 38 ? 4.195 35.969 12.398 1 72.75 38 GLY B N 1
ATOM 2897 C CA . GLY B 1 38 ? 5.008 35.5 13.508 1 72.75 38 GLY B CA 1
ATOM 2898 C C . GLY B 1 38 ? 4.59 34.125 14 1 72.75 38 GLY B C 1
ATOM 2899 O O . GLY B 1 38 ? 3.682 33.5 13.438 1 72.75 38 GLY B O 1
ATOM 2900 N N . VAL B 1 39 ? 5.375 33.594 14.859 1 78.94 39 VAL B N 1
ATOM 2901 C CA . VAL B 1 39 ? 5.133 32.281 15.391 1 78.94 39 VAL B CA 1
ATOM 2902 C C . VAL B 1 39 ? 5.016 32.344 16.906 1 78.94 39 VAL B C 1
ATOM 2904 O O . VAL B 1 39 ? 5.758 33.062 17.562 1 78.94 39 VAL B O 1
ATOM 2907 N N . ARG B 1 40 ? 4.004 31.656 17.391 1 80.12 40 ARG B N 1
ATOM 2908 C CA . ARG B 1 40 ? 3.885 31.406 18.828 1 80.12 40 ARG B CA 1
ATOM 2909 C C . ARG B 1 40 ? 4.328 29.984 19.172 1 80.12 40 ARG B C 1
ATOM 2911 O O . ARG B 1 40 ? 3.812 29.016 18.609 1 80.12 40 ARG B O 1
ATOM 2918 N N . VAL B 1 41 ? 5.305 29.875 20 1 77.81 41 VAL B N 1
ATOM 2919 C CA . VAL B 1 41 ? 5.805 28.594 20.484 1 77.81 41 VAL B CA 1
ATOM 2920 C C . VAL B 1 41 ? 5.484 28.438 21.969 1 77.81 41 VAL B C 1
ATOM 2922 O O . VAL B 1 41 ? 5.824 29.312 22.781 1 77.81 41 VAL B O 1
ATOM 2925 N N . THR B 1 42 ? 4.746 27.391 22.344 1 76.56 42 THR B N 1
ATOM 2926 C CA . THR B 1 42 ? 4.512 27.047 23.734 1 76.56 42 THR B CA 1
ATOM 2927 C C . THR B 1 42 ? 5.453 25.938 24.188 1 76.56 42 THR B C 1
ATOM 2929 O O . THR B 1 42 ? 5.496 24.859 23.562 1 76.56 42 THR B O 1
ATOM 2932 N N . ALA B 1 43 ? 6.211 26.234 25.203 1 76.19 43 ALA B N 1
ATOM 2933 C CA . ALA B 1 43 ? 7.203 25.297 25.719 1 76.19 43 ALA B CA 1
ATOM 2934 C C . ALA B 1 43 ? 7 25.031 27.203 1 76.19 43 ALA B C 1
ATOM 2936 O O . ALA B 1 43 ? 6.441 25.859 27.922 1 76.19 43 ALA B O 1
ATOM 2937 N N . ALA B 1 44 ? 7.285 23.75 27.672 1 69.38 44 ALA B N 1
ATOM 2938 C CA . ALA B 1 44 ? 7.137 23.328 29.062 1 69.38 44 ALA B CA 1
ATOM 2939 C C . ALA B 1 44 ? 8.484 22.953 29.672 1 69.38 44 ALA B C 1
ATOM 2941 O O . ALA B 1 44 ? 9.383 22.469 28.969 1 69.38 44 ALA B O 1
ATOM 2942 N N . VAL B 1 45 ? 8.797 23.453 30.922 1 62.62 45 VAL B N 1
ATOM 2943 C CA . VAL B 1 45 ? 9.93 22.953 31.703 1 62.62 45 VAL B CA 1
ATOM 2944 C C . VAL B 1 45 ? 9.422 22.219 32.938 1 62.62 45 VAL B C 1
ATOM 2946 O O . VAL B 1 45 ? 8.469 22.656 33.594 1 62.62 45 VAL B O 1
ATOM 2949 N N . GLU B 1 46 ? 9.883 20.938 33.188 1 52.22 46 GLU B N 1
ATOM 2950 C CA . GLU B 1 46 ? 9.594 20.219 34.438 1 52.22 46 GLU B CA 1
ATOM 2951 C C . GLU B 1 46 ? 10.312 20.844 35.625 1 52.22 46 GLU B C 1
ATOM 2953 O O . GLU B 1 46 ? 11.5 21.172 35.531 1 52.22 46 GLU B O 1
ATOM 2958 N N . ASP B 1 47 ? 9.633 21.438 36.562 1 44.47 47 ASP B N 1
ATOM 2959 C CA . ASP B 1 47 ? 10.203 21.969 37.781 1 44.47 47 ASP B CA 1
ATOM 2960 C C . ASP B 1 47 ? 10.938 20.891 38.562 1 44.47 47 ASP B C 1
ATOM 2962 O O . ASP B 1 47 ? 10.328 19.922 39.031 1 44.47 47 ASP B O 1
ATOM 2966 N N . ASP B 1 48 ? 12.109 20.516 38.281 1 38.91 48 ASP B N 1
ATOM 2967 C CA . ASP B 1 48 ? 12.805 19.656 39.219 1 38.91 48 ASP B CA 1
ATOM 2968 C C . ASP B 1 48 ? 13.07 20.391 40.531 1 38.91 48 ASP B C 1
ATOM 2970 O O . ASP B 1 48 ? 14.031 21.156 40.656 1 38.91 48 ASP B O 1
ATOM 2974 N N . ASP B 1 49 ? 12.188 20.922 41.281 1 35.28 49 ASP B N 1
ATOM 2975 C CA . ASP B 1 49 ? 12.516 21.469 42.594 1 35.28 49 ASP B CA 1
ATOM 2976 C C . ASP B 1 49 ? 13.336 20.484 43.406 1 35.28 49 ASP B C 1
ATOM 2978 O O . ASP B 1 49 ? 13.867 20.844 44.469 1 35.28 49 ASP B O 1
ATOM 2982 N N . LEU B 1 50 ? 13.016 19.188 43.312 1 30.45 50 LEU B N 1
ATOM 2983 C CA . LEU B 1 50 ? 13.484 18.344 44.406 1 30.45 50 LEU B CA 1
ATOM 2984 C C . LEU B 1 50 ? 15.008 18.266 44.406 1 30.45 50 LEU B C 1
ATOM 2986 O O . LEU B 1 50 ? 15.609 17.953 45.438 1 30.45 50 LEU B O 1
ATOM 2990 N N . LEU B 1 51 ? 15.672 18.328 43.25 1 29.78 51 LEU B N 1
ATOM 2991 C CA . LEU B 1 51 ? 17.062 17.859 43.344 1 29.78 51 LEU B CA 1
ATOM 2992 C C . LEU B 1 51 ? 17.953 18.922 43.938 1 29.78 51 LEU B C 1
ATOM 2994 O O . LEU B 1 51 ? 19.156 18.688 44.125 1 29.78 51 LEU B O 1
ATOM 2998 N N . MET B 1 52 ? 17.516 20.172 44.125 1 30.19 52 MET B N 1
ATOM 2999 C CA . MET B 1 52 ? 18.469 21.172 44.594 1 30.19 52 MET B CA 1
ATOM 3000 C C . MET B 1 52 ? 18.766 20.984 46.094 1 30.19 52 MET B C 1
ATOM 3002 O O . MET B 1 52 ? 19.672 21.609 46.625 1 30.19 52 MET B O 1
ATOM 3006 N N . ALA B 1 53 ? 17.812 20.438 46.812 1 30 53 ALA B N 1
ATOM 3007 C CA . ALA B 1 53 ? 18 20.547 48.25 1 30 53 ALA B CA 1
ATOM 3008 C C . ALA B 1 53 ? 19.234 19.766 48.688 1 30 53 ALA B C 1
ATOM 3010 O O . ALA B 1 53 ? 19.828 20.062 49.75 1 30 53 ALA B O 1
ATOM 3011 N N . GLN B 1 54 ? 19.453 18.578 48.094 1 28.09 54 GLN B N 1
ATOM 3012 C CA . GLN B 1 54 ? 20.391 17.688 48.781 1 28.09 54 GLN B CA 1
ATOM 3013 C C . GLN B 1 54 ? 21.828 18.188 48.656 1 28.09 54 GLN B C 1
ATOM 3015 O O . GLN B 1 54 ? 22.75 17.562 49.156 1 28.09 54 GLN B O 1
ATOM 3020 N N . ALA B 1 55 ? 22.047 19.141 47.812 1 29.64 55 ALA B N 1
ATOM 3021 C CA . ALA B 1 55 ? 23.438 19.453 47.5 1 29.64 55 ALA B CA 1
ATOM 3022 C C . ALA B 1 55 ? 24.078 20.25 48.656 1 29.64 55 ALA B C 1
ATOM 3024 O O . ALA B 1 55 ? 25.219 20.703 48.531 1 29.64 55 ALA B O 1
ATOM 3025 N N . ARG B 1 56 ? 23.328 20.656 49.594 1 29.05 56 ARG B N 1
ATOM 3026 C CA . ARG B 1 56 ? 23.938 21.656 50.469 1 29.05 56 ARG B CA 1
ATOM 3027 C C . ARG B 1 56 ? 25.109 21.062 51.25 1 29.05 56 ARG B C 1
ATOM 3029 O O . ARG B 1 56 ? 25.969 21.797 51.719 1 29.05 56 ARG B O 1
ATOM 3036 N N . THR B 1 57 ? 24.812 19.922 51.781 1 29.22 57 THR B N 1
ATOM 3037 C CA . THR B 1 57 ? 25.625 19.75 53 1 29.22 57 THR B CA 1
ATOM 3038 C C . THR B 1 57 ? 27.078 19.484 52.656 1 29.22 57 THR B C 1
ATOM 3040 O O . THR B 1 57 ? 27.922 19.359 53.531 1 29.22 57 THR B O 1
ATOM 3043 N N . ALA B 1 58 ? 27.359 18.719 51.594 1 29.11 58 ALA B N 1
ATOM 3044 C CA . ALA B 1 58 ? 28.688 18.109 51.688 1 29.11 58 ALA B CA 1
ATOM 3045 C C . ALA B 1 58 ? 29.781 19.141 51.469 1 29.11 58 ALA B C 1
ATOM 3047 O O . ALA B 1 58 ? 29.703 19.984 50.594 1 29.11 58 ALA B O 1
ATOM 3048 N N . GLN B 1 59 ? 30.438 19.484 52.594 1 30.53 59 GLN B N 1
ATOM 3049 C CA . GLN B 1 59 ? 31.594 20.359 52.719 1 30.53 59 GLN B CA 1
ATOM 3050 C C . GLN B 1 59 ? 32.688 20 51.719 1 30.53 59 GLN B C 1
ATOM 3052 O O . GLN B 1 59 ? 33.156 18.859 51.656 1 30.53 59 GLN B O 1
ATOM 3057 N N . PRO B 1 60 ? 32.719 20.656 50.562 1 30.47 60 PRO B N 1
ATOM 3058 C CA . PRO B 1 60 ? 33.719 20.297 49.531 1 30.47 60 PRO B CA 1
ATOM 3059 C C . PRO B 1 60 ? 35.156 20.375 50 1 30.47 60 PRO B C 1
ATOM 3061 O O . PRO B 1 60 ? 35.562 21.391 50.562 1 30.47 60 PRO B O 1
ATOM 3064 N N . THR B 1 61 ? 35.625 19.406 50.844 1 31.27 61 THR B N 1
ATOM 3065 C CA . THR B 1 61 ? 37.094 19.422 51 1 31.27 61 THR B CA 1
ATOM 3066 C C . THR B 1 61 ? 37.781 19.766 49.688 1 31.27 61 THR B C 1
ATOM 3068 O O . THR B 1 61 ? 37.375 19.266 48.625 1 31.27 61 THR B O 1
ATOM 3071 N N . ARG B 1 62 ? 38.438 20.859 49.594 1 30.78 62 ARG B N 1
ATOM 3072 C CA . ARG B 1 62 ? 39.125 21.516 48.5 1 30.78 62 ARG B CA 1
ATOM 3073 C C . ARG B 1 62 ? 40.125 20.578 47.812 1 30.78 62 ARG B C 1
ATOM 3075 O O . ARG B 1 62 ? 41.312 20.547 48.188 1 30.78 62 ARG B O 1
ATOM 3082 N N . THR B 1 63 ? 40.062 19.266 48.062 1 30.62 63 THR B N 1
ATOM 3083 C CA . THR B 1 63 ? 41.156 18.625 47.344 1 30.62 63 THR B CA 1
ATOM 3084 C C . THR B 1 63 ? 41.188 19.094 45.906 1 30.62 63 THR B C 1
ATOM 3086 O O . THR B 1 63 ? 40.156 19.375 45.312 1 30.62 63 THR B O 1
ATOM 3089 N N . ALA B 1 64 ? 42.438 19.625 45.531 1 31.19 64 ALA B N 1
ATOM 3090 C CA . ALA B 1 64 ? 42.719 20.078 44.156 1 31.19 64 ALA B CA 1
ATOM 3091 C C . ALA B 1 64 ? 42.062 19.172 43.125 1 31.19 64 ALA B C 1
ATOM 3093 O O . ALA B 1 64 ? 42.281 17.953 43.125 1 31.19 64 ALA B O 1
ATOM 3094 N N . ARG B 1 65 ? 40.844 19.359 42.938 1 31.3 65 ARG B N 1
ATOM 3095 C CA . ARG B 1 65 ? 40.219 18.547 41.906 1 31.3 65 ARG B CA 1
ATOM 3096 C C . ARG B 1 65 ? 41.062 18.484 40.656 1 31.3 65 ARG B C 1
ATOM 3098 O O . ARG B 1 65 ? 41.5 19.531 40.125 1 31.3 65 ARG B O 1
ATOM 3105 N N . PRO B 1 66 ? 41.938 17.469 40.562 1 34.72 66 PRO B N 1
ATOM 3106 C CA . PRO B 1 66 ? 42.594 17.438 39.25 1 34.72 66 PRO B CA 1
ATOM 3107 C C . PRO B 1 66 ? 41.688 17.938 38.125 1 34.72 66 PRO B C 1
ATOM 3109 O O . PRO B 1 66 ? 40.469 17.797 38.219 1 34.72 66 PRO B O 1
ATOM 3112 N N . VAL B 1 67 ? 42.062 19.109 37.594 1 33 67 VAL B N 1
ATOM 3113 C CA . VAL B 1 67 ? 41.406 19.531 36.375 1 33 67 VAL B CA 1
ATOM 3114 C C . VAL B 1 67 ? 41 18.297 35.562 1 33 67 VAL B C 1
ATOM 3116 O O . VAL B 1 67 ? 41.875 17.578 35.062 1 33 67 VAL B O 1
ATOM 3119 N N . VAL B 1 68 ? 40.219 17.453 36.125 1 33.16 68 VAL B N 1
ATOM 3120 C CA . VAL B 1 68 ? 39.688 16.547 35.125 1 33.16 68 VAL B CA 1
ATOM 3121 C C . VAL B 1 68 ? 39.469 17.312 33.812 1 33.16 68 VAL B C 1
ATOM 3123 O O . VAL B 1 68 ? 38.781 18.328 33.781 1 33.16 68 VAL B O 1
ATOM 3126 N N . VAL B 1 69 ? 40.469 17.422 33.031 1 34.38 69 VAL B N 1
ATOM 3127 C CA . VAL B 1 69 ? 40.156 17.766 31.641 1 34.38 69 VAL B CA 1
ATOM 3128 C C . VAL B 1 69 ? 38.75 17.328 31.297 1 34.38 69 VAL B C 1
ATOM 3130 O O . VAL B 1 69 ? 38.406 16.141 31.375 1 34.38 69 VAL B O 1
ATOM 3133 N N . VAL B 1 70 ? 37.812 18.062 31.797 1 35.84 70 VAL B N 1
ATOM 3134 C CA . VAL B 1 70 ? 36.5 17.812 31.203 1 35.84 70 VAL B CA 1
ATOM 3135 C C . VAL B 1 70 ? 36.656 17.234 29.797 1 35.84 70 VAL B C 1
ATOM 3137 O O . VAL B 1 70 ? 37.219 17.875 28.906 1 35.84 70 VAL B O 1
ATOM 3140 N N . GLU B 1 71 ? 37.031 16.031 29.719 1 35.59 71 GLU B N 1
ATOM 3141 C CA . GLU B 1 71 ? 36.875 15.477 28.375 1 35.59 71 GLU B CA 1
ATOM 3142 C C . GLU B 1 71 ? 35.75 16.188 27.609 1 35.59 71 GLU B C 1
ATOM 3144 O O . GLU B 1 71 ? 34.656 16.391 28.141 1 35.59 71 GLU B O 1
ATOM 3149 N N . GLU B 1 72 ? 36.062 17.234 26.891 1 37.78 72 GLU B N 1
ATOM 3150 C CA . GLU B 1 72 ? 35.094 17.812 25.984 1 37.78 72 GLU B CA 1
ATOM 3151 C C . GLU B 1 72 ? 34 16.797 25.641 1 37.78 72 GLU B C 1
ATOM 3153 O O . GLU B 1 72 ? 34.281 15.648 25.297 1 37.78 72 GLU B O 1
ATOM 3158 N N . GLU B 1 73 ? 32.938 16.734 26.375 1 43.59 73 GLU B N 1
ATOM 3159 C CA . GLU B 1 73 ? 31.812 15.945 25.906 1 43.59 73 GLU B CA 1
ATOM 3160 C C . GLU B 1 73 ? 31.859 15.75 24.406 1 43.59 73 GLU B C 1
ATOM 3162 O O . GLU B 1 73 ? 32.156 16.688 23.656 1 43.59 73 GLU B O 1
ATOM 3167 N N . PRO B 1 74 ? 32.281 14.664 23.875 1 48.28 74 PRO B N 1
ATOM 3168 C CA . PRO B 1 74 ? 32.344 14.523 22.422 1 48.28 74 PRO B CA 1
ATOM 3169 C C . PRO B 1 74 ? 31.266 15.352 21.719 1 48.28 74 PRO B C 1
ATOM 3171 O O . PRO B 1 74 ? 30.094 15.297 22.094 1 48.28 74 PRO B O 1
ATOM 3174 N N . GLU B 1 75 ? 31.547 16.578 21.328 1 59.78 75 GLU B N 1
ATOM 3175 C CA . GLU B 1 75 ? 30.672 17.422 20.516 1 59.78 75 GLU B CA 1
ATOM 3176 C C . GLU B 1 75 ? 29.844 16.578 19.547 1 59.78 75 GLU B C 1
ATOM 3178 O O . GLU B 1 75 ? 30.391 15.773 18.797 1 59.78 75 GLU B O 1
ATOM 3183 N N . ILE B 1 76 ? 28.656 16.297 19.891 1 68.31 76 ILE B N 1
ATOM 3184 C CA . ILE B 1 76 ? 27.766 15.609 18.953 1 68.31 76 ILE B CA 1
ATOM 3185 C C . ILE B 1 76 ? 27.875 16.25 17.578 1 68.31 76 ILE B C 1
ATOM 3187 O O . ILE B 1 76 ? 27.672 17.453 17.422 1 68.31 76 ILE B O 1
ATOM 3191 N N . ASP B 1 77 ? 28.469 15.57 16.625 1 85.81 77 ASP B N 1
ATOM 3192 C CA . ASP B 1 77 ? 28.438 16.016 15.234 1 85.81 77 ASP B CA 1
ATOM 3193 C C . ASP B 1 77 ? 27.031 15.883 14.648 1 85.81 77 ASP B C 1
ATOM 3195 O O . ASP B 1 77 ? 26.641 14.812 14.18 1 85.81 77 ASP B O 1
ATOM 3199 N N . VAL B 1 78 ? 26.344 16.969 14.781 1 88.62 78 VAL B N 1
ATOM 3200 C CA . VAL B 1 78 ? 24.953 17.031 14.352 1 88.62 78 VAL B CA 1
ATOM 3201 C C . VAL B 1 78 ? 24.828 16.578 12.898 1 88.62 78 VAL B C 1
ATOM 3203 O O . VAL B 1 78 ? 23.922 15.82 12.555 1 88.62 78 VAL B O 1
ATOM 3206 N N . GLY B 1 79 ? 25.734 17.016 12.125 1 90.69 79 GLY B N 1
ATOM 3207 C CA . GLY B 1 79 ? 25.719 16.625 10.727 1 90.69 79 GLY B CA 1
ATOM 3208 C C . GLY B 1 79 ? 25.828 15.125 10.523 1 90.69 79 GLY B C 1
ATOM 3209 O O . GLY B 1 79 ? 25.141 14.555 9.68 1 90.69 79 GLY B O 1
ATOM 3210 N N . GLU B 1 80 ? 26.625 14.562 11.281 1 92.5 80 GLU B N 1
ATOM 3211 C CA . GLU B 1 80 ? 26.812 13.125 11.18 1 92.5 80 GLU B CA 1
ATOM 3212 C C . GLU B 1 80 ? 25.594 12.359 11.656 1 92.5 80 GLU B C 1
ATOM 3214 O O . GLU B 1 80 ? 25.203 11.359 11.047 1 92.5 80 GLU B O 1
ATOM 3219 N N . VAL B 1 81 ? 25.062 12.82 12.75 1 94.31 81 VAL B N 1
ATOM 3220 C CA . VAL B 1 81 ? 23.875 12.172 13.281 1 94.31 81 VAL B CA 1
ATOM 3221 C C . VAL B 1 81 ? 22.734 12.266 12.266 1 94.31 81 VAL B C 1
ATOM 3223 O O . VAL B 1 81 ? 22.062 11.273 11.992 1 94.31 81 VAL B O 1
ATOM 3226 N N . VAL B 1 82 ? 22.578 13.398 11.672 1 95.94 82 VAL B N 1
ATOM 3227 C CA . VAL B 1 82 ? 21.531 13.617 10.68 1 95.94 82 VAL B CA 1
ATOM 3228 C C . VAL B 1 82 ? 21.781 12.727 9.461 1 95.94 82 VAL B C 1
ATOM 3230 O O . VAL B 1 82 ? 20.859 12.117 8.922 1 95.94 82 VAL B O 1
ATOM 3233 N N . ALA B 1 83 ? 23 12.664 9.07 1 96.31 83 ALA B N 1
ATOM 3234 C CA . ALA B 1 83 ? 23.359 11.812 7.938 1 96.31 83 ALA B CA 1
ATOM 3235 C C . ALA B 1 83 ? 22.984 10.359 8.195 1 96.31 83 ALA B C 1
ATOM 3237 O O . ALA B 1 83 ? 22.422 9.688 7.32 1 96.31 83 ALA B O 1
ATOM 3238 N N . ASP B 1 84 ? 23.281 9.938 9.352 1 95.88 84 ASP B N 1
ATOM 3239 C CA . ASP B 1 84 ? 22.984 8.555 9.719 1 95.88 84 ASP B CA 1
ATOM 3240 C C . ASP B 1 84 ? 21.469 8.305 9.695 1 95.88 84 ASP B C 1
ATOM 3242 O O . ASP B 1 84 ? 21.031 7.277 9.18 1 95.88 84 ASP B O 1
ATOM 3246 N N . VAL B 1 85 ? 20.75 9.227 10.195 1 96.75 85 VAL B N 1
ATOM 3247 C CA . VAL B 1 85 ? 19.297 9.109 10.258 1 96.75 85 VAL B CA 1
ATOM 3248 C C . VAL B 1 85 ? 18.719 9.062 8.844 1 96.75 85 VAL B C 1
ATOM 3250 O O . VAL B 1 85 ? 17.891 8.211 8.523 1 96.75 85 VAL B O 1
ATOM 3253 N N . LEU B 1 86 ? 19.172 9.938 8.008 1 97.56 86 LEU B N 1
ATOM 3254 C CA . LEU B 1 86 ? 18.672 10.008 6.637 1 97.56 86 LEU B CA 1
ATOM 3255 C C . LEU B 1 86 ? 19 8.727 5.871 1 97.56 86 LEU B C 1
ATOM 3257 O O . LEU B 1 86 ? 18.188 8.234 5.094 1 97.56 86 LEU B O 1
ATOM 3261 N N . HIS B 1 87 ? 20.156 8.227 6.133 1 95.25 87 HIS B N 1
ATOM 3262 C CA . HIS B 1 87 ? 20.562 6.98 5.5 1 95.25 87 HIS B CA 1
ATOM 3263 C C . HIS B 1 87 ? 19.703 5.812 5.988 1 95.25 87 HIS B C 1
ATOM 3265 O O . HIS B 1 87 ? 19.234 5.008 5.18 1 95.25 87 HIS B O 1
ATOM 3271 N N . ARG B 1 88 ? 19.484 5.734 7.254 1 95.31 88 ARG B N 1
ATOM 3272 C CA . ARG B 1 88 ? 18.688 4.668 7.848 1 95.31 88 ARG B CA 1
ATOM 3273 C C . ARG B 1 88 ? 17.266 4.676 7.297 1 95.31 88 ARG B C 1
ATOM 3275 O O . ARG B 1 88 ? 16.672 3.619 7.074 1 95.31 88 ARG B O 1
ATOM 3282 N N . HIS B 1 89 ? 16.781 5.82 7 1 96.94 89 HIS B N 1
ATOM 3283 C CA . HIS B 1 89 ? 15.414 5.949 6.531 1 96.94 89 HIS B CA 1
ATOM 3284 C C . HIS B 1 89 ? 15.336 5.848 5.012 1 96.94 89 HIS B C 1
ATOM 3286 O O . HIS B 1 89 ? 14.25 5.926 4.438 1 96.94 89 HIS B O 1
ATOM 3292 N N . GLY B 1 90 ? 16.422 5.734 4.371 1 93.88 90 GLY B N 1
ATOM 3293 C CA . GLY B 1 90 ? 16.453 5.504 2.934 1 93.88 90 GLY B CA 1
ATOM 3294 C C . GLY B 1 90 ? 16.125 6.75 2.127 1 93.88 90 GLY B C 1
ATOM 3295 O O . GLY B 1 90 ? 15.461 6.672 1.093 1 93.88 90 GLY B O 1
ATOM 3296 N N . VAL B 1 91 ? 16.562 7.879 2.613 1 96.56 91 VAL B N 1
ATOM 3297 C CA . VAL B 1 91 ? 16.359 9.109 1.853 1 96.56 91 VAL B CA 1
ATOM 3298 C C . VAL B 1 91 ? 17.219 9.07 0.589 1 96.56 91 VAL B C 1
ATOM 3300 O O . VAL B 1 91 ? 18.391 8.695 0.639 1 96.56 91 VAL B O 1
ATOM 3303 N N . PRO B 1 92 ? 16.578 9.422 -0.573 1 93.06 92 PRO B N 1
ATOM 3304 C CA . PRO B 1 92 ? 17.391 9.453 -1.794 1 93.06 92 PRO B CA 1
ATOM 3305 C C . PRO B 1 92 ? 18.672 10.258 -1.626 1 93.06 92 PRO B C 1
ATOM 3307 O O . PRO B 1 92 ? 18.672 11.312 -0.995 1 93.06 92 PRO B O 1
ATOM 3310 N N . ALA B 1 93 ? 19.688 9.805 -2.213 1 92.81 93 ALA B N 1
ATOM 3311 C CA . ALA B 1 93 ? 21.047 10.266 -1.941 1 92.81 93 ALA B CA 1
ATOM 3312 C C . ALA B 1 93 ? 21.188 11.766 -2.195 1 92.81 93 ALA B C 1
ATOM 3314 O O . ALA B 1 93 ? 21.688 12.508 -1.346 1 92.81 93 ALA B O 1
ATOM 3315 N N . ALA B 1 94 ? 20.703 12.211 -3.311 1 95.06 94 ALA B N 1
ATOM 3316 C CA . ALA B 1 94 ? 20.828 13.625 -3.656 1 95.06 94 ALA B CA 1
ATOM 3317 C C . ALA B 1 94 ? 20.078 14.508 -2.672 1 95.06 94 ALA B C 1
ATOM 3319 O O . ALA B 1 94 ? 20.562 15.555 -2.254 1 95.06 94 ALA B O 1
ATOM 3320 N N . LEU B 1 95 ? 18.969 14.094 -2.326 1 96.88 95 LEU B N 1
ATOM 3321 C CA . LEU B 1 95 ? 18.156 14.828 -1.366 1 96.88 95 LEU B CA 1
ATOM 3322 C C . LEU B 1 95 ? 18.781 14.789 0.023 1 96.88 95 LEU B C 1
ATOM 3324 O O . LEU B 1 95 ? 18.781 15.797 0.737 1 96.88 95 LEU B O 1
ATOM 3328 N N . ALA B 1 96 ? 19.312 13.672 0.407 1 97.56 96 ALA B N 1
ATOM 3329 C CA . ALA B 1 96 ? 19.969 13.523 1.702 1 97.56 96 ALA B CA 1
ATOM 3330 C C . ALA B 1 96 ? 21.125 14.5 1.84 1 97.56 96 ALA B C 1
ATOM 3332 O O . ALA B 1 96 ? 21.297 15.125 2.887 1 97.56 96 ALA B O 1
ATOM 3333 N N . GLU B 1 97 ? 21.859 14.625 0.848 1 97.06 97 GLU B N 1
ATOM 3334 C CA . GLU B 1 97 ? 23 15.531 0.868 1 97.06 97 GLU B CA 1
ATOM 3335 C C . GLU B 1 97 ? 22.562 16.969 1.102 1 97.06 97 GLU B C 1
ATOM 3337 O O . GLU B 1 97 ? 23.172 17.688 1.893 1 97.06 97 GLU B O 1
ATOM 3342 N N . GLN B 1 98 ? 21.516 17.328 0.42 1 97.19 98 GLN B N 1
ATOM 3343 C CA . GLN B 1 98 ? 20.984 18.672 0.59 1 97.19 98 GLN B CA 1
ATOM 3344 C C . GLN B 1 98 ? 20.5 18.906 2.021 1 97.19 98 GLN B C 1
ATOM 3346 O O . GLN B 1 98 ? 20.75 19.953 2.609 1 97.19 98 GLN B O 1
ATOM 3351 N N . LEU B 1 99 ? 19.859 17.922 2.533 1 97.56 99 LEU B N 1
ATOM 3352 C CA . LEU B 1 99 ? 19.344 18.016 3.891 1 97.56 99 LEU B CA 1
ATOM 3353 C C . LEU B 1 99 ? 20.469 18.062 4.91 1 97.56 99 LEU B C 1
ATOM 3355 O O . LEU B 1 99 ? 20.406 18.797 5.895 1 97.56 99 LEU B O 1
ATOM 3359 N N . ILE B 1 100 ? 21.5 17.266 4.699 1 96.69 100 ILE B N 1
ATOM 3360 C CA . ILE B 1 100 ? 22.656 17.234 5.586 1 96.69 100 ILE B CA 1
ATOM 3361 C C . ILE B 1 100 ? 23.344 18.594 5.59 1 96.69 100 ILE B C 1
ATOM 3363 O O . ILE B 1 100 ? 23.672 19.125 6.648 1 96.69 100 ILE B O 1
ATOM 3367 N N . ASP B 1 101 ? 23.484 19.156 4.426 1 95.38 101 ASP B N 1
ATOM 3368 C CA . ASP B 1 101 ? 24.109 20.469 4.305 1 95.38 101 ASP B CA 1
ATOM 3369 C C . ASP B 1 101 ? 23.297 21.531 5.039 1 95.38 101 ASP B C 1
ATOM 3371 O O . ASP B 1 101 ? 23.875 22.375 5.754 1 95.38 101 ASP B O 1
ATOM 3375 N N . ALA B 1 102 ? 22.078 21.5 4.867 1 95.12 102 ALA B N 1
ATOM 3376 C CA . ALA B 1 102 ? 21.188 22.453 5.52 1 95.12 102 ALA B CA 1
ATOM 3377 C C . ALA B 1 102 ? 21.234 22.297 7.035 1 95.12 102 ALA B C 1
ATOM 3379 O O . ALA B 1 102 ? 21.25 23.297 7.766 1 95.12 102 ALA B O 1
ATOM 3380 N N . ALA B 1 103 ? 21.297 21.109 7.48 1 94.19 103 ALA B N 1
ATOM 3381 C CA . ALA B 1 103 ? 21.312 20.844 8.914 1 94.19 103 ALA B CA 1
ATOM 3382 C C . ALA B 1 103 ? 22.641 21.234 9.539 1 94.19 103 ALA B C 1
ATOM 3384 O O . ALA B 1 103 ? 22.688 21.734 10.664 1 94.19 103 ALA B O 1
ATOM 3385 N N . ALA B 1 104 ? 23.688 20.938 8.844 1 90.19 104 ALA B N 1
ATOM 3386 C CA . ALA B 1 104 ? 25.031 21.203 9.352 1 90.19 104 ALA B CA 1
ATOM 3387 C C . ALA B 1 104 ? 25.266 22.703 9.531 1 90.19 104 ALA B C 1
ATOM 3389 O O . ALA B 1 104 ? 26.062 23.109 10.375 1 90.19 104 ALA B O 1
ATOM 3390 N N . GLY B 1 105 ? 24.562 23.453 8.781 1 88 105 GLY B N 1
ATOM 3391 C CA . GLY B 1 105 ? 24.734 24.891 8.828 1 88 105 GLY B CA 1
ATOM 3392 C C . GLY B 1 105 ? 24.016 25.547 9.984 1 88 105 GLY B C 1
ATOM 3393 O O . GLY B 1 105 ? 24.188 26.734 10.25 1 88 105 GLY B O 1
ATOM 3394 N N . LEU B 1 106 ? 23.328 24.75 10.672 1 86.5 106 LEU B N 1
ATOM 3395 C CA . LEU B 1 106 ? 22.531 25.297 11.758 1 86.5 106 LEU B CA 1
ATOM 3396 C C . LEU B 1 106 ? 23.312 25.266 13.07 1 86.5 106 LEU B C 1
ATOM 3398 O O . LEU B 1 106 ? 24.031 24.297 13.344 1 86.5 106 LEU B O 1
ATOM 3402 N N . ASP B 1 107 ? 23.203 26.25 13.859 1 85.12 107 ASP B N 1
ATOM 3403 C CA . ASP B 1 107 ? 23.875 26.344 15.148 1 85.12 107 ASP B CA 1
ATOM 3404 C C . ASP B 1 107 ? 23.047 25.719 16.266 1 85.12 107 ASP B C 1
ATOM 3406 O O . ASP B 1 107 ? 22.453 26.422 17.078 1 85.12 107 ASP B O 1
ATOM 3410 N N . THR B 1 108 ? 22.969 24.422 16.297 1 88.12 108 THR B N 1
ATOM 3411 C CA . THR B 1 108 ? 22.266 23.688 17.344 1 88.12 108 THR B CA 1
ATOM 3412 C C . THR B 1 108 ? 22.969 22.359 17.641 1 88.12 108 THR B C 1
ATOM 3414 O O . THR B 1 108 ? 23.578 21.766 16.75 1 88.12 108 THR B O 1
ATOM 3417 N N . ASP B 1 109 ? 22.844 21.953 18.875 1 88.44 109 ASP B N 1
ATOM 3418 C CA . ASP B 1 109 ? 23.406 20.672 19.266 1 88.44 109 ASP B CA 1
ATOM 3419 C C . ASP B 1 109 ? 22.344 19.578 19.266 1 88.44 109 ASP B C 1
ATOM 3421 O O . ASP B 1 109 ? 22.625 18.422 19.594 1 88.44 109 ASP B O 1
ATOM 3425 N N . ASP B 1 110 ? 21.156 19.938 18.922 1 89.88 110 ASP B N 1
ATOM 3426 C CA . ASP B 1 110 ? 20.062 18.984 18.859 1 89.88 110 ASP B CA 1
ATOM 3427 C C . ASP B 1 110 ? 19.812 18.516 17.422 1 89.88 110 ASP B C 1
ATOM 3429 O O . ASP B 1 110 ? 19.281 19.266 16.609 1 89.88 110 ASP B O 1
ATOM 3433 N N . PRO B 1 111 ? 20.141 17.281 17.141 1 93.38 111 PRO B N 1
ATOM 3434 C CA . PRO B 1 111 ? 20 16.797 15.766 1 93.38 111 PRO B CA 1
ATOM 3435 C C . PRO B 1 111 ? 18.562 16.859 15.258 1 93.38 111 PRO B C 1
ATOM 3437 O O . PRO B 1 111 ? 18.328 17.078 14.07 1 93.38 111 PRO B O 1
ATOM 3440 N N . ALA B 1 112 ? 17.641 16.656 16.125 1 93.75 112 ALA B N 1
ATOM 3441 C CA . ALA B 1 112 ? 16.234 16.703 15.719 1 93.75 112 ALA B CA 1
ATOM 3442 C C . ALA B 1 112 ? 15.836 18.109 15.297 1 93.75 112 ALA B C 1
ATOM 3444 O O . ALA B 1 112 ? 15.094 18.297 14.32 1 93.75 112 ALA B O 1
ATOM 3445 N N . LEU B 1 113 ? 16.328 19.016 16 1 93.94 113 LEU B N 1
ATOM 3446 C CA . LEU B 1 113 ? 16.047 20.406 15.656 1 93.94 113 LEU B CA 1
ATOM 3447 C C . LEU B 1 113 ? 16.75 20.797 14.359 1 93.94 113 LEU B C 1
ATOM 3449 O O . LEU B 1 113 ? 16.188 21.516 13.531 1 93.94 113 LEU B O 1
ATOM 3453 N N . ALA B 1 114 ? 17.938 20.344 14.242 1 94.94 114 ALA B N 1
ATOM 3454 C CA . ALA B 1 114 ? 18.688 20.609 13.008 1 94.94 114 ALA B CA 1
ATOM 3455 C C . ALA B 1 114 ? 17.969 20.031 11.797 1 94.94 114 ALA B C 1
ATOM 3457 O O . ALA B 1 114 ? 17.781 20.703 10.789 1 94.94 114 ALA B O 1
ATOM 3458 N N . LEU B 1 115 ? 17.516 18.812 11.938 1 96.62 115 LEU B N 1
ATOM 3459 C CA . LEU B 1 115 ? 16.797 18.172 10.844 1 96.62 115 LEU B CA 1
ATOM 3460 C C . LEU B 1 115 ? 15.461 18.859 10.586 1 96.62 115 LEU B C 1
ATOM 3462 O O . LEU B 1 115 ? 15.07 19.047 9.438 1 96.62 115 LEU B O 1
ATOM 3466 N N . GLY B 1 116 ? 14.797 19.203 11.656 1 97.25 116 GLY B N 1
ATOM 3467 C CA . GLY B 1 116 ? 13.555 19.938 11.5 1 97.25 116 GLY B CA 1
ATOM 3468 C C . GLY B 1 116 ? 13.711 21.219 10.703 1 97.25 116 GLY B C 1
ATOM 3469 O O . GLY B 1 116 ? 12.891 21.516 9.828 1 97.25 116 GLY B O 1
ATOM 3470 N N . ALA B 1 117 ? 14.742 21.906 11.008 1 96.06 117 ALA B N 1
ATOM 3471 C CA . ALA B 1 117 ? 15.008 23.141 10.289 1 96.06 117 ALA B CA 1
ATOM 3472 C C . ALA B 1 117 ? 15.344 22.875 8.828 1 96.06 117 ALA B C 1
ATOM 3474 O O . ALA B 1 117 ? 14.906 23.625 7.941 1 96.06 117 ALA B O 1
ATOM 3475 N N . ALA B 1 118 ? 16.094 21.906 8.641 1 97.19 118 ALA B N 1
ATOM 3476 C CA . ALA B 1 118 ? 16.422 21.531 7.273 1 97.19 118 ALA B CA 1
ATOM 3477 C C . ALA B 1 118 ? 15.172 21.156 6.488 1 97.19 118 ALA B C 1
ATOM 3479 O O . ALA B 1 118 ? 15 21.578 5.34 1 97.19 118 ALA B O 1
ATOM 3480 N N . LEU B 1 119 ? 14.297 20.375 7.078 1 98.06 119 LEU B N 1
ATOM 3481 C CA . LEU B 1 119 ? 13.039 19.984 6.445 1 98.06 119 LEU B CA 1
ATOM 3482 C C . LEU B 1 119 ? 12.18 21.219 6.145 1 98.06 119 LEU B C 1
ATOM 3484 O O . LEU B 1 119 ? 11.562 21.297 5.078 1 98.06 119 LEU B O 1
ATOM 3488 N N . ASP B 1 120 ? 12.156 22.078 7.059 1 97.25 120 ASP B N 1
ATOM 3489 C CA . ASP B 1 120 ? 11.375 23.297 6.902 1 97.25 120 ASP B CA 1
ATOM 3490 C C . ASP B 1 120 ? 11.852 24.094 5.695 1 97.25 120 ASP B C 1
ATOM 3492 O O . ASP B 1 120 ? 11.062 24.781 5.035 1 97.25 120 ASP B O 1
ATOM 3496 N N . SER B 1 121 ? 13.094 24.094 5.461 1 96.25 121 SER B N 1
ATOM 3497 C CA . SER B 1 121 ? 13.672 24.875 4.371 1 96.25 121 SER B CA 1
ATOM 3498 C C . SER B 1 121 ? 13.375 24.25 3.016 1 96.25 121 SER B C 1
ATOM 3500 O O . SER B 1 121 ? 13.414 24.922 1.986 1 96.25 121 SER B O 1
ATOM 3502 N N . MET B 1 122 ? 13.031 22.969 2.938 1 96.81 122 MET B N 1
ATOM 3503 C CA . MET B 1 122 ? 12.953 22.281 1.655 1 96.81 122 MET B CA 1
ATOM 3504 C C . MET B 1 122 ? 11.523 21.828 1.361 1 96.81 122 MET B C 1
ATOM 3506 O O . MET B 1 122 ? 11.188 21.547 0.213 1 96.81 122 MET B O 1
ATOM 3510 N N . PHE B 1 123 ? 10.781 21.719 2.402 1 98.12 123 PHE B N 1
ATOM 3511 C CA . PHE B 1 123 ? 9.445 21.172 2.232 1 98.12 123 PHE B CA 1
ATOM 3512 C C . PHE B 1 123 ? 8.391 22.125 2.795 1 98.12 123 PHE B C 1
ATOM 3514 O O . PHE B 1 123 ? 8.703 22.953 3.648 1 98.12 123 PHE B O 1
ATOM 3521 N N . THR B 1 124 ? 7.176 22.016 2.256 1 98.19 124 THR B N 1
ATOM 3522 C CA . THR B 1 124 ? 6.051 22.797 2.756 1 98.19 124 THR B CA 1
ATOM 3523 C C . THR B 1 124 ? 5.152 21.953 3.648 1 98.19 124 THR B C 1
ATOM 3525 O O . THR B 1 124 ? 4.773 20.844 3.275 1 98.19 124 THR B O 1
ATOM 3528 N N . PHE B 1 125 ? 4.945 22.438 4.781 1 97.06 125 PHE B N 1
ATOM 3529 C CA . PHE B 1 125 ? 4.012 21.844 5.734 1 97.06 125 PHE B CA 1
ATOM 3530 C C . PHE B 1 125 ? 2.797 22.75 5.93 1 97.06 125 PHE B C 1
ATOM 3532 O O . PHE B 1 125 ? 2.932 23.906 6.34 1 97.06 125 PHE B O 1
ATOM 3539 N N . SER B 1 126 ? 1.651 22.219 5.59 1 96.62 126 SER B N 1
ATOM 3540 C CA . SER B 1 126 ? 0.401 22.969 5.668 1 96.62 126 SER B CA 1
ATOM 3541 C C . SER B 1 126 ? -0.707 22.125 6.297 1 96.62 126 SER B C 1
ATOM 3543 O O . SER B 1 126 ? -1.604 21.656 5.598 1 96.62 126 SER B O 1
ATOM 3545 N N . PRO B 1 127 ? -0.707 21.984 7.586 1 95.31 127 PRO B N 1
ATOM 3546 C CA . PRO B 1 127 ? -1.704 21.156 8.281 1 95.31 127 PRO B CA 1
ATOM 3547 C C . PRO B 1 127 ? -3.133 21.641 8.039 1 95.31 127 PRO B C 1
ATOM 3549 O O . PRO B 1 127 ? -3.352 22.812 7.73 1 95.31 127 PRO B O 1
ATOM 3552 N N . LEU B 1 128 ? -4.055 20.656 8.125 1 93.38 128 LEU B N 1
ATOM 3553 C CA . LEU B 1 128 ? -5.469 21 8.023 1 93.38 128 LEU B CA 1
ATOM 3554 C C . LEU B 1 128 ? -5.875 21.938 9.156 1 93.38 128 LEU B C 1
ATOM 3556 O O . LEU B 1 128 ? -5.438 21.781 10.297 1 93.38 128 LEU B O 1
ATOM 3560 N N . GLN B 1 129 ? -6.594 22.922 8.789 1 82.06 129 GLN B N 1
ATOM 3561 C CA . GLN B 1 129 ? -6.984 23.953 9.758 1 82.06 129 GLN B CA 1
ATOM 3562 C C . GLN B 1 129 ? -8.25 23.547 10.5 1 82.06 129 GLN B C 1
ATOM 3564 O O . GLN B 1 129 ? -9.117 22.875 9.945 1 82.06 129 GLN B O 1
ATOM 3569 N N . ASP B 1 130 ? -8.203 23.812 11.734 1 75 130 ASP B N 1
ATOM 3570 C CA . ASP B 1 130 ? -9.391 23.656 12.562 1 75 130 ASP B CA 1
ATOM 3571 C C . ASP B 1 130 ? -10.156 24.969 12.688 1 75 130 ASP B C 1
ATOM 3573 O O . ASP B 1 130 ? -9.93 25.734 13.617 1 75 130 ASP B O 1
ATOM 3577 N N . ARG B 1 131 ? -10.945 25.266 11.641 1 72.06 131 ARG B N 1
ATOM 3578 C CA . ARG B 1 131 ? -11.703 26.516 11.695 1 72.06 131 ARG B CA 1
ATOM 3579 C C . ARG B 1 131 ? -13.195 26.234 11.852 1 72.06 131 ARG B C 1
ATOM 3581 O O . ARG B 1 131 ? -13.703 25.234 11.367 1 72.06 131 ARG B O 1
ATOM 3588 N N . ARG B 1 132 ? -13.844 27.047 12.727 1 69.25 132 ARG B N 1
ATOM 3589 C CA . ARG B 1 132 ? -15.273 26.906 12.953 1 69.25 132 ARG B CA 1
ATOM 3590 C C . ARG B 1 132 ? -16.062 27.375 11.734 1 69.25 132 ARG B C 1
ATOM 3592 O O . ARG B 1 132 ? -17.219 26.984 11.547 1 69.25 132 ARG B O 1
ATOM 3599 N N . GLY B 1 133 ? -15.477 27.688 10.688 1 68 133 GLY B N 1
ATOM 3600 C CA . GLY B 1 133 ? -16.234 28.125 9.531 1 68 133 GLY B CA 1
ATOM 3601 C C . GLY B 1 133 ? -15.344 28.594 8.383 1 68 133 GLY B C 1
ATOM 3602 O O . GLY B 1 133 ? -14.133 28.766 8.555 1 68 133 GLY B O 1
ATOM 3603 N N . GLY B 1 134 ? -16.047 28.562 7.238 1 69.06 134 GLY B N 1
ATOM 3604 C CA . GLY B 1 134 ? -15.367 29.078 6.059 1 69.06 134 GLY B CA 1
ATOM 3605 C C . GLY B 1 134 ? -14.43 28.078 5.418 1 69.06 134 GLY B C 1
ATOM 3606 O O . GLY B 1 134 ? -13.664 28.406 4.516 1 69.06 134 GLY B O 1
ATOM 3607 N N . ASN B 1 135 ? -14.68 26.828 5.93 1 75.31 135 ASN B N 1
ATOM 3608 C CA . ASN B 1 135 ? -13.812 25.812 5.359 1 75.31 135 ASN B CA 1
ATOM 3609 C C . ASN B 1 135 ? -14.398 25.234 4.074 1 75.31 135 ASN B C 1
ATOM 3611 O O . ASN B 1 135 ? -15.609 25.062 3.955 1 75.31 135 ASN B O 1
ATOM 3615 N N . LYS B 1 136 ? -13.602 25.125 3.186 1 88.94 136 LYS B N 1
ATOM 3616 C CA . LYS B 1 136 ? -13.984 24.328 2.018 1 88.94 136 LYS B CA 1
ATOM 3617 C C . LYS B 1 136 ? -14.133 22.859 2.373 1 88.94 136 LYS B C 1
ATOM 3619 O O . LYS B 1 136 ? -13.398 22.344 3.213 1 88.94 136 LYS B O 1
ATOM 3624 N N . PRO B 1 137 ? -15.188 22.266 1.761 1 95.31 137 PRO B N 1
ATOM 3625 C CA . PRO B 1 137 ? -15.234 20.812 1.902 1 95.31 137 PRO B CA 1
ATOM 3626 C C . PRO B 1 137 ? -13.914 20.141 1.529 1 95.31 137 PRO B C 1
ATOM 3628 O O . PRO B 1 137 ? -13.242 20.578 0.595 1 95.31 137 PRO B O 1
ATOM 3631 N N . LEU B 1 138 ? -13.57 19.141 2.281 1 96.81 138 LEU B N 1
ATOM 3632 C CA . LEU B 1 138 ? -12.383 18.344 1.984 1 96.81 138 LEU B CA 1
ATOM 3633 C C . LEU B 1 138 ? -12.758 17.062 1.262 1 96.81 138 LEU B C 1
ATOM 3635 O O . LEU B 1 138 ? -13.586 16.281 1.746 1 96.81 138 LEU B O 1
ATOM 3639 N N . ILE B 1 139 ? -12.188 16.828 0.128 1 98.12 139 ILE B N 1
ATOM 3640 C CA . ILE B 1 139 ? -12.391 15.594 -0.622 1 98.12 139 ILE B CA 1
ATOM 3641 C C . ILE B 1 139 ? -11.141 14.727 -0.524 1 98.12 139 ILE B C 1
ATOM 3643 O O . ILE B 1 139 ? -10.078 15.094 -1.027 1 98.12 139 ILE B O 1
ATOM 3647 N N . LEU B 1 140 ? -11.297 13.602 0.121 1 98.06 140 LEU B N 1
ATOM 3648 C CA . LEU B 1 140 ? -10.156 12.703 0.243 1 98.06 140 LEU B CA 1
ATOM 3649 C C . LEU B 1 140 ? -10.023 11.82 -0.991 1 98.06 140 LEU B C 1
ATOM 3651 O O . LEU B 1 140 ? -10.945 11.07 -1.32 1 98.06 140 LEU B O 1
ATOM 3655 N N . VAL B 1 141 ? -8.852 11.961 -1.636 1 98.44 141 VAL B N 1
ATOM 3656 C CA . VAL B 1 141 ? -8.602 11.219 -2.867 1 98.44 141 VAL B CA 1
ATOM 3657 C C . VAL B 1 141 ? -7.324 10.391 -2.721 1 98.44 141 VAL B C 1
ATOM 3659 O O . VAL B 1 141 ? -6.52 10.641 -1.82 1 98.44 141 VAL B O 1
ATOM 3662 N N . GLY B 1 142 ? -7.195 9.391 -3.582 1 97.75 142 GLY B N 1
ATOM 3663 C CA . GLY B 1 142 ? -6.016 8.547 -3.564 1 97.75 142 GLY B CA 1
ATOM 3664 C C . GLY B 1 142 ? -6.277 7.133 -4.062 1 97.75 142 GLY B C 1
ATOM 3665 O O . GLY B 1 142 ? -7.398 6.812 -4.461 1 97.75 142 GLY B O 1
ATOM 3666 N N . PRO B 1 143 ? -5.219 6.363 -4.02 1 95.56 143 PRO B N 1
ATOM 3667 C CA . PRO B 1 143 ? -5.352 4.988 -4.5 1 95.56 143 PRO B CA 1
ATOM 3668 C C . PRO B 1 143 ? -6.16 4.105 -3.545 1 95.56 143 PRO B C 1
ATOM 3670 O O . PRO B 1 143 ? -6.469 4.523 -2.428 1 95.56 143 PRO B O 1
ATOM 3673 N N . PRO B 1 144 ? -6.582 2.906 -4.078 1 91.12 144 PRO B N 1
ATOM 3674 C CA . PRO B 1 144 ? -7.289 1.963 -3.209 1 91.12 144 PRO B CA 1
ATOM 3675 C C . PRO B 1 144 ? -6.449 1.515 -2.016 1 91.12 144 PRO B C 1
ATOM 3677 O O . PRO B 1 144 ? -5.238 1.328 -2.145 1 91.12 144 PRO B O 1
ATOM 3680 N N . GLY B 1 145 ? -7.105 1.396 -0.896 1 88.31 145 GLY B N 1
ATOM 3681 C CA . GLY B 1 145 ? -6.449 0.839 0.277 1 88.31 145 GLY B CA 1
ATOM 3682 C C . GLY B 1 145 ? -5.566 1.839 1 1 88.31 145 GLY B C 1
ATOM 3683 O O . GLY B 1 145 ? -4.844 1.479 1.933 1 88.31 145 GLY B O 1
ATOM 3684 N N . SER B 1 146 ? -5.641 3.145 0.646 1 93.94 146 SER B N 1
ATOM 3685 C CA . SER B 1 146 ? -4.746 4.137 1.231 1 93.94 146 SER B CA 1
ATOM 3686 C C . SER B 1 146 ? -5.254 4.605 2.592 1 93.94 146 SER B C 1
ATOM 3688 O O . SER B 1 146 ? -4.52 5.246 3.346 1 93.94 146 SER B O 1
ATOM 3690 N N . GLY B 1 147 ? -6.484 4.328 2.893 1 92.12 147 GLY B N 1
ATOM 3691 C CA . GLY B 1 147 ? -7.02 4.691 4.195 1 92.12 147 GLY B CA 1
ATOM 3692 C C . GLY B 1 147 ? -7.973 5.867 4.145 1 92.12 147 GLY B C 1
ATOM 3693 O O . GLY B 1 147 ? -8.281 6.469 5.176 1 92.12 147 GLY B O 1
ATOM 3694 N N . LYS B 1 148 ? -8.477 6.23 3.043 1 94.94 148 LYS B N 1
ATOM 3695 C CA . LYS B 1 148 ? -9.336 7.391 2.842 1 94.94 148 LYS B CA 1
ATOM 3696 C C . LYS B 1 148 ? -10.555 7.336 3.76 1 94.94 148 LYS B C 1
ATOM 3698 O O . LYS B 1 148 ? -10.844 8.297 4.48 1 94.94 148 LYS B O 1
ATOM 3703 N N . THR B 1 149 ? -11.266 6.227 3.744 1 91.5 149 THR B N 1
ATOM 3704 C CA . THR B 1 149 ? -12.469 6.074 4.551 1 91.5 149 THR B CA 1
ATOM 3705 C C . THR B 1 149 ? -12.148 6.215 6.035 1 91.5 149 THR B C 1
ATOM 3707 O O . THR B 1 149 ? -12.875 6.895 6.766 1 91.5 149 THR B O 1
ATOM 3710 N N . LEU B 1 150 ? -11.07 5.625 6.477 1 91.12 150 LEU B N 1
ATOM 3711 C CA . LEU B 1 150 ? -10.68 5.723 7.875 1 91.12 150 LEU B CA 1
ATOM 3712 C C . LEU B 1 150 ? -10.32 7.156 8.242 1 91.12 150 LEU B C 1
ATOM 3714 O O . LEU B 1 150 ? -10.656 7.629 9.336 1 91.12 150 LEU B O 1
ATOM 3718 N N . ILE B 1 151 ? -9.633 7.855 7.367 1 96 151 ILE B N 1
ATOM 3719 C CA . ILE B 1 151 ? -9.242 9.234 7.625 1 96 151 ILE B CA 1
ATOM 3720 C C . ILE B 1 151 ? -10.484 10.117 7.719 1 96 151 ILE B C 1
ATOM 3722 O O . ILE B 1 151 ? -10.555 11.016 8.562 1 96 151 ILE B O 1
ATOM 3726 N N . VAL B 1 152 ? -11.477 9.875 6.844 1 95.94 152 VAL B N 1
ATOM 3727 C CA . VAL B 1 152 ? -12.734 10.602 6.945 1 95.94 152 VAL B CA 1
ATOM 3728 C C . VAL B 1 152 ? -13.344 10.398 8.328 1 95.94 152 VAL B C 1
ATOM 3730 O O . VAL B 1 152 ? -13.766 11.359 8.977 1 95.94 152 VAL B O 1
ATOM 3733 N N . ALA B 1 153 ? -13.344 9.172 8.766 1 93.69 153 ALA B N 1
ATOM 3734 C CA . ALA B 1 153 ? -13.891 8.859 10.086 1 93.69 153 ALA B CA 1
ATOM 3735 C C . ALA B 1 153 ? -13.102 9.562 11.188 1 93.69 153 ALA B C 1
ATOM 3737 O O . ALA B 1 153 ? -13.688 10.109 12.125 1 93.69 153 ALA B O 1
ATOM 3738 N N . LYS B 1 154 ? -11.812 9.555 11.078 1 94.94 154 LYS B N 1
ATOM 3739 C CA . LYS B 1 154 ? -10.961 10.188 12.086 1 94.94 154 LYS B CA 1
ATOM 3740 C C . LYS B 1 154 ? -11.195 11.695 12.133 1 94.94 154 LYS B C 1
ATOM 3742 O O . LYS B 1 154 ? -11.328 12.266 13.219 1 94.94 154 LYS B O 1
ATOM 3747 N N . LEU B 1 155 ? -11.188 12.305 10.969 1 95.88 155 LEU B N 1
ATOM 3748 C CA . LEU B 1 155 ? -11.398 13.742 10.906 1 95.88 155 LEU B CA 1
ATOM 3749 C C . LEU B 1 155 ? -12.773 14.109 11.453 1 95.88 155 LEU B C 1
ATOM 3751 O O . LEU B 1 155 ? -12.914 15.109 12.164 1 95.88 155 LEU B O 1
ATOM 3755 N N . ALA B 1 156 ? -13.766 13.328 11.109 1 95.12 156 ALA B N 1
ATOM 3756 C CA . ALA B 1 156 ? -15.109 13.555 11.625 1 95.12 156 ALA B CA 1
ATOM 3757 C C . ALA B 1 156 ? -15.148 13.453 13.141 1 95.12 156 ALA B C 1
ATOM 3759 O O . ALA B 1 156 ? -15.727 14.305 13.82 1 95.12 156 ALA B O 1
ATOM 3760 N N . ALA B 1 157 ? -14.5 12.398 13.641 1 94.19 157 ALA B N 1
ATOM 3761 C CA . ALA B 1 157 ? -14.445 12.203 15.086 1 94.19 157 ALA B CA 1
ATOM 3762 C C . ALA B 1 157 ? -13.773 13.391 15.773 1 94.19 157 ALA B C 1
ATOM 3764 O O . ALA B 1 157 ? -14.281 13.891 16.781 1 94.19 157 ALA B O 1
ATOM 3765 N N . GLN B 1 158 ? -12.703 13.828 15.25 1 93.56 158 GLN B N 1
ATOM 3766 C CA . GLN B 1 158 ? -11.984 14.961 15.812 1 93.56 158 GLN B CA 1
ATOM 3767 C C . GLN B 1 158 ? -12.859 16.219 15.82 1 93.56 158 GLN B C 1
ATOM 3769 O O . GLN B 1 158 ? -12.867 16.969 16.797 1 93.56 158 GLN B O 1
ATOM 3774 N N . ALA B 1 159 ? -13.578 16.391 14.75 1 92.19 159 ALA B N 1
ATOM 3775 C CA . ALA B 1 159 ? -14.453 17.562 14.664 1 92.19 159 ALA B CA 1
ATOM 3776 C C . ALA B 1 159 ? -15.562 17.484 15.703 1 92.19 159 ALA B C 1
ATOM 3778 O O . ALA B 1 159 ? -15.859 18.484 16.375 1 92.19 159 ALA B O 1
ATOM 3779 N N . VAL B 1 160 ? -16.141 16.344 15.859 1 92.56 160 VAL B N 1
ATOM 3780 C CA . VAL B 1 160 ? -17.203 16.156 16.828 1 92.56 160 VAL B CA 1
ATOM 3781 C C . VAL B 1 160 ? -16.672 16.406 18.234 1 92.56 160 VAL B C 1
ATOM 3783 O O . VAL B 1 160 ? -17.328 17.062 19.047 1 92.56 160 VAL B O 1
ATOM 3786 N N . PHE B 1 161 ? -15.508 15.906 18.484 1 91.44 161 PHE B N 1
ATOM 3787 C CA . PHE B 1 161 ? -14.898 16.078 19.797 1 91.44 161 PHE B CA 1
ATOM 3788 C C . PHE B 1 161 ? -14.633 17.547 20.078 1 91.44 161 PHE B C 1
ATOM 3790 O O . PHE B 1 161 ? -14.656 17.984 21.234 1 91.44 161 PHE B O 1
ATOM 3797 N N . ARG B 1 162 ? -14.445 18.312 19.062 1 90.44 162 ARG B N 1
ATOM 3798 C CA . ARG B 1 162 ? -14.203 19.75 19.203 1 90.44 162 ARG B CA 1
ATOM 3799 C C . ARG B 1 162 ? -15.508 20.531 19.094 1 90.44 162 ARG B C 1
ATOM 3801 O O . ARG B 1 162 ? -15.492 21.75 18.922 1 90.44 162 ARG B O 1
ATOM 3808 N N . LYS B 1 163 ? -16.625 19.812 19.031 1 91.62 163 LYS B N 1
ATOM 3809 C CA . LYS B 1 163 ? -17.969 20.375 19.047 1 91.62 163 LYS B CA 1
ATOM 3810 C C . LYS B 1 163 ? -18.266 21.141 17.766 1 91.62 163 LYS B C 1
ATOM 3812 O O . LYS B 1 163 ? -18.859 22.219 17.797 1 91.62 163 LYS B O 1
ATOM 3817 N N . ARG B 1 164 ? -17.703 20.656 16.719 1 91.94 164 ARG B N 1
ATOM 3818 C CA . ARG B 1 164 ? -18.031 21.188 15.398 1 91.94 164 ARG B CA 1
ATOM 3819 C C . ARG B 1 164 ? -19.125 20.359 14.727 1 91.94 164 ARG B C 1
ATOM 3821 O O . ARG B 1 164 ? -19.188 19.141 14.906 1 91.94 164 ARG B O 1
ATOM 3828 N N . SER B 1 165 ? -19.922 21.109 14.023 1 92.44 165 SER B N 1
ATOM 3829 C CA . SER B 1 165 ? -20.875 20.391 13.188 1 92.44 165 SER B CA 1
ATOM 3830 C C . SER B 1 165 ? -20.203 19.797 11.961 1 92.44 165 SER B C 1
ATOM 3832 O O . SER B 1 165 ? -19.359 20.438 11.336 1 92.44 165 SER B O 1
ATOM 3834 N N . VAL B 1 166 ? -20.609 18.516 11.703 1 94.19 166 VAL B N 1
ATOM 3835 C CA . VAL B 1 166 ? -19.906 17.812 10.641 1 94.19 166 VAL B CA 1
ATOM 3836 C C . VAL B 1 166 ? -20.922 17.203 9.672 1 94.19 166 VAL B C 1
ATOM 3838 O O . VAL B 1 166 ? -21.969 16.703 10.094 1 94.19 166 VAL B O 1
ATOM 3841 N N . GLY B 1 167 ? -20.609 17.359 8.367 1 95.19 167 GLY B N 1
ATOM 3842 C CA . GLY B 1 167 ? -21.266 16.594 7.316 1 95.19 167 GLY B CA 1
ATOM 3843 C C . GLY B 1 167 ? -20.328 15.656 6.582 1 95.19 167 GLY B C 1
ATOM 3844 O O . GLY B 1 167 ? -19.219 16.031 6.227 1 95.19 167 GLY B O 1
ATOM 3845 N N . VAL B 1 168 ? -20.797 14.422 6.418 1 96.94 168 VAL B N 1
ATOM 3846 C CA . VAL B 1 168 ? -20 13.43 5.695 1 96.94 168 VAL B CA 1
ATOM 3847 C C . VAL B 1 168 ? -20.734 13 4.43 1 96.94 168 VAL B C 1
ATOM 3849 O O . VAL B 1 168 ? -21.938 12.734 4.461 1 96.94 168 VAL B O 1
ATOM 3852 N N . ILE B 1 169 ? -19.984 13.047 3.348 1 96.62 169 ILE B N 1
ATOM 3853 C CA . ILE B 1 169 ? -20.516 12.617 2.059 1 96.62 169 ILE B CA 1
ATOM 3854 C C . ILE B 1 169 ? -19.656 11.484 1.501 1 96.62 169 ILE B C 1
ATOM 3856 O O . ILE B 1 169 ? -18.422 11.555 1.531 1 96.62 169 ILE B O 1
ATOM 3860 N N . THR B 1 170 ? -20.297 10.375 1.06 1 95.81 170 THR B N 1
ATOM 3861 C CA . THR B 1 170 ? -19.531 9.328 0.396 1 95.81 170 THR B CA 1
ATOM 3862 C C . THR B 1 170 ? -19.953 9.195 -1.065 1 95.81 170 THR B C 1
ATOM 3864 O O . THR B 1 170 ? -21.125 9.297 -1.39 1 95.81 170 THR B O 1
ATOM 3867 N N . THR B 1 171 ? -18.938 9.094 -1.889 1 93.62 171 THR B N 1
ATOM 3868 C CA . THR B 1 171 ? -19.172 8.828 -3.307 1 93.62 171 THR B CA 1
ATOM 3869 C C . THR B 1 171 ? -18.719 7.418 -3.668 1 93.62 171 THR B C 1
ATOM 3871 O O . THR B 1 171 ? -18.75 7.035 -4.84 1 93.62 171 THR B O 1
ATOM 3874 N N . ASP B 1 172 ? -18.234 6.699 -2.693 1 86.38 172 ASP B N 1
ATOM 3875 C CA . ASP B 1 172 ? -17.797 5.32 -2.906 1 86.38 172 ASP B CA 1
ATOM 3876 C C . ASP B 1 172 ? -18.984 4.359 -2.834 1 86.38 172 ASP B C 1
ATOM 3878 O O . ASP B 1 172 ? -19.25 3.768 -1.785 1 86.38 172 ASP B O 1
ATOM 3882 N N . THR B 1 173 ? -19.672 4.172 -3.957 1 76.75 173 THR B N 1
ATOM 3883 C CA . THR B 1 173 ? -20.875 3.355 -3.943 1 76.75 173 THR B CA 1
ATOM 3884 C C . THR B 1 173 ? -20.578 1.936 -4.418 1 76.75 173 THR B C 1
ATOM 3886 O O . THR B 1 173 ? -21.453 1.068 -4.391 1 76.75 173 THR B O 1
ATOM 3889 N N . VAL B 1 174 ? -19.359 1.712 -4.816 1 69.38 174 VAL B N 1
ATOM 3890 C CA . VAL B 1 174 ? -19.016 0.409 -5.383 1 69.38 174 VAL B CA 1
ATOM 3891 C C . VAL B 1 174 ? -18.594 -0.544 -4.27 1 69.38 174 VAL B C 1
ATOM 3893 O O . VAL B 1 174 ? -18.984 -1.716 -4.266 1 69.38 174 VAL B O 1
ATOM 3896 N N . ARG B 1 175 ? -17.844 -0.013 -3.424 1 64.81 175 ARG B N 1
ATOM 3897 C CA . ARG B 1 175 ? -17.391 -0.884 -2.346 1 64.81 175 ARG B CA 1
ATOM 3898 C C . ARG B 1 175 ? -18.438 -0.971 -1.234 1 64.81 175 ARG B C 1
ATOM 3900 O O . ARG B 1 175 ? -18.547 -0.065 -0.406 1 64.81 175 ARG B O 1
ATOM 3907 N N . ALA B 1 176 ? -19.078 -1.979 -1.206 1 58.19 176 ALA B N 1
ATOM 3908 C CA . ALA B 1 176 ? -20.141 -2.178 -0.224 1 58.19 176 ALA B CA 1
ATOM 3909 C C . ALA B 1 176 ? -19.594 -2.119 1.198 1 58.19 176 ALA B C 1
ATOM 3911 O O . ALA B 1 176 ? -20.188 -1.485 2.074 1 58.19 176 ALA B O 1
ATOM 3912 N N . GLY B 1 177 ? -18.406 -2.666 1.312 1 60.72 177 GLY B N 1
ATOM 3913 C CA . GLY B 1 177 ? -17.828 -2.77 2.643 1 60.72 177 GLY B CA 1
ATOM 3914 C C . GLY B 1 177 ? -17.438 -1.427 3.23 1 60.72 177 GLY B C 1
ATOM 3915 O O . GLY B 1 177 ? -17.781 -1.119 4.375 1 60.72 177 GLY B O 1
ATOM 3916 N N . GLY B 1 178 ? -16.828 -0.607 2.434 1 64.12 178 GLY B N 1
ATOM 3917 C CA . GLY B 1 178 ? -16.406 0.698 2.916 1 64.12 178 GLY B CA 1
ATOM 3918 C C . GLY B 1 178 ? -17.562 1.593 3.312 1 64.12 178 GLY B C 1
ATOM 3919 O O . GLY B 1 178 ? -17.5 2.27 4.344 1 64.12 178 GLY B O 1
ATOM 3920 N N . MET B 1 179 ? -18.656 1.429 2.684 1 73.81 179 MET B N 1
ATOM 3921 C CA . MET B 1 179 ? -19.828 2.256 2.934 1 73.81 179 MET B CA 1
ATOM 3922 C C . MET B 1 179 ? -20.516 1.845 4.23 1 73.81 179 MET B C 1
ATOM 3924 O O . MET B 1 179 ? -20.953 2.699 5.004 1 73.81 179 MET B O 1
ATOM 3928 N N . GLU B 1 180 ? -20.531 0.582 4.418 1 76.5 180 GLU B N 1
ATOM 3929 C CA . GLU B 1 180 ? -21.219 0.095 5.617 1 76.5 180 GLU B CA 1
ATOM 3930 C C . GLU B 1 180 ? -20.453 0.473 6.879 1 76.5 180 GLU B C 1
ATOM 3932 O O . GLU B 1 180 ? -21.047 0.845 7.891 1 76.5 180 GLU B O 1
ATOM 3937 N N . GLN B 1 181 ? -19.203 0.388 6.758 1 76.31 181 GLN B N 1
ATOM 3938 C CA . GLN B 1 181 ? -18.359 0.762 7.887 1 76.31 181 GLN B CA 1
ATOM 3939 C C . GLN B 1 181 ? -18.484 2.248 8.203 1 76.31 181 GLN B C 1
ATOM 3941 O O . GLN B 1 181 ? -18.656 2.629 9.367 1 76.31 181 GLN B O 1
ATOM 3946 N N . LEU B 1 182 ? -18.5 3.023 7.191 1 86.31 182 LEU B N 1
ATOM 3947 C CA . LEU B 1 182 ? -18.625 4.465 7.379 1 86.31 182 LEU B CA 1
ATOM 3948 C C . LEU B 1 182 ? -20.016 4.828 7.902 1 86.31 182 LEU B C 1
ATOM 3950 O O . LEU B 1 182 ? -20.141 5.703 8.758 1 86.31 182 LEU B O 1
ATOM 3954 N N . ALA B 1 183 ? -20.953 4.094 7.445 1 87.69 183 ALA B N 1
ATOM 3955 C CA . ALA B 1 183 ? -22.328 4.324 7.887 1 87.69 183 ALA B CA 1
ATOM 3956 C C . ALA B 1 183 ? -22.484 3.986 9.367 1 87.69 183 ALA B C 1
ATOM 3958 O O . ALA B 1 183 ? -23.125 4.73 10.109 1 87.69 183 ALA B O 1
ATOM 3959 N N . ALA B 1 184 ? -21.938 2.9 9.766 1 83.81 184 ALA B N 1
ATOM 3960 C CA . ALA B 1 184 ? -22 2.506 11.164 1 83.81 184 ALA B CA 1
ATOM 3961 C C . ALA B 1 184 ? -21.328 3.541 12.062 1 83.81 184 ALA B C 1
ATOM 3963 O O . ALA B 1 184 ? -21.859 3.91 13.109 1 83.81 184 ALA B O 1
ATOM 3964 N N . PHE B 1 185 ? -20.297 4.035 11.641 1 87.5 185 PHE B N 1
ATOM 3965 C CA . PHE B 1 185 ? -19.531 5.027 12.383 1 87.5 185 PHE B CA 1
ATOM 3966 C C . PHE B 1 185 ? -20.297 6.336 12.5 1 87.5 185 PHE B C 1
ATOM 3968 O O . PHE B 1 185 ? -20.391 6.914 13.578 1 87.5 185 PHE B O 1
ATOM 3975 N N . THR B 1 186 ? -20.797 6.766 11.422 1 92.62 186 THR B N 1
ATOM 3976 C CA . THR B 1 186 ? -21.516 8.039 11.43 1 92.62 186 THR B CA 1
ATOM 3977 C C . THR B 1 186 ? -22.781 7.949 12.273 1 92.62 186 THR B C 1
ATOM 3979 O O . THR B 1 186 ? -23.156 8.922 12.93 1 92.62 186 THR B O 1
ATOM 3982 N N . ARG B 1 187 ? -23.406 6.793 12.258 1 92.25 187 ARG B N 1
ATOM 3983 C CA . ARG B 1 187 ? -24.562 6.582 13.109 1 92.25 187 ARG B CA 1
ATOM 3984 C C . ARG B 1 187 ? -24.188 6.668 14.586 1 92.25 187 ARG B C 1
ATOM 3986 O O . ARG B 1 187 ? -24.859 7.332 15.367 1 92.25 187 ARG B O 1
ATOM 3993 N N . LEU B 1 188 ? -23.125 6.004 14.891 1 90.31 188 LEU B N 1
ATOM 3994 C CA . LEU B 1 188 ? -22.641 5.992 16.266 1 90.31 188 LEU B CA 1
ATOM 3995 C C . LEU B 1 188 ? -22.312 7.406 16.734 1 90.31 188 LEU B C 1
ATOM 3997 O O . LEU B 1 188 ? -22.547 7.75 17.906 1 90.31 188 LEU B O 1
ATOM 4001 N N . MET B 1 189 ? -21.922 8.266 15.883 1 92.88 189 MET B N 1
ATOM 4002 C CA . MET B 1 189 ? -21.469 9.609 16.234 1 92.88 189 MET B CA 1
ATOM 4003 C C . MET B 1 189 ? -22.562 10.633 15.953 1 92.88 189 MET B C 1
ATOM 4005 O O . MET B 1 189 ? -22.359 11.836 16.141 1 92.88 189 MET B O 1
ATOM 4009 N N . LYS B 1 190 ? -23.672 10.164 15.383 1 93.19 190 LYS B N 1
ATOM 4010 C CA . LYS B 1 190 ? -24.797 11.016 15.055 1 93.19 190 LYS B CA 1
ATOM 4011 C C . LYS B 1 190 ? -24.422 12.078 14.031 1 93.19 190 LYS B C 1
ATOM 4013 O O . LYS B 1 190 ? -24.734 13.258 14.203 1 93.19 190 LYS B O 1
ATOM 4018 N N . ILE B 1 191 ? -23.688 11.664 13.07 1 94.62 191 ILE B N 1
ATOM 4019 C CA . ILE B 1 191 ? -23.281 12.508 11.953 1 94.62 191 ILE B CA 1
ATOM 4020 C C . ILE B 1 191 ? -24.125 12.18 10.727 1 94.62 191 ILE B C 1
ATOM 4022 O O . ILE B 1 191 ? -24.406 11.008 10.453 1 94.62 191 ILE B O 1
ATOM 4026 N N . LYS B 1 192 ? -24.531 13.219 10.062 1 92.38 192 LYS B N 1
ATOM 4027 C CA . LYS B 1 192 ? -25.266 13.016 8.82 1 92.38 192 LYS B CA 1
ATOM 4028 C C . LYS B 1 192 ? -24.359 12.453 7.727 1 92.38 192 LYS B C 1
ATOM 4030 O O . LYS B 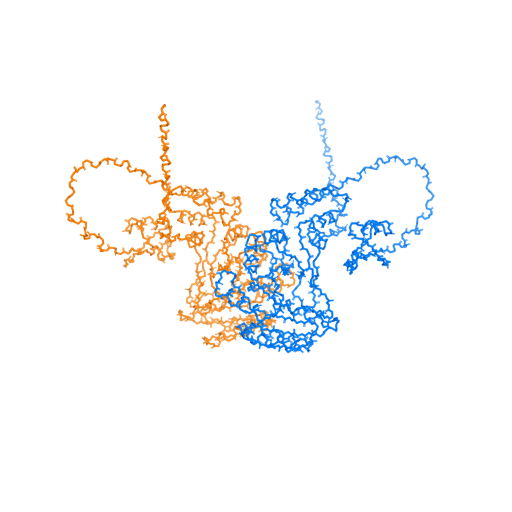1 192 ? -23.281 12.977 7.488 1 92.38 192 LYS B O 1
ATOM 4035 N N . LEU B 1 193 ? -24.828 11.359 7.137 1 95.12 193 LEU B N 1
ATOM 4036 C CA . LEU B 1 193 ? -24.109 10.742 6.023 1 95.12 193 LEU B CA 1
ATOM 4037 C C . LEU B 1 193 ? -24.938 10.797 4.746 1 95.12 193 LEU B C 1
ATOM 4039 O O . LEU B 1 193 ? -26.078 10.32 4.719 1 95.12 193 LEU B O 1
ATOM 4043 N N . ALA B 1 194 ? -24.406 11.469 3.791 1 95 194 ALA B N 1
ATOM 4044 C CA . ALA B 1 194 ? -25.031 11.492 2.473 1 95 194 ALA B CA 1
ATOM 4045 C C . ALA B 1 194 ? -24.297 10.586 1.494 1 95 194 ALA B C 1
ATOM 4047 O O . ALA B 1 194 ? -23.062 10.57 1.471 1 95 194 ALA B O 1
ATOM 4048 N N . THR B 1 195 ? -25.031 9.805 0.719 1 93.56 195 THR B N 1
ATOM 4049 C CA . THR B 1 195 ? -24.469 8.969 -0.334 1 93.56 195 THR B CA 1
ATOM 4050 C C . THR B 1 195 ? -24.812 9.523 -1.712 1 93.56 195 THR B C 1
ATOM 4052 O O . THR B 1 195 ? -25.984 9.75 -2.02 1 93.56 195 THR B O 1
ATOM 4055 N N . VAL B 1 196 ? -23.781 9.805 -2.439 1 94.19 196 VAL B N 1
ATOM 4056 C CA . VAL B 1 196 ? -24 10.391 -3.754 1 94.19 196 VAL B CA 1
ATOM 4057 C C . VAL B 1 196 ? -23.312 9.555 -4.824 1 94.19 196 VAL B C 1
ATOM 4059 O O . VAL B 1 196 ? -22.297 8.922 -4.562 1 94.19 196 VAL B O 1
ATOM 4062 N N . GLU B 1 197 ? -23.828 9.594 -6.094 1 89.62 197 GLU B N 1
ATOM 4063 C CA . GLU B 1 197 ? -23.344 8.664 -7.105 1 89.62 197 GLU B CA 1
ATOM 4064 C C . GLU B 1 197 ? -22.656 9.406 -8.258 1 89.62 197 GLU B C 1
ATOM 4066 O O . GLU B 1 197 ? -21.922 8.805 -9.039 1 89.62 197 GLU B O 1
ATOM 4071 N N . ASP B 1 198 ? -22.984 10.711 -8.352 1 92.94 198 ASP B N 1
ATOM 4072 C CA . ASP B 1 198 ? -22.453 11.445 -9.484 1 92.94 198 ASP B CA 1
ATOM 4073 C C . ASP B 1 198 ? -22.156 12.898 -9.109 1 92.94 198 ASP B C 1
ATOM 4075 O O . ASP B 1 198 ? -22.5 13.344 -8.016 1 92.94 198 ASP B O 1
ATOM 4079 N N . PRO B 1 199 ? -21.516 13.562 -9.984 1 95.81 199 PRO B N 1
ATOM 4080 C CA . PRO B 1 199 ? -21.094 14.938 -9.695 1 95.81 199 PRO B CA 1
ATOM 4081 C C . PRO B 1 199 ? -22.266 15.867 -9.398 1 95.81 199 PRO B C 1
ATOM 4083 O O . PRO B 1 199 ? -22.172 16.734 -8.516 1 95.81 199 PRO B O 1
ATOM 4086 N N . ASP B 1 200 ? -23.328 15.703 -10.102 1 96.25 200 ASP B N 1
ATOM 4087 C CA . ASP B 1 200 ? -24.484 16.562 -9.859 1 96.25 200 ASP B CA 1
ATOM 4088 C C . ASP B 1 200 ? -25.047 16.344 -8.453 1 96.25 200 ASP B C 1
ATOM 4090 O O . ASP B 1 200 ? -25.359 17.312 -7.758 1 96.25 200 ASP B O 1
ATOM 4094 N N . ALA B 1 201 ? -25.141 15.133 -8.133 1 96.25 201 ALA B N 1
ATOM 4095 C CA . ALA B 1 201 ? -25.594 14.805 -6.781 1 96.25 201 ALA B CA 1
ATOM 4096 C C . ALA B 1 201 ? -24.641 15.344 -5.727 1 96.25 201 ALA B C 1
ATOM 4098 O O . ALA B 1 201 ? -25.062 15.766 -4.648 1 96.25 201 ALA B O 1
ATOM 4099 N N . LEU B 1 202 ? -23.359 15.32 -6.023 1 96.88 202 LEU B N 1
ATOM 4100 C CA . LEU B 1 202 ? -22.375 15.852 -5.094 1 96.88 202 LEU B CA 1
ATOM 4101 C C . LEU B 1 202 ? -22.547 17.359 -4.91 1 96.88 202 LEU B C 1
ATOM 4103 O O . LEU B 1 202 ? -22.469 17.859 -3.789 1 96.88 202 LEU B O 1
ATOM 4107 N N . ALA B 1 203 ? -22.797 18.062 -5.957 1 96.38 203 ALA B N 1
ATOM 4108 C CA . ALA B 1 203 ? -23.062 19.5 -5.887 1 96.38 203 ALA B CA 1
ATOM 4109 C C . ALA B 1 203 ? -24.266 19.781 -4.988 1 96.38 203 ALA B C 1
ATOM 4111 O O . ALA B 1 203 ? -24.234 20.703 -4.176 1 96.38 203 ALA B O 1
ATOM 4112 N N . GLY B 1 204 ? -25.266 18.953 -5.188 1 96.12 204 GLY B N 1
ATOM 4113 C CA . GLY B 1 204 ? -26.438 19.094 -4.328 1 96.12 204 GLY B CA 1
ATOM 4114 C C . GLY B 1 204 ? -26.125 18.844 -2.863 1 96.12 204 GLY B C 1
ATOM 4115 O O . GLY B 1 204 ? -26.609 19.562 -1.99 1 96.12 204 GLY B O 1
ATOM 4116 N N . ALA B 1 205 ? -25.328 17.875 -2.602 1 96.12 205 ALA B N 1
ATOM 4117 C CA . ALA B 1 205 ? -24.953 17.547 -1.231 1 96.12 205 ALA B CA 1
ATOM 4118 C C . ALA B 1 205 ? -24.141 18.672 -0.6 1 96.12 205 ALA B C 1
ATOM 4120 O O . ALA B 1 205 ? -24.25 18.922 0.603 1 96.12 205 ALA B O 1
ATOM 4121 N N . PHE B 1 206 ? -23.312 19.344 -1.384 1 95.12 206 PHE B N 1
ATOM 4122 C CA . PHE B 1 206 ? -22.562 20.5 -0.9 1 95.12 206 PHE B CA 1
ATOM 4123 C C . PHE B 1 206 ? -23.5 21.594 -0.439 1 95.12 206 PHE B C 1
ATOM 4125 O O . PHE B 1 206 ? -23.297 22.203 0.611 1 95.12 206 PHE B O 1
ATOM 4132 N N . GLU B 1 207 ? -24.516 21.781 -1.15 1 93.31 207 GLU B N 1
ATOM 4133 C CA . GLU B 1 207 ? -25.484 22.812 -0.813 1 93.31 207 GLU B CA 1
ATOM 4134 C C . GLU B 1 207 ? -26.203 22.5 0.5 1 93.31 207 GLU B C 1
ATOM 4136 O O . GLU B 1 207 ? -26.391 23.391 1.337 1 93.31 207 GLU B O 1
ATOM 4141 N N . VAL B 1 208 ? -26.516 21.312 0.666 1 92.5 208 VAL B N 1
ATOM 4142 C CA . VAL B 1 208 ? -27.234 20.859 1.86 1 92.5 208 VAL B CA 1
ATOM 4143 C C . VAL B 1 208 ? -26.312 20.969 3.076 1 92.5 208 VAL B C 1
ATOM 4145 O O . VAL B 1 208 ? -26.766 21.266 4.184 1 92.5 208 VAL B O 1
ATOM 4148 N N . SER B 1 209 ? -25.016 20.828 2.848 1 91.88 209 SER B N 1
ATOM 4149 C CA . SER B 1 209 ? -24.047 20.766 3.947 1 91.88 209 SER B CA 1
ATOM 4150 C C . SER B 1 209 ? -23.422 22.125 4.223 1 91.88 209 SER B C 1
ATOM 4152 O O . SER B 1 209 ? -22.516 22.234 5.035 1 91.88 209 SER B O 1
ATOM 4154 N N . ARG B 1 210 ? -23.828 23.156 3.541 1 87.88 210 ARG B N 1
ATOM 4155 C CA . ARG B 1 210 ? -23.234 24.484 3.629 1 87.88 210 ARG B CA 1
ATOM 4156 C C . ARG B 1 210 ? -23.266 25.016 5.062 1 87.88 210 ARG B C 1
ATOM 4158 O O . ARG B 1 210 ? -22.391 25.797 5.461 1 87.88 210 ARG B O 1
ATOM 4165 N N . GLY B 1 211 ? -24.078 24.562 5.902 1 87.06 211 GLY B N 1
ATOM 4166 C CA . GLY B 1 211 ? -24.188 25.031 7.27 1 87.06 211 GLY B CA 1
ATOM 4167 C C . GLY B 1 211 ? -23.266 24.312 8.234 1 87.06 211 GLY B C 1
ATOM 4168 O O . GLY B 1 211 ? -23.062 24.766 9.367 1 87.06 211 GLY B O 1
ATOM 4169 N N . ALA B 1 212 ? -22.609 23.297 7.797 1 91.88 212 ALA B N 1
ATOM 4170 C CA . ALA B 1 212 ? -21.719 22.531 8.656 1 91.88 212 ALA B CA 1
ATOM 4171 C C . ALA B 1 212 ? -20.344 23.188 8.766 1 91.88 212 ALA B C 1
ATOM 4173 O O . ALA B 1 212 ? -19.875 23.812 7.809 1 91.88 212 ALA B O 1
ATOM 4174 N N . ASP B 1 213 ? -19.75 23.078 9.898 1 92.75 213 ASP B N 1
ATOM 4175 C CA . ASP B 1 213 ? -18.391 23.594 10.109 1 92.75 213 ASP B CA 1
ATOM 4176 C C . ASP B 1 213 ? -17.375 22.844 9.258 1 92.75 213 ASP B C 1
ATOM 4178 O O . ASP B 1 213 ? -16.422 23.438 8.758 1 92.75 213 ASP B O 1
ATOM 4182 N N . VAL B 1 214 ? -17.578 21.547 9.172 1 93.75 214 VAL B N 1
ATOM 4183 C CA . VAL B 1 214 ? -16.656 20.656 8.461 1 93.75 214 VAL B CA 1
ATOM 4184 C C . VAL B 1 214 ? -17.453 19.734 7.535 1 93.75 214 VAL B C 1
ATOM 4186 O O . VAL B 1 214 ? -18.438 19.125 7.953 1 93.75 214 VAL B O 1
ATOM 4189 N N . VAL B 1 215 ? -17.062 19.75 6.285 1 96 215 VAL B N 1
ATOM 4190 C CA . VAL B 1 215 ? -17.641 18.828 5.316 1 96 215 VAL B CA 1
ATOM 4191 C C . VAL B 1 215 ? -16.562 17.922 4.75 1 96 215 VAL B C 1
ATOM 4193 O O . VAL B 1 215 ? -15.547 18.391 4.223 1 96 215 VAL B O 1
ATOM 4196 N N . LEU B 1 216 ? -16.766 16.641 4.902 1 96.88 216 LEU B N 1
ATOM 4197 C CA . LEU B 1 216 ? -15.797 15.633 4.477 1 96.88 216 LEU B CA 1
ATOM 4198 C C . LEU B 1 216 ? -16.391 14.727 3.406 1 96.88 216 LEU B C 1
ATOM 4200 O O . LEU B 1 216 ? -17.516 14.234 3.555 1 96.88 216 LEU B O 1
ATOM 4204 N N . VAL B 1 217 ? -15.617 14.531 2.402 1 97.25 217 VAL B N 1
ATOM 4205 C CA . VAL B 1 217 ? -16.078 13.688 1.302 1 97.25 217 VAL B CA 1
ATOM 4206 C C . VAL B 1 217 ? -15.156 12.477 1.166 1 97.25 217 VAL B C 1
ATOM 4208 O O . VAL B 1 217 ? -13.953 12.617 0.957 1 97.25 217 VAL B O 1
ATOM 4211 N N . ASP B 1 218 ? -15.727 11.289 1.278 1 96.38 218 ASP B N 1
ATOM 4212 C CA . ASP B 1 218 ? -15.047 10.023 1.028 1 96.38 218 ASP B CA 1
ATOM 4213 C C . ASP B 1 218 ? -15.227 9.578 -0.421 1 96.38 218 ASP B C 1
ATOM 4215 O O . ASP B 1 218 ? -16.359 9.492 -0.911 1 96.38 218 ASP B O 1
ATOM 4219 N N . THR B 1 219 ? -14.164 9.32 -1.083 1 95.44 219 THR B N 1
ATOM 4220 C CA . THR B 1 219 ? -14.258 8.891 -2.475 1 95.44 219 THR B CA 1
ATOM 4221 C C . THR B 1 219 ? -13.695 7.484 -2.646 1 95.44 219 THR B C 1
ATOM 4223 O O . THR B 1 219 ? -12.93 7.012 -1.809 1 95.44 219 THR B O 1
ATOM 4226 N N . ALA B 1 220 ? -14.117 6.848 -3.74 1 92.19 220 ALA B N 1
ATOM 4227 C CA . ALA B 1 220 ? -13.531 5.559 -4.102 1 92.19 220 ALA B CA 1
ATOM 4228 C C . ALA B 1 220 ? -12.062 5.715 -4.484 1 92.19 220 ALA B C 1
ATOM 4230 O O . ALA B 1 220 ? -11.672 6.727 -5.066 1 92.19 220 ALA B O 1
ATOM 4231 N N . GLY B 1 221 ? -11.359 4.656 -4.156 1 92.88 221 GLY B N 1
ATOM 4232 C CA . GLY B 1 221 ? -9.984 4.641 -4.625 1 92.88 221 GLY B CA 1
ATOM 4233 C C . GLY B 1 221 ? -9.875 4.629 -6.137 1 92.88 221 GLY B C 1
ATOM 4234 O O . GLY B 1 221 ? -10.656 3.969 -6.82 1 92.88 221 GLY B O 1
ATOM 4235 N N . ARG B 1 222 ? -8.898 5.383 -6.633 1 95.25 222 ARG B N 1
ATOM 4236 C CA . ARG B 1 222 ? -8.688 5.473 -8.078 1 95.25 222 ARG B CA 1
ATOM 4237 C C . ARG B 1 222 ? -7.297 4.977 -8.453 1 95.25 222 ARG B C 1
ATOM 4239 O O . ARG B 1 222 ? -6.324 5.227 -7.742 1 95.25 222 ARG B O 1
ATOM 4246 N N . ASN B 1 223 ? -7.297 4.234 -9.555 1 95.81 223 ASN B N 1
ATOM 4247 C CA . ASN B 1 223 ? -6.02 3.902 -10.18 1 95.81 223 ASN B CA 1
ATOM 4248 C C . ASN B 1 223 ? -5.43 5.098 -10.922 1 95.81 223 ASN B C 1
ATOM 4250 O O . ASN B 1 223 ? -5.992 5.559 -11.914 1 95.81 223 ASN B O 1
ATOM 4254 N N . PRO B 1 224 ? -4.285 5.598 -10.453 1 96.88 224 PRO B N 1
ATOM 4255 C CA . PRO B 1 224 ? -3.74 6.824 -11.047 1 96.88 224 PRO B CA 1
ATOM 4256 C C . PRO B 1 224 ? -3.326 6.648 -12.5 1 96.88 224 PRO B C 1
ATOM 4258 O O . PRO B 1 224 ? -3.094 7.633 -13.203 1 96.88 224 PRO B O 1
ATOM 4261 N N . TYR B 1 225 ? -3.266 5.398 -12.984 1 95.81 225 TYR B N 1
ATOM 4262 C CA . TYR B 1 225 ? -2.781 5.141 -14.336 1 95.81 225 TYR B CA 1
ATOM 4263 C C . TYR B 1 225 ? -3.924 4.727 -15.258 1 95.81 225 TYR B C 1
ATOM 4265 O O . TYR B 1 225 ? -3.711 4.461 -16.438 1 95.81 225 TYR B O 1
ATOM 4273 N N . ASN B 1 226 ? -5.078 4.672 -14.688 1 95.56 226 ASN B N 1
ATOM 4274 C CA . ASN B 1 226 ? -6.277 4.414 -15.484 1 95.56 226 ASN B CA 1
ATOM 4275 C C . ASN B 1 226 ? -6.965 5.711 -15.898 1 95.56 226 ASN B C 1
ATOM 4277 O O . ASN B 1 226 ? -7.465 6.453 -15.055 1 95.56 226 ASN B O 1
ATOM 4281 N N . ARG B 1 227 ? -7.082 5.906 -17.172 1 95.69 227 ARG B N 1
ATOM 4282 C CA . ARG B 1 227 ? -7.602 7.16 -17.703 1 95.69 227 ARG B CA 1
ATOM 4283 C C . ARG B 1 227 ? -9.062 7.359 -17.312 1 95.69 227 ARG B C 1
ATOM 4285 O O . ARG B 1 227 ? -9.469 8.469 -16.969 1 95.69 227 ARG B O 1
ATOM 4292 N N . GLU B 1 228 ? -9.781 6.316 -17.375 1 95.69 228 GLU B N 1
ATOM 4293 C CA . GLU B 1 228 ? -11.195 6.406 -17.031 1 95.69 228 GLU B CA 1
ATOM 4294 C C . GLU B 1 228 ? -11.383 6.75 -15.555 1 95.69 228 GLU B C 1
ATOM 4296 O O . GLU B 1 228 ? -12.219 7.594 -15.211 1 95.69 228 GLU B O 1
ATOM 4301 N N . ASP B 1 229 ? -10.602 6.141 -14.703 1 94.5 229 ASP B N 1
ATOM 4302 C CA . ASP B 1 229 ? -10.648 6.422 -13.266 1 94.5 229 ASP B CA 1
ATOM 4303 C C . ASP B 1 229 ? -10.359 7.895 -12.992 1 94.5 229 ASP B C 1
ATOM 4305 O O . ASP B 1 229 ? -11.086 8.539 -12.234 1 94.5 229 ASP B O 1
ATOM 4309 N N . MET B 1 230 ? -9.344 8.398 -13.633 1 96.88 230 MET B N 1
ATOM 4310 C CA . MET B 1 230 ? -8.898 9.766 -13.359 1 96.88 230 MET B CA 1
ATOM 4311 C C . MET B 1 230 ? -9.859 10.781 -13.969 1 96.88 230 MET B C 1
ATOM 4313 O O . MET B 1 230 ? -10.062 11.859 -13.406 1 96.88 230 MET B O 1
ATOM 4317 N N . ALA B 1 231 ? -10.508 10.438 -15.094 1 97.19 231 ALA B N 1
ATOM 4318 C CA . ALA B 1 231 ? -11.523 11.297 -15.688 1 97.19 231 ALA B CA 1
ATOM 4319 C C . ALA B 1 231 ? -12.758 11.383 -14.789 1 97.19 231 ALA B C 1
ATOM 4321 O O . ALA B 1 231 ? -13.32 12.469 -14.602 1 97.19 231 ALA B O 1
ATOM 4322 N N . ASP B 1 232 ? -13.094 10.266 -14.273 1 95.44 232 ASP B N 1
ATOM 4323 C CA . ASP B 1 232 ? -14.219 10.219 -13.344 1 95.44 232 ASP B CA 1
ATOM 4324 C C . ASP B 1 232 ? -13.945 11.086 -12.117 1 95.44 232 ASP B C 1
ATOM 4326 O O . ASP B 1 232 ? -14.828 11.82 -11.664 1 95.44 232 ASP B O 1
ATOM 4330 N N . LEU B 1 233 ? -12.781 10.984 -11.633 1 96.88 233 LEU B N 1
ATOM 4331 C CA . LEU B 1 233 ? -12.406 11.773 -10.469 1 96.88 233 LEU B CA 1
ATOM 4332 C C . LEU B 1 233 ? -12.398 13.266 -10.797 1 96.88 233 LEU B C 1
ATOM 4334 O O . LEU B 1 233 ? -12.875 14.078 -10 1 96.88 233 LEU B O 1
ATOM 4338 N N . LYS B 1 234 ? -11.875 13.594 -11.906 1 97.75 234 LYS B N 1
ATOM 4339 C CA . LYS B 1 234 ? -11.867 14.984 -12.336 1 97.75 234 LYS B CA 1
ATOM 4340 C C . LYS B 1 234 ? -13.281 15.562 -12.383 1 97.75 234 LYS B C 1
ATOM 4342 O O . LYS B 1 234 ? -13.516 16.688 -11.93 1 97.75 234 LYS B O 1
ATOM 4347 N N . ALA B 1 235 ? -14.18 14.773 -12.93 1 97.31 235 ALA B N 1
ATOM 4348 C CA . ALA B 1 235 ? -15.578 15.195 -12.992 1 97.31 235 ALA B CA 1
ATOM 4349 C C . ALA B 1 235 ? -16.141 15.422 -11.594 1 97.31 235 ALA B C 1
ATOM 4351 O O . ALA B 1 235 ? -16.828 16.422 -11.352 1 97.31 235 ALA B O 1
ATOM 4352 N N . LEU B 1 236 ? -15.828 14.578 -10.703 1 96.69 236 LEU B N 1
ATOM 4353 C CA . LEU B 1 236 ? -16.281 14.695 -9.328 1 96.69 236 LEU B CA 1
ATOM 4354 C C . LEU B 1 236 ? -15.727 15.945 -8.672 1 96.69 236 LEU B C 1
ATOM 4356 O O . LEU B 1 236 ? -16.453 16.656 -7.965 1 96.69 236 LEU B O 1
ATOM 4360 N N . LEU B 1 237 ? -14.453 16.219 -8.883 1 97.06 237 LEU B N 1
ATOM 4361 C CA . LEU B 1 237 ? -13.766 17.359 -8.266 1 97.06 237 LEU B CA 1
ATOM 4362 C C . LEU B 1 237 ? -14.281 18.672 -8.836 1 97.06 237 LEU B C 1
ATOM 4364 O O . LEU B 1 237 ? -14.109 19.734 -8.211 1 97.06 237 LEU B O 1
ATOM 4368 N N . SER B 1 238 ? -14.945 18.641 -9.969 1 96.06 238 SER B N 1
ATOM 4369 C CA . SER B 1 238 ? -15.453 19.844 -10.625 1 96.06 238 SER B CA 1
ATOM 4370 C C . SER B 1 238 ? -16.859 20.172 -10.164 1 96.06 238 SER B C 1
ATOM 4372 O O . SER B 1 238 ? -17.438 21.188 -10.57 1 96.06 238 SER B O 1
ATOM 4374 N N . ALA B 1 239 ? -17.391 19.359 -9.305 1 94.31 239 ALA B N 1
ATOM 4375 C CA . ALA B 1 239 ? -18.781 19.484 -8.891 1 94.31 239 ALA B CA 1
ATOM 4376 C C . ALA B 1 239 ? -19 20.734 -8.039 1 94.31 239 ALA B C 1
ATOM 4378 O O . ALA B 1 239 ? -20.125 21.219 -7.914 1 94.31 239 ALA B O 1
ATOM 4379 N N . GL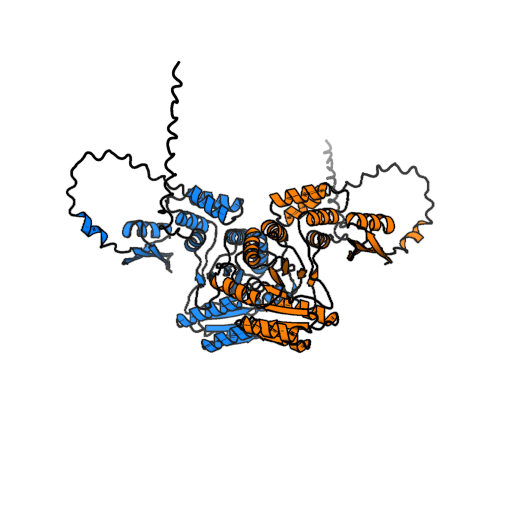Y B 1 240 ? -18.016 21.281 -7.398 1 92.94 240 GLY B N 1
ATOM 4380 C CA . GLY B 1 240 ? -18.094 22.438 -6.527 1 92.94 240 GLY B CA 1
ATOM 4381 C C . GLY B 1 240 ? -16.734 22.891 -6.012 1 92.94 240 GLY B C 1
ATOM 4382 O O . GLY B 1 240 ? -15.703 22.328 -6.402 1 92.94 240 GLY B O 1
ATOM 4383 N N . VAL B 1 241 ? -16.828 23.906 -5.219 1 93 241 VAL B N 1
ATOM 4384 C CA . VAL B 1 241 ? -15.609 24.422 -4.609 1 93 241 VAL B CA 1
ATOM 4385 C C . VAL B 1 241 ? -15.234 23.562 -3.402 1 93 241 VAL B C 1
ATOM 4387 O O . VAL B 1 241 ? -15.922 23.578 -2.381 1 93 241 VAL B O 1
ATOM 4390 N N . ALA B 1 242 ? -14.219 22.797 -3.523 1 95.5 242 ALA B N 1
ATOM 4391 C CA . ALA B 1 242 ? -13.719 21.906 -2.482 1 95.5 242 ALA B CA 1
ATOM 4392 C C . ALA B 1 242 ? -12.211 21.719 -2.596 1 95.5 242 ALA B C 1
ATOM 4394 O O . ALA B 1 242 ? -11.602 22.125 -3.592 1 95.5 242 ALA B O 1
ATOM 4395 N N . GLU B 1 243 ? -11.578 21.25 -1.584 1 96.31 243 GLU B N 1
ATOM 4396 C CA . GLU B 1 243 ? -10.141 20.984 -1.611 1 96.31 243 GLU B CA 1
ATOM 4397 C C . GLU B 1 243 ? -9.859 19.484 -1.619 1 96.31 243 GLU B C 1
ATOM 4399 O O . GLU B 1 243 ? -10.141 18.797 -0.643 1 96.31 243 GLU B O 1
ATOM 4404 N N . PRO B 1 244 ? -9.344 19 -2.676 1 98.25 244 PRO B N 1
ATOM 4405 C CA . PRO B 1 244 ? -8.906 17.609 -2.67 1 98.25 244 PRO B CA 1
ATOM 4406 C C . PRO B 1 244 ? -7.602 17.391 -1.898 1 98.25 244 PRO B C 1
ATOM 4408 O O . PRO B 1 244 ? -6.672 18.203 -2.021 1 98.25 244 PRO B O 1
ATOM 4411 N N . ILE B 1 245 ? -7.613 16.375 -1.081 1 98.5 245 ILE B N 1
ATOM 4412 C CA . ILE B 1 245 ? -6.438 15.969 -0.315 1 98.5 245 ILE B CA 1
ATOM 4413 C C . ILE B 1 245 ? -6.023 14.555 -0.711 1 98.5 245 ILE B C 1
ATOM 4415 O O . ILE B 1 245 ? -6.836 13.625 -0.672 1 98.5 245 ILE B O 1
ATOM 4419 N N . LEU B 1 246 ? -4.77 14.367 -1.078 1 98.81 246 LEU B N 1
ATOM 4420 C CA . LEU B 1 246 ? -4.266 13.039 -1.404 1 98.81 246 LEU B CA 1
ATOM 4421 C C . LEU B 1 246 ? -3.932 12.258 -0.137 1 98.81 246 LEU B C 1
ATOM 4423 O O . LEU B 1 246 ? -3.135 12.711 0.685 1 98.81 246 LEU B O 1
ATOM 4427 N N . VAL B 1 247 ? -4.582 11.188 -0 1 98.62 247 VAL B N 1
ATOM 4428 C CA . VAL B 1 247 ? -4.23 10.258 1.069 1 98.62 247 VAL B CA 1
ATOM 4429 C C . VAL B 1 247 ? -3.252 9.211 0.545 1 98.62 247 VAL B C 1
ATOM 4431 O O . VAL B 1 247 ? -3.58 8.445 -0.362 1 98.62 247 VAL B O 1
ATOM 4434 N N . LEU B 1 248 ? -2.074 9.164 1.146 1 98.12 248 LEU B N 1
ATOM 4435 C CA . LEU B 1 248 ? -0.999 8.305 0.671 1 98.12 248 LEU B CA 1
ATOM 4436 C C . LEU B 1 248 ? -0.399 7.5 1.82 1 98.12 248 LEU B C 1
ATOM 4438 O O . LEU B 1 248 ? -0.024 8.062 2.85 1 98.12 248 LEU B O 1
ATOM 4442 N N . PRO B 1 249 ? -0.311 6.168 1.64 1 97.38 249 PRO B N 1
ATOM 4443 C CA . PRO B 1 249 ? 0.303 5.359 2.695 1 97.38 249 PRO B CA 1
ATOM 4444 C C . PRO B 1 249 ? 1.825 5.48 2.721 1 97.38 249 PRO B C 1
ATOM 4446 O O . PRO B 1 249 ? 2.453 5.648 1.672 1 97.38 249 PRO B O 1
ATOM 4449 N N . ALA B 1 250 ? 2.383 5.414 3.902 1 97.62 250 ALA B N 1
ATOM 4450 C CA . ALA B 1 250 ? 3.83 5.273 4.035 1 97.62 250 ALA B CA 1
ATOM 4451 C C . ALA B 1 250 ? 4.297 3.9 3.561 1 97.62 250 ALA B C 1
ATOM 4453 O O . ALA B 1 250 ? 3.484 2.99 3.385 1 97.62 250 ALA B O 1
ATOM 4454 N N . GLY B 1 251 ? 5.578 3.775 3.262 1 96.69 251 GLY B N 1
ATOM 4455 C CA . GLY B 1 251 ? 6.16 2.488 2.916 1 96.69 251 GLY B CA 1
ATOM 4456 C C . GLY B 1 251 ? 6.309 2.285 1.42 1 96.69 251 GLY B C 1
ATOM 4457 O O . GLY B 1 251 ? 6.969 1.34 0.981 1 96.69 251 GLY B O 1
ATOM 4458 N N . LEU B 1 252 ? 5.75 3.16 0.625 1 97.12 252 LEU B N 1
ATOM 4459 C CA . LEU B 1 252 ? 5.855 3.059 -0.826 1 97.12 252 LEU B CA 1
ATOM 4460 C C . LEU B 1 252 ? 7.266 3.416 -1.293 1 97.12 252 LEU B C 1
ATOM 4462 O O . LEU B 1 252 ? 7.996 4.117 -0.591 1 97.12 252 LEU B O 1
ATOM 4466 N N . ASP B 1 253 ? 7.598 2.895 -2.443 1 95.94 253 ASP B N 1
ATOM 4467 C CA . ASP B 1 253 ? 8.789 3.375 -3.135 1 95.94 253 ASP B CA 1
ATOM 4468 C C . ASP B 1 253 ? 8.672 4.859 -3.467 1 95.94 253 ASP B C 1
ATOM 4470 O O . ASP B 1 253 ? 7.613 5.324 -3.893 1 95.94 253 ASP B O 1
ATOM 4474 N N . ALA B 1 254 ? 9.805 5.582 -3.303 1 94.5 254 ALA B N 1
ATOM 4475 C CA . ALA B 1 254 ? 9.781 7.035 -3.465 1 94.5 254 ALA B CA 1
ATOM 4476 C C . ALA B 1 254 ? 9.352 7.418 -4.879 1 94.5 254 ALA B C 1
ATOM 4478 O O . ALA B 1 254 ? 8.562 8.352 -5.066 1 94.5 254 ALA B O 1
ATOM 4479 N N . MET B 1 255 ? 9.875 6.738 -5.848 1 95.25 255 MET B N 1
ATOM 4480 C CA . MET B 1 255 ? 9.555 7.062 -7.23 1 95.25 255 MET B CA 1
ATOM 4481 C C . MET B 1 255 ? 8.109 6.676 -7.555 1 95.25 255 MET B C 1
ATOM 4483 O O . MET B 1 255 ? 7.406 7.422 -8.242 1 95.25 255 MET B O 1
ATOM 4487 N N . GLU B 1 256 ? 7.703 5.523 -7.098 1 96.44 256 GLU B N 1
ATOM 4488 C CA . GLU B 1 256 ? 6.32 5.098 -7.277 1 96.44 256 GLU B CA 1
ATOM 4489 C C . GLU B 1 256 ? 5.352 6.09 -6.641 1 96.44 256 GLU B C 1
ATOM 4491 O O . GLU B 1 256 ? 4.379 6.512 -7.27 1 96.44 256 GLU B O 1
ATOM 4496 N N . ALA B 1 257 ? 5.656 6.426 -5.449 1 97.44 257 ALA B N 1
ATOM 4497 C CA . ALA B 1 257 ? 4.789 7.344 -4.715 1 97.44 257 ALA B CA 1
ATOM 4498 C C . ALA B 1 257 ? 4.746 8.711 -5.391 1 97.44 257 ALA B C 1
ATOM 4500 O O . ALA B 1 257 ? 3.691 9.352 -5.449 1 97.44 257 ALA B O 1
ATOM 4501 N N . ALA B 1 258 ? 5.852 9.141 -5.855 1 97.56 258 ALA B N 1
ATOM 4502 C CA . ALA B 1 258 ? 5.906 10.43 -6.543 1 97.56 258 ALA B CA 1
ATOM 4503 C C . ALA B 1 258 ? 5.07 10.406 -7.82 1 97.56 258 ALA B C 1
ATOM 4505 O O . ALA B 1 258 ? 4.371 11.375 -8.125 1 97.56 258 ALA B O 1
ATOM 4506 N N . ASP B 1 259 ? 5.156 9.328 -8.539 1 97.56 259 ASP B N 1
ATOM 4507 C CA . ASP B 1 259 ? 4.348 9.195 -9.742 1 97.56 259 ASP B CA 1
ATOM 4508 C C . ASP B 1 259 ? 2.857 9.242 -9.414 1 97.56 259 ASP B C 1
ATOM 4510 O O . ASP B 1 259 ? 2.084 9.906 -10.117 1 97.56 259 ASP B O 1
ATOM 4514 N N . ILE B 1 260 ? 2.52 8.547 -8.391 1 98 260 ILE B N 1
ATOM 4515 C CA . ILE B 1 260 ? 1.133 8.562 -7.941 1 98 260 ILE B CA 1
ATOM 4516 C C . ILE B 1 260 ? 0.726 9.992 -7.578 1 98 260 ILE B C 1
ATOM 4518 O O . ILE B 1 260 ? -0.294 10.492 -8.055 1 98 260 ILE B O 1
ATOM 4522 N N . ALA B 1 261 ? 1.53 10.648 -6.789 1 98.44 261 ALA B N 1
ATOM 4523 C CA . ALA B 1 261 ? 1.244 12.008 -6.34 1 98.44 261 ALA B CA 1
ATOM 4524 C C . ALA B 1 261 ? 1.1 12.961 -7.527 1 98.44 261 ALA B C 1
ATOM 4526 O O . ALA B 1 261 ? 0.209 13.812 -7.547 1 98.44 261 ALA B O 1
ATOM 4527 N N . GLN B 1 262 ? 1.921 12.789 -8.469 1 98.12 262 GLN B N 1
ATOM 4528 C CA . GLN B 1 262 ? 1.897 13.656 -9.641 1 98.12 262 GLN B CA 1
ATOM 4529 C C . GLN B 1 262 ? 0.605 13.477 -10.438 1 98.12 262 GLN B C 1
ATOM 4531 O O . GLN B 1 262 ? 0.07 14.438 -10.992 1 98.12 262 GLN B O 1
ATOM 4536 N N . SER B 1 263 ? 0.161 12.297 -10.508 1 98 263 SER B N 1
ATOM 4537 C CA . SER B 1 263 ? -1.101 12.039 -11.188 1 98 263 SER B CA 1
ATOM 4538 C C . SER B 1 263 ? -2.25 12.797 -10.539 1 98 263 SER B C 1
ATOM 4540 O O . SER B 1 263 ? -3.109 13.344 -11.234 1 98 263 SER B O 1
ATOM 4542 N N . PHE B 1 264 ? -2.256 12.852 -9.266 1 98.44 264 PHE B N 1
ATOM 4543 C CA . PHE B 1 264 ? -3.322 13.555 -8.555 1 98.44 264 PHE B CA 1
ATOM 4544 C C . PHE B 1 264 ? -3.078 15.062 -8.562 1 98.44 264 PHE B C 1
ATOM 4546 O O . PHE B 1 264 ? -4.023 15.852 -8.555 1 98.44 264 PHE B O 1
ATOM 4553 N N . LYS B 1 265 ? -1.823 15.445 -8.562 1 98.25 265 LYS B N 1
ATOM 4554 C CA . LYS B 1 265 ? -1.481 16.859 -8.688 1 98.25 265 LYS B CA 1
ATOM 4555 C C . LYS B 1 265 ? -2.066 17.453 -9.969 1 98.25 265 LYS B C 1
ATOM 4557 O O . LYS B 1 265 ? -2.51 18.609 -9.977 1 98.25 265 LYS B O 1
ATOM 4562 N N . ALA B 1 266 ? -2.086 16.672 -11 1 97.56 266 ALA B N 1
ATOM 4563 C CA . ALA B 1 266 ? -2.629 17.094 -12.281 1 97.56 266 ALA B CA 1
ATOM 4564 C C . ALA B 1 266 ? -4.113 17.438 -12.172 1 97.56 266 ALA B C 1
ATOM 4566 O O . ALA B 1 266 ? -4.656 18.156 -13.016 1 97.56 266 ALA B O 1
ATOM 4567 N N . LEU B 1 267 ? -4.738 17 -11.117 1 97.75 267 LEU B N 1
ATOM 4568 C CA . LEU B 1 267 ? -6.16 17.25 -10.906 1 97.75 267 LEU B CA 1
ATOM 4569 C C . LEU B 1 267 ? -6.367 18.344 -9.867 1 97.75 267 LEU B C 1
ATOM 4571 O O . LEU B 1 267 ? -7.488 18.562 -9.398 1 97.75 267 LEU B O 1
ATOM 4575 N N . GLY B 1 268 ? -5.309 18.984 -9.438 1 97.19 268 GLY B N 1
ATOM 4576 C CA . GLY B 1 268 ? -5.438 20.125 -8.555 1 97.19 268 GLY B CA 1
ATOM 4577 C C . GLY B 1 268 ? -5.102 19.797 -7.109 1 97.19 268 GLY B C 1
ATOM 4578 O O . GLY B 1 268 ? -5.242 20.656 -6.23 1 97.19 268 GLY B O 1
ATOM 4579 N N . VAL B 1 269 ? -4.641 18.641 -6.852 1 98.31 269 VAL B N 1
ATOM 4580 C CA . VAL B 1 269 ? -4.234 18.266 -5.5 1 98.31 269 VAL B CA 1
ATOM 4581 C C . VAL B 1 269 ? -2.904 18.938 -5.16 1 98.31 269 VAL B C 1
ATOM 4583 O O . VAL B 1 269 ? -1.979 18.953 -5.977 1 98.31 269 VAL B O 1
ATOM 4586 N N . ARG B 1 270 ? -2.846 19.453 -3.879 1 98.19 270 ARG B N 1
ATOM 4587 C CA . ARG B 1 270 ? -1.63 20.188 -3.531 1 98.19 270 ARG B CA 1
ATOM 4588 C C . ARG B 1 270 ? -1.075 19.719 -2.189 1 98.19 270 ARG B C 1
ATOM 4590 O O . ARG B 1 270 ? 0.071 20.016 -1.848 1 98.19 270 ARG B O 1
ATOM 4597 N N . ARG B 1 271 ? -1.905 18.969 -1.441 1 98.38 271 ARG B N 1
ATOM 4598 C CA . ARG B 1 271 ? -1.471 18.469 -0.139 1 98.38 271 ARG B CA 1
ATOM 4599 C C . ARG B 1 271 ? -1.656 16.969 -0.035 1 98.38 271 ARG B C 1
ATOM 4601 O O . ARG B 1 271 ? -2.58 16.406 -0.628 1 98.38 271 ARG B O 1
ATOM 4608 N N . MET B 1 272 ? -0.777 16.422 0.736 1 98.31 272 MET B N 1
ATOM 4609 C CA . MET B 1 272 ? -0.898 14.984 0.981 1 98.31 272 MET B CA 1
ATOM 4610 C C . MET B 1 272 ? -0.999 14.695 2.475 1 98.31 272 MET B C 1
ATOM 4612 O O . MET B 1 272 ? -0.34 15.352 3.285 1 98.31 272 MET B O 1
ATOM 4616 N N . LEU B 1 273 ? -1.871 13.844 2.799 1 98.69 273 LEU B N 1
ATOM 4617 C CA . LEU B 1 273 ? -2.029 13.266 4.133 1 98.69 273 LEU B CA 1
ATOM 4618 C C . LEU B 1 273 ? -1.456 11.852 4.184 1 98.69 273 LEU B C 1
ATOM 4620 O O . LEU B 1 273 ? -1.852 10.992 3.4 1 98.69 273 LEU B O 1
ATOM 4624 N N . ILE B 1 274 ? -0.527 11.641 5.156 1 98.5 274 ILE B N 1
ATOM 4625 C CA . ILE B 1 274 ? 0.212 10.383 5.191 1 98.5 274 ILE B CA 1
ATOM 4626 C C . ILE B 1 274 ? -0.467 9.414 6.156 1 98.5 274 ILE B C 1
ATOM 4628 O O . ILE B 1 274 ? -0.842 9.789 7.266 1 98.5 274 ILE B O 1
ATOM 4632 N N . THR B 1 275 ? -0.63 8.195 5.656 1 97.75 275 THR B N 1
ATOM 4633 C CA . THR B 1 275 ? -1.216 7.156 6.496 1 97.75 275 THR B CA 1
ATOM 4634 C C . THR B 1 275 ? -0.238 6 6.695 1 97.75 275 THR B C 1
ATOM 4636 O O . THR B 1 275 ? 0.823 5.965 6.066 1 97.75 275 THR B O 1
ATOM 4639 N N . ARG B 1 276 ? -0.536 5.137 7.664 1 96.12 276 ARG B N 1
ATOM 4640 C CA . ARG B 1 276 ? 0.129 3.865 7.922 1 96.12 276 ARG B CA 1
ATOM 4641 C C . ARG B 1 276 ? 1.55 4.082 8.43 1 96.12 276 ARG B C 1
ATOM 4643 O O . ARG B 1 276 ? 2.453 3.305 8.117 1 96.12 276 ARG B O 1
ATOM 4650 N N . LEU B 1 277 ? 1.695 5.102 9.141 1 96.62 277 LEU B N 1
ATOM 4651 C CA . LEU B 1 277 ? 3.014 5.34 9.719 1 96.62 277 LEU B CA 1
ATOM 4652 C C . LEU B 1 277 ? 3.363 4.262 10.742 1 96.62 277 LEU B C 1
ATOM 4654 O O . LEU B 1 277 ? 4.539 4.043 11.031 1 96.62 277 LEU B O 1
ATOM 4658 N N . ASP B 1 278 ? 2.4 3.586 11.281 1 94.69 278 ASP B N 1
ATOM 4659 C CA . ASP B 1 278 ? 2.604 2.496 12.234 1 94.69 278 ASP B CA 1
ATOM 4660 C C . ASP B 1 278 ? 3.152 1.254 11.539 1 94.69 278 ASP B C 1
ATOM 4662 O O . ASP B 1 278 ? 3.633 0.328 12.195 1 94.69 278 ASP B O 1
ATOM 4666 N N . MET B 1 279 ? 3.162 1.266 10.219 1 95 279 MET B N 1
ATOM 4667 C CA . MET B 1 279 ? 3.594 0.088 9.477 1 95 279 MET B CA 1
ATOM 4668 C C . MET B 1 279 ? 4.785 0.417 8.578 1 95 279 MET B C 1
ATOM 4670 O O . MET B 1 279 ? 5.066 -0.305 7.621 1 95 279 MET B O 1
ATOM 4674 N N . ALA B 1 280 ? 5.359 1.525 8.852 1 95.38 280 ALA B N 1
ATOM 4675 C CA . ALA B 1 280 ? 6.547 1.934 8.102 1 95.38 280 ALA B CA 1
ATOM 4676 C C . ALA B 1 280 ? 7.734 2.152 9.039 1 95.38 280 ALA B C 1
ATOM 4678 O O . ALA B 1 280 ? 7.617 2.844 10.047 1 95.38 280 ALA B O 1
ATOM 4679 N N . ARG B 1 281 ? 8.852 1.562 8.641 1 95.12 281 ARG B N 1
ATOM 4680 C CA . ARG B 1 281 ? 10.055 1.706 9.445 1 95.12 281 ARG B CA 1
ATOM 4681 C C . ARG B 1 281 ? 10.984 2.766 8.859 1 95.12 281 ARG B C 1
ATOM 4683 O O . ARG B 1 281 ? 11.891 3.254 9.539 1 95.12 281 ARG B O 1
ATOM 4690 N N . ARG B 1 282 ? 10.805 3.045 7.664 1 96.62 282 ARG B N 1
ATOM 4691 C CA . ARG B 1 282 ? 11.602 4.035 6.945 1 96.62 282 ARG B CA 1
ATOM 4692 C C . ARG B 1 282 ? 10.711 5.121 6.344 1 96.62 282 ARG B C 1
ATOM 4694 O O . ARG B 1 282 ? 9.711 4.816 5.688 1 96.62 282 ARG B O 1
ATOM 4701 N N . LEU B 1 283 ? 11.125 6.387 6.531 1 97.62 283 LEU B N 1
ATOM 4702 C CA . LEU B 1 283 ? 10.242 7.48 6.125 1 97.62 283 LEU B CA 1
ATOM 4703 C C . LEU B 1 283 ? 10.875 8.297 5.008 1 97.62 283 LEU B C 1
ATOM 4705 O O . LEU B 1 283 ? 10.312 9.305 4.574 1 97.62 283 LEU B O 1
ATOM 4709 N N . GLY B 1 284 ? 12.039 7.914 4.551 1 97.31 284 GLY B N 1
ATOM 4710 C CA . GLY B 1 284 ? 12.758 8.656 3.529 1 97.31 284 GLY B CA 1
ATOM 4711 C C . GLY B 1 284 ? 11.992 8.773 2.225 1 97.31 284 GLY B C 1
ATOM 4712 O O . GLY B 1 284 ? 12.109 9.773 1.516 1 97.31 284 GLY B O 1
ATOM 4713 N N . SER B 1 285 ? 11.242 7.75 1.929 1 96.5 285 SER B N 1
ATOM 4714 C CA . SER B 1 285 ? 10.477 7.75 0.688 1 96.5 285 SER B CA 1
ATOM 4715 C C . SER B 1 285 ? 9.438 8.867 0.682 1 96.5 285 SER B C 1
ATOM 4717 O O . SER B 1 285 ? 9.117 9.422 -0.373 1 96.5 285 SER B O 1
ATOM 4719 N N . LEU B 1 286 ? 8.922 9.188 1.808 1 98.19 286 LEU B N 1
ATOM 4720 C CA . LEU B 1 286 ? 7.957 10.273 1.901 1 98.19 286 LEU B CA 1
ATOM 4721 C C . LEU B 1 286 ? 8.602 11.609 1.538 1 98.19 286 LEU B C 1
ATOM 4723 O O . LEU B 1 286 ? 7.996 12.43 0.847 1 98.19 286 LEU B O 1
ATOM 4727 N N . LEU B 1 287 ? 9.82 11.82 2.02 1 98.38 287 LEU B N 1
ATOM 4728 C CA . LEU B 1 287 ? 10.555 13.031 1.664 1 98.38 287 LEU B CA 1
ATOM 4729 C C . LEU B 1 287 ? 10.852 13.07 0.169 1 98.38 287 LEU B C 1
ATOM 4731 O O . LEU B 1 287 ? 10.703 14.109 -0.473 1 98.38 287 LEU B O 1
ATOM 4735 N N . GLY B 1 288 ? 11.25 11.93 -0.343 1 97.75 288 GLY B N 1
ATOM 4736 C CA . GLY B 1 288 ? 11.461 11.844 -1.78 1 97.75 288 GLY B CA 1
ATOM 4737 C C . GLY B 1 288 ? 10.211 12.148 -2.584 1 97.75 288 GLY B C 1
ATOM 4738 O O . GLY B 1 288 ? 10.281 12.82 -3.617 1 97.75 288 GLY B O 1
ATOM 4739 N N . THR B 1 289 ? 9.109 11.648 -2.146 1 98.06 289 THR B N 1
ATOM 4740 C CA . THR B 1 289 ? 7.82 11.859 -2.797 1 98.06 289 THR B CA 1
ATOM 4741 C C . THR B 1 289 ? 7.469 13.344 -2.828 1 98.06 289 THR B C 1
ATOM 4743 O O . THR B 1 289 ? 7.145 13.891 -3.885 1 98.06 289 THR B O 1
ATOM 4746 N N . ALA B 1 290 ? 7.551 13.961 -1.669 1 98.31 290 ALA B N 1
ATOM 4747 C CA . ALA B 1 290 ? 7.23 15.383 -1.575 1 98.31 290 ALA B CA 1
ATOM 4748 C C . ALA B 1 290 ? 8.172 16.219 -2.439 1 98.31 290 ALA B C 1
ATOM 4750 O O . ALA B 1 290 ? 7.742 17.156 -3.111 1 98.31 290 ALA B O 1
ATOM 4751 N N . HIS B 1 291 ? 9.414 15.891 -2.41 1 97.75 291 HIS B N 1
ATOM 4752 C CA . HIS B 1 291 ? 10.43 16.625 -3.164 1 97.75 291 HIS B CA 1
ATOM 4753 C C . HIS B 1 291 ? 10.164 16.547 -4.664 1 97.75 291 HIS B C 1
ATOM 4755 O O . HIS B 1 291 ? 10.18 17.578 -5.352 1 97.75 291 HIS B O 1
ATOM 4761 N N . ARG B 1 292 ? 9.852 15.422 -5.156 1 97 292 ARG B N 1
ATOM 4762 C CA . ARG B 1 292 ? 9.672 15.203 -6.586 1 97 292 ARG B CA 1
ATOM 4763 C C . ARG B 1 292 ? 8.328 15.742 -7.062 1 97 292 ARG B C 1
ATOM 4765 O O . ARG B 1 292 ? 8.234 16.312 -8.148 1 97 292 ARG B O 1
ATOM 4772 N N . SER B 1 293 ? 7.32 15.516 -6.266 1 97.31 293 SER B N 1
ATOM 4773 C CA . SER B 1 293 ? 5.977 15.914 -6.672 1 97.31 293 SER B CA 1
ATOM 4774 C C . SER B 1 293 ? 5.684 17.359 -6.301 1 97.31 293 SER B C 1
ATOM 4776 O O . SER B 1 293 ? 4.703 17.938 -6.77 1 97.31 293 SER B O 1
ATOM 4778 N N . ARG B 1 294 ? 6.461 17.953 -5.398 1 96.62 294 ARG B N 1
ATOM 4779 C CA . ARG B 1 294 ? 6.27 19.312 -4.891 1 96.62 294 ARG B CA 1
ATOM 4780 C C . ARG B 1 294 ? 4.922 19.453 -4.184 1 96.62 294 ARG B C 1
ATOM 4782 O O . ARG B 1 294 ? 4.211 20.438 -4.379 1 96.62 294 ARG B O 1
ATOM 4789 N N . MET B 1 295 ? 4.57 18.453 -3.525 1 97.5 295 MET B N 1
ATOM 4790 C CA . MET B 1 295 ? 3.355 18.469 -2.717 1 97.5 295 MET B CA 1
ATOM 4791 C C . MET B 1 295 ? 3.666 18.859 -1.274 1 97.5 295 MET B C 1
ATOM 4793 O O . MET B 1 295 ? 4.75 18.562 -0.768 1 97.5 295 MET B O 1
ATOM 4797 N N . ALA B 1 296 ? 2.686 19.484 -0.624 1 98.56 296 ALA B N 1
ATOM 4798 C CA . ALA B 1 296 ? 2.828 19.844 0.787 1 98.56 296 ALA B CA 1
ATOM 4799 C C . ALA B 1 296 ? 2.322 18.719 1.686 1 98.56 296 ALA B C 1
ATOM 4801 O O . ALA B 1 296 ? 1.374 18.016 1.335 1 98.56 296 ALA B O 1
ATOM 4802 N N . PHE B 1 297 ? 3.002 18.609 2.814 1 98.38 297 PHE B N 1
ATOM 4803 C CA . PHE B 1 297 ? 2.479 17.734 3.854 1 98.38 297 PHE B CA 1
ATOM 4804 C C . PHE B 1 297 ? 1.361 18.422 4.629 1 98.38 297 PHE B C 1
ATOM 4806 O O . PHE B 1 297 ? 1.41 19.625 4.859 1 98.38 297 PHE B O 1
ATOM 4813 N N . CYS B 1 298 ? 0.368 17.672 5.078 1 96.88 298 CYS B N 1
ATOM 4814 C CA . CYS B 1 298 ? -0.612 18.281 5.973 1 96.88 298 CYS B CA 1
ATOM 4815 C C . CYS B 1 298 ? -0.72 17.484 7.273 1 96.88 298 CYS B C 1
ATOM 4817 O O . CYS B 1 298 ? 0.014 17.75 8.227 1 96.88 298 CYS B O 1
ATOM 4819 N N . ASN B 1 299 ? -1.477 16.375 7.332 1 97.62 299 ASN B N 1
ATOM 4820 C CA . ASN B 1 299 ? -1.588 15.531 8.523 1 97.62 299 ASN B CA 1
ATOM 4821 C C . ASN B 1 299 ? -1.026 14.133 8.289 1 97.62 299 ASN B C 1
ATOM 4823 O O . ASN B 1 299 ? -0.747 13.758 7.145 1 97.62 299 ASN B O 1
ATOM 4827 N N . ALA B 1 300 ? -0.812 13.461 9.422 1 97.56 300 ALA B N 1
ATOM 4828 C CA . ALA B 1 300 ? -0.366 12.07 9.359 1 97.56 300 ALA B CA 1
ATOM 4829 C C . ALA B 1 300 ? -1.106 11.211 10.383 1 97.56 300 ALA B C 1
ATOM 4831 O O . ALA B 1 300 ? -1.484 11.695 11.453 1 97.56 300 ALA B O 1
ATOM 4832 N N . SER B 1 301 ? -1.29 10.016 9.938 1 97.25 301 SER B N 1
ATOM 4833 C CA . SER B 1 301 ? -1.93 9.047 10.812 1 97.25 301 SER B CA 1
ATOM 4834 C C . SER B 1 301 ? -0.965 7.926 11.195 1 97.25 301 SER B C 1
ATOM 4836 O O . SER B 1 301 ? -0.346 7.312 10.32 1 97.25 301 SER B O 1
ATOM 4838 N N . VAL B 1 302 ? -0.88 7.578 12.547 1 93.62 302 VAL B N 1
ATOM 4839 C CA . VAL B 1 302 ? 0.088 6.602 13.031 1 93.62 302 VAL B CA 1
ATOM 4840 C C . VAL B 1 302 ? -0.644 5.406 13.633 1 93.62 302 VAL B C 1
ATOM 4842 O O . VAL B 1 302 ? -0.047 4.605 14.359 1 93.62 302 VAL B O 1
ATOM 4845 N N . SER B 1 303 ? -1.91 5.336 13.453 1 89.5 303 SER B N 1
ATOM 4846 C CA . SER B 1 303 ? -2.701 4.27 14.062 1 89.5 303 SER B CA 1
ATOM 4847 C C . SER B 1 303 ? -3.896 3.902 13.188 1 89.5 303 SER B C 1
ATOM 4849 O O . SER B 1 303 ? -4.379 4.723 12.406 1 89.5 303 SER B O 1
ATOM 4851 N N . SER B 1 304 ? -4.336 2.703 13.383 1 86.44 304 SER B N 1
ATOM 4852 C CA . SER B 1 304 ? -5.527 2.246 12.672 1 86.44 304 SER B CA 1
ATOM 4853 C C . SER B 1 304 ? -6.785 2.492 13.5 1 86.44 304 SER B C 1
ATOM 4855 O O . SER B 1 304 ? -7.902 2.285 13.016 1 86.44 304 SER B O 1
ATOM 4857 N N . LYS B 1 305 ? -6.609 2.943 14.641 1 85.75 305 LYS B N 1
ATOM 4858 C CA . LYS B 1 305 ? -7.75 3.242 15.5 1 85.75 305 LYS B CA 1
ATOM 4859 C C . LYS B 1 305 ? -8.367 4.59 15.148 1 85.75 305 LYS B C 1
ATOM 4861 O O . LYS B 1 305 ? -7.656 5.578 14.961 1 85.75 305 LYS B O 1
ATOM 4866 N N . VAL B 1 306 ? -9.625 4.664 15.148 1 84.06 306 VAL B N 1
ATOM 4867 C CA . VAL B 1 306 ? -10.367 5.809 14.625 1 84.06 306 VAL B CA 1
ATOM 4868 C C . VAL B 1 306 ? -10.133 7.023 15.523 1 84.06 306 VAL B C 1
ATOM 4870 O O . VAL B 1 306 ? -10 8.148 15.031 1 84.06 306 VAL B O 1
ATOM 4873 N N . ALA B 1 307 ? -10.039 6.852 16.766 1 85.5 307 ALA B N 1
ATOM 4874 C CA . ALA B 1 307 ? -10.047 7.973 17.703 1 85.5 307 ALA B CA 1
ATOM 4875 C C . ALA B 1 307 ? -8.625 8.422 18.031 1 85.5 307 ALA B C 1
ATOM 4877 O O . ALA B 1 307 ? -8.422 9.32 18.859 1 85.5 307 ALA B O 1
ATOM 4878 N N . GLU B 1 308 ? -7.664 7.812 17.297 1 88.62 308 GLU B N 1
ATOM 4879 C CA . GLU B 1 308 ? -6.293 8.086 17.719 1 88.62 308 GLU B CA 1
ATOM 4880 C C . GLU B 1 308 ? -5.367 8.227 16.516 1 88.62 308 GLU B C 1
ATOM 4882 O O . GLU B 1 308 ? -5.688 7.762 15.414 1 88.62 308 GLU B O 1
ATOM 4887 N N . GLY B 1 309 ? -4.395 9.008 16.719 1 91.19 309 GLY B N 1
ATOM 4888 C CA . GLY B 1 309 ? -3.203 8.883 15.891 1 91.19 309 GLY B CA 1
ATOM 4889 C C . GLY B 1 309 ? -3.221 9.789 14.68 1 91.19 309 GLY B C 1
ATOM 4890 O O . GLY B 1 309 ? -2.41 9.625 13.766 1 91.19 309 GLY B O 1
ATOM 4891 N N . LEU B 1 310 ? -4.211 10.641 14.578 1 95.12 310 LEU B N 1
ATOM 4892 C CA . LEU B 1 310 ? -4.207 11.625 13.508 1 95.12 310 LEU B CA 1
ATOM 4893 C C . LEU B 1 310 ? -3.715 12.984 14.008 1 95.12 310 LEU B C 1
ATOM 4895 O O . LEU B 1 310 ? -4.367 13.609 14.844 1 95.12 310 LEU B O 1
ATOM 4899 N N . THR B 1 311 ? -2.559 13.406 13.438 1 94.62 311 THR B N 1
ATOM 4900 C CA . THR B 1 311 ? -1.949 14.625 13.953 1 94.62 311 THR B CA 1
ATOM 4901 C C . THR B 1 311 ? -1.438 15.5 12.805 1 94.62 311 THR B C 1
ATOM 4903 O O . THR B 1 311 ? -1.086 14.992 11.742 1 94.62 311 THR B O 1
ATOM 4906 N N . PRO B 1 312 ? -1.45 16.828 13.047 1 94.94 312 PRO B N 1
ATOM 4907 C CA . PRO B 1 312 ? -0.796 17.703 12.062 1 94.94 312 PRO B CA 1
ATOM 4908 C C . PRO B 1 312 ? 0.7 17.422 11.938 1 94.94 312 PRO B C 1
ATOM 4910 O O . PRO B 1 312 ? 1.362 17.109 12.93 1 94.94 312 PRO B O 1
ATOM 4913 N N . LEU B 1 313 ? 1.138 17.531 10.766 1 96.25 313 LEU B N 1
ATOM 4914 C CA . LEU B 1 313 ? 2.568 17.359 10.531 1 96.25 313 LEU B CA 1
ATOM 4915 C C . LEU B 1 313 ? 3.264 18.719 10.43 1 96.25 313 LEU B C 1
ATOM 4917 O O . LEU B 1 313 ? 2.744 19.641 9.805 1 96.25 313 LEU B O 1
ATOM 4921 N N . ASN B 1 314 ? 4.352 18.875 11.07 1 96.06 314 ASN B N 1
ATOM 4922 C CA . ASN B 1 314 ? 5.281 19.984 10.938 1 96.06 314 ASN B CA 1
ATOM 4923 C C . ASN B 1 314 ? 6.727 19.5 10.875 1 96.06 314 ASN B C 1
ATOM 4925 O O . ASN B 1 314 ? 7.004 18.328 11.094 1 96.06 314 ASN B O 1
ATOM 4929 N N . PRO B 1 315 ? 7.598 20.359 10.508 1 96.56 315 PRO B N 1
ATOM 4930 C CA . PRO B 1 315 ? 8.977 19.922 10.266 1 96.56 315 PRO B CA 1
ATOM 4931 C C . PRO B 1 315 ? 9.594 19.219 11.469 1 96.56 315 PRO B C 1
ATOM 4933 O O . PRO B 1 315 ? 10.211 18.156 11.328 1 96.56 315 PRO B O 1
ATOM 4936 N N . VAL B 1 316 ? 9.398 19.734 12.586 1 94.81 316 VAL B N 1
ATOM 4937 C CA . VAL B 1 316 ? 10.016 19.172 13.789 1 94.81 316 VAL B CA 1
ATOM 4938 C C . VAL B 1 316 ? 9.367 17.844 14.133 1 94.81 316 VAL B C 1
ATOM 4940 O O . VAL B 1 316 ? 10.055 16.891 14.508 1 94.81 316 VAL B O 1
ATOM 4943 N N . ALA B 1 317 ? 8.062 17.828 14.039 1 94.62 317 ALA B N 1
ATOM 4944 C CA . ALA B 1 317 ? 7.363 16.562 14.281 1 94.62 317 ALA B CA 1
ATOM 4945 C C . ALA B 1 317 ? 7.84 15.477 13.328 1 94.62 317 ALA B C 1
ATOM 4947 O O . ALA B 1 317 ? 8.039 14.328 13.734 1 94.62 317 ALA B O 1
ATOM 4948 N N . PHE B 1 318 ? 7.984 15.906 12.109 1 97.38 318 PHE B N 1
ATOM 4949 C CA . PHE B 1 318 ? 8.469 14.938 11.141 1 97.38 318 PHE B CA 1
ATOM 4950 C C . PHE B 1 318 ? 9.875 14.461 11.5 1 97.38 318 PHE B C 1
ATOM 4952 O O . PHE B 1 318 ? 10.164 13.266 11.445 1 97.38 318 PHE B O 1
ATOM 4959 N N . ALA B 1 319 ? 10.742 15.328 11.883 1 96.81 319 ALA B N 1
ATOM 4960 C CA . ALA B 1 319 ? 12.102 14.992 12.297 1 96.81 319 ALA B CA 1
ATOM 4961 C C . ALA B 1 319 ? 12.086 14.023 13.477 1 96.81 319 ALA B C 1
ATOM 4963 O O . ALA B 1 319 ? 12.852 13.055 13.508 1 96.81 319 ALA B O 1
ATOM 4964 N N . ARG B 1 320 ? 11.258 14.242 14.336 1 94.56 320 ARG B N 1
ATOM 4965 C CA . ARG B 1 320 ? 11.18 13.414 15.539 1 94.56 320 ARG B CA 1
ATOM 4966 C C . ARG B 1 320 ? 10.648 12.023 15.203 1 94.56 320 ARG B C 1
ATOM 4968 O O . ARG B 1 320 ? 11.016 11.039 15.859 1 94.56 320 ARG B O 1
ATOM 4975 N N . LEU B 1 321 ? 9.766 11.961 14.25 1 94 321 LEU B N 1
ATOM 4976 C CA . LEU B 1 321 ? 9.336 10.648 13.773 1 94 321 LEU B CA 1
ATOM 4977 C C . LEU B 1 321 ? 10.516 9.844 13.242 1 94 321 LEU B C 1
ATOM 4979 O O . LEU B 1 321 ? 10.562 8.625 13.414 1 94 321 LEU B O 1
ATOM 4983 N N . MET B 1 322 ? 11.422 10.562 12.648 1 95.94 322 MET B N 1
ATOM 4984 C CA . MET B 1 322 ? 12.578 9.891 12.055 1 95.94 322 MET B CA 1
ATOM 4985 C C . MET B 1 322 ? 13.633 9.586 13.117 1 95.94 322 MET B C 1
ATOM 4987 O O . MET B 1 322 ? 14.453 8.68 12.945 1 95.94 322 MET B O 1
ATOM 4991 N N . MET B 1 323 ? 13.586 10.383 14.188 1 93.12 323 MET B N 1
ATOM 4992 C CA . MET B 1 323 ? 14.539 10.234 15.273 1 93.12 323 MET B CA 1
ATOM 4993 C C . MET B 1 323 ? 13.828 10.008 16.609 1 93.12 323 MET B C 1
ATOM 4995 O O . MET B 1 323 ? 13.859 10.867 17.484 1 93.12 323 MET B O 1
ATOM 4999 N N . PRO B 1 324 ? 13.297 8.852 16.672 1 80.5 324 PRO B N 1
ATOM 5000 C CA . PRO B 1 324 ? 12.586 8.672 17.938 1 80.5 324 PRO B CA 1
ATOM 5001 C C . PRO B 1 324 ? 13.516 8.734 19.141 1 80.5 324 PRO B C 1
ATOM 5003 O O . PRO B 1 324 ? 14.688 8.367 19.047 1 80.5 324 PRO B O 1
ATOM 5006 N N . ALA B 1 325 ? 13.25 9.492 20.156 1 65.69 325 ALA B N 1
ATOM 5007 C CA . ALA B 1 325 ? 14.039 9.695 21.375 1 65.69 325 ALA B CA 1
ATOM 5008 C C . ALA B 1 325 ? 14.508 8.359 21.953 1 65.69 325 ALA B C 1
ATOM 5010 O O . ALA B 1 325 ? 13.781 7.367 21.906 1 65.69 325 ALA B O 1
ATOM 5011 N N . GLU B 1 326 ? 15.766 8.008 21.594 1 54.84 326 GLU B N 1
ATOM 5012 C CA . GLU B 1 326 ? 16.281 6.824 22.281 1 54.84 326 GLU B CA 1
ATOM 5013 C C . GLU B 1 326 ? 15.828 6.781 23.734 1 54.84 326 GLU B C 1
ATOM 5015 O O . GLU B 1 326 ? 15.656 7.824 24.359 1 54.84 326 GLU B O 1
ATOM 5020 N N . ASP B 1 327 ? 15.07 5.938 24.125 1 44.41 327 ASP B N 1
ATOM 5021 C CA . ASP B 1 327 ? 14.922 5.762 25.562 1 44.41 327 ASP B CA 1
ATOM 5022 C C . ASP B 1 327 ? 16.25 6.008 26.281 1 44.41 327 ASP B C 1
ATOM 5024 O O . ASP B 1 327 ? 17.25 5.352 26 1 44.41 327 ASP B O 1
ATOM 5028 N N . LYS B 1 328 ? 16.641 7.188 26.781 1 41.09 328 LYS B N 1
ATOM 5029 C CA . LYS B 1 328 ? 17.781 7.414 27.672 1 41.09 328 LYS B CA 1
ATOM 5030 C C . LYS B 1 328 ? 18.094 6.164 28.484 1 41.09 328 LYS B C 1
ATOM 5032 O O . LYS B 1 328 ? 19.125 6.102 29.156 1 41.09 328 LYS B O 1
ATOM 5037 N N . ALA B 1 329 ? 17.188 5.438 28.844 1 36.66 329 ALA B N 1
ATOM 5038 C CA . ALA B 1 329 ? 17.5 4.344 29.766 1 36.66 329 ALA B CA 1
ATOM 5039 C C . ALA B 1 329 ? 18.344 3.277 29.062 1 36.66 329 ALA B C 1
ATOM 5041 O O . ALA B 1 329 ? 18.984 2.449 29.734 1 36.66 329 ALA B O 1
ATOM 5042 N N . ALA B 1 330 ? 18.344 3.141 27.828 1 37.47 330 ALA B N 1
ATOM 5043 C CA . ALA B 1 330 ? 19.109 2.039 27.25 1 37.47 330 ALA B CA 1
ATOM 5044 C C . ALA B 1 330 ? 20.562 2.438 27.031 1 37.47 330 ALA B C 1
ATOM 5046 O O . ALA B 1 330 ? 21.375 1.61 26.625 1 37.47 330 ALA B O 1
ATOM 5047 N N . ARG B 1 331 ? 20.844 3.689 26.719 1 38.25 331 ARG B N 1
ATOM 5048 C CA . ARG B 1 331 ? 22.25 4.102 26.594 1 38.25 331 ARG B CA 1
ATOM 5049 C C . ARG B 1 331 ? 23 3.895 27.891 1 38.25 331 ARG B C 1
ATOM 5051 O O . ARG B 1 331 ? 24.234 3.938 27.922 1 38.25 331 ARG B O 1
ATOM 5058 N N . ASN B 1 332 ? 22.25 4.141 28.891 1 34.5 332 ASN B N 1
ATOM 5059 C CA . ASN B 1 332 ? 22.984 3.928 30.125 1 34.5 332 ASN B CA 1
ATOM 5060 C C . ASN B 1 332 ? 23.156 2.441 30.438 1 34.5 332 ASN B C 1
ATOM 5062 O O . ASN B 1 332 ? 23.188 2.043 31.609 1 34.5 332 ASN B O 1
ATOM 5066 N N . ARG B 1 333 ? 22.75 1.671 29.469 1 34.47 333 ARG B N 1
ATOM 5067 C CA . ARG B 1 333 ? 23.156 0.314 29.828 1 34.47 333 ARG B CA 1
ATOM 5068 C C . ARG B 1 333 ? 24.672 0.189 29.891 1 34.47 333 ARG B C 1
ATOM 5070 O O . ARG B 1 333 ? 25.359 0.551 28.938 1 34.47 333 ARG B O 1
ATOM 5077 N N . PRO B 1 334 ? 25.125 0.158 30.953 1 31.66 334 PRO B N 1
ATOM 5078 C CA . PRO B 1 334 ? 26.578 -0.014 31.078 1 31.66 334 PRO B CA 1
ATOM 5079 C C . PRO B 1 334 ? 27.141 -1.058 30.125 1 31.66 334 PRO B C 1
ATOM 5081 O O . PRO B 1 334 ? 26.5 -2.084 29.875 1 31.66 334 PRO B O 1
ATOM 5084 N N . LYS B 1 335 ? 27.766 -0.595 29.016 1 38.81 335 LYS B N 1
ATOM 5085 C CA . LYS B 1 335 ? 28.516 -1.604 28.281 1 38.81 335 LYS B CA 1
ATOM 5086 C C . LYS B 1 335 ? 28.938 -2.758 29.188 1 38.81 335 LYS B C 1
ATOM 5088 O O . LYS B 1 335 ? 29.406 -2.535 30.297 1 38.81 335 LYS B O 1
ATOM 5093 N N . PRO B 1 336 ? 28.344 -3.895 28.906 1 36.03 336 PRO B N 1
ATOM 5094 C CA . PRO B 1 336 ? 28.875 -4.918 29.812 1 36.03 336 PRO B CA 1
ATOM 5095 C C . PRO B 1 336 ? 30.375 -4.773 30.047 1 36.03 336 PRO B C 1
ATOM 5097 O O . PRO B 1 336 ? 31.109 -4.383 29.141 1 36.03 336 PRO B O 1
ATOM 5100 N N . ALA B 1 337 ? 30.734 -4.488 31.188 1 35.38 337 ALA B N 1
ATOM 5101 C CA . ALA B 1 337 ? 32.156 -4.488 31.531 1 35.38 337 ALA B CA 1
ATOM 5102 C C . ALA B 1 337 ? 32.906 -5.578 30.766 1 35.38 337 ALA B C 1
ATOM 5104 O O . ALA B 1 337 ? 32.406 -6.703 30.641 1 35.38 337 ALA B O 1
ATOM 5105 N N . ALA B 1 338 ? 33.594 -5.129 29.703 1 37.09 338 ALA B N 1
ATOM 5106 C CA . ALA B 1 338 ? 34.5 -6.102 29.078 1 37.09 338 ALA B CA 1
ATOM 5107 C C . ALA B 1 338 ? 34.938 -7.152 30.078 1 37.09 338 ALA B C 1
ATOM 5109 O O . ALA B 1 338 ? 35.312 -6.824 31.219 1 37.09 338 ALA B O 1
ATOM 5110 N N . PRO B 1 339 ? 34.469 -8.328 29.844 1 34.31 339 PRO B N 1
ATOM 5111 C CA . PRO B 1 339 ? 34.969 -9.281 30.828 1 34.31 339 PRO B CA 1
ATOM 5112 C C . PRO B 1 339 ? 36.438 -9.031 31.188 1 34.31 339 PRO B C 1
ATOM 5114 O O . PRO B 1 339 ? 37.219 -8.617 30.328 1 34.31 339 PRO B O 1
ATOM 5117 N N . ALA B 1 340 ? 36.688 -8.57 32.406 1 32.88 340 ALA B N 1
ATOM 5118 C CA . ALA B 1 340 ? 38.031 -8.414 32.875 1 32.88 340 ALA B CA 1
ATOM 5119 C C . ALA B 1 340 ? 38.938 -9.531 32.344 1 32.88 340 ALA B C 1
ATOM 5121 O O . ALA B 1 340 ? 38.594 -10.711 32.469 1 32.88 340 ALA B O 1
ATOM 5122 N N . LYS B 1 341 ? 39.688 -9.148 31.297 1 34.03 341 LYS B N 1
ATOM 5123 C CA . LYS B 1 341 ? 40.75 -10.047 30.844 1 34.03 341 LYS B CA 1
ATOM 5124 C C . LYS B 1 341 ? 41.406 -10.758 32.031 1 34.03 341 LYS B C 1
ATOM 5126 O O . LYS B 1 341 ? 41.938 -10.109 32.938 1 34.03 341 LYS B O 1
ATOM 5131 N N . THR B 1 342 ? 40.75 -11.836 32.438 1 31.52 342 THR B N 1
ATOM 5132 C CA . THR B 1 342 ? 41.5 -12.633 33.406 1 31.52 342 THR B CA 1
ATOM 5133 C C . THR B 1 342 ? 42.969 -12.711 33 1 31.52 342 THR B C 1
ATOM 5135 O O . THR B 1 342 ? 43.312 -13.133 31.906 1 31.52 342 THR B O 1
ATOM 5138 N N . LYS B 1 343 ? 43.75 -11.758 33.531 1 33.06 343 LYS B N 1
ATOM 5139 C CA . LYS B 1 343 ? 45.219 -11.922 33.438 1 33.06 343 LYS B CA 1
ATOM 5140 C C . LYS B 1 343 ? 45.625 -13.375 33.656 1 33.06 343 LYS B C 1
ATOM 5142 O O . LYS B 1 343 ? 45.375 -13.945 34.719 1 33.06 343 LYS B O 1
ATOM 5147 N N . ALA B 1 344 ? 45.688 -14.117 32.531 1 34.31 344 ALA B N 1
ATOM 5148 C CA . ALA B 1 344 ? 46.312 -15.438 32.562 1 34.31 344 ALA B CA 1
ATOM 5149 C C . ALA B 1 344 ? 47.594 -15.414 33.406 1 34.31 344 ALA B C 1
ATOM 5151 O O . ALA B 1 344 ? 48.531 -14.672 33.094 1 34.31 344 ALA B O 1
ATOM 5152 N N . VAL B 1 345 ? 47.5 -15.43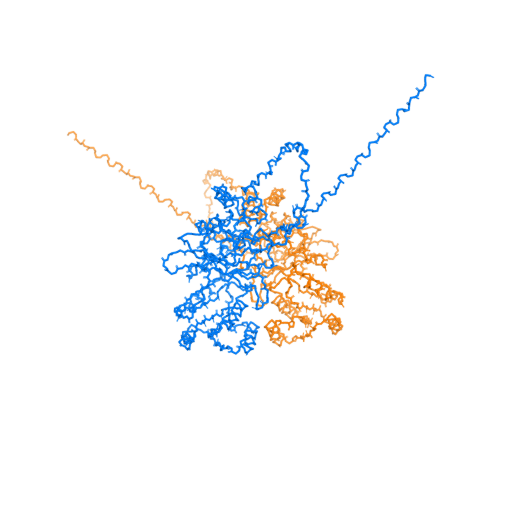 34.688 1 31.97 345 VAL B N 1
ATOM 5153 C CA . VAL B 1 345 ? 48.656 -15.68 35.531 1 31.97 345 VAL B CA 1
ATOM 5154 C C . VAL B 1 345 ? 49.531 -16.766 34.875 1 31.97 345 VAL B C 1
ATOM 5156 O O . VAL B 1 345 ? 49.062 -17.891 34.656 1 31.97 345 VAL B O 1
ATOM 5159 N N . ARG B 1 346 ? 50.344 -16.328 33.938 1 32.12 346 ARG B N 1
ATOM 5160 C CA . ARG B 1 346 ? 51.406 -17.203 33.5 1 32.12 346 ARG B CA 1
ATOM 5161 C C . ARG B 1 346 ? 52.125 -17.875 34.656 1 32.12 346 ARG B C 1
ATOM 5163 O O . ARG B 1 346 ? 52.688 -17.203 35.531 1 32.12 346 ARG B O 1
ATOM 5170 N N . SER B 1 347 ? 51.344 -18.844 35.281 1 30.59 347 SER B N 1
ATOM 5171 C CA . SER B 1 347 ? 52.031 -19.672 36.25 1 30.59 347 SER B CA 1
ATOM 5172 C C . SER B 1 347 ? 53.438 -20.062 35.781 1 30.59 347 SER B C 1
ATOM 5174 O O . SER B 1 347 ? 53.594 -20.594 34.688 1 30.59 347 SER B O 1
ATOM 5176 N N . SER B 1 348 ? 54.406 -19.141 36 1 34.06 348 SER B N 1
ATOM 5177 C CA . SER B 1 348 ? 55.812 -19.438 35.906 1 34.06 348 SER B CA 1
ATOM 5178 C C . SER B 1 348 ? 56.156 -20.781 36.531 1 34.06 348 SER B C 1
ATOM 5180 O O . SER B 1 348 ? 56.062 -20.953 37.75 1 34.06 348 SER B O 1
ATOM 5182 N N . SER B 1 349 ? 55.5 -21.969 36.062 1 31.27 349 SER B N 1
ATOM 5183 C CA . SER B 1 349 ? 56.062 -23.219 36.531 1 31.27 349 SER B CA 1
ATOM 5184 C C . SER B 1 349 ? 57.594 -23.234 36.406 1 31.27 349 SER B C 1
ATOM 5186 O O . SER B 1 349 ? 58.125 -23.219 35.312 1 31.27 349 SER B O 1
ATOM 5188 N N . ARG B 1 350 ? 58.25 -22.438 37.281 1 32.44 350 ARG B N 1
ATOM 5189 C CA . ARG B 1 350 ? 59.688 -22.578 37.531 1 32.44 350 ARG B CA 1
ATOM 5190 C C . ARG B 1 350 ? 60.062 -24.047 37.688 1 32.44 350 ARG B C 1
ATOM 5192 O O . ARG B 1 350 ? 59.625 -24.703 38.625 1 32.44 350 ARG B O 1
ATOM 5199 N N . THR B 1 351 ? 60.062 -24.734 36.531 1 30.28 351 THR B N 1
ATOM 5200 C CA . THR B 1 351 ? 60.781 -26 36.562 1 30.28 351 THR B CA 1
ATOM 5201 C C . THR B 1 351 ? 62.125 -25.875 37.281 1 30.28 351 THR B C 1
ATOM 5203 O O . THR B 1 351 ? 62.906 -25 36.969 1 30.28 351 THR B O 1
ATOM 5206 N N . ILE B 1 352 ? 62.125 -26.047 38.625 1 34.5 352 ILE B N 1
ATOM 5207 C CA . ILE B 1 352 ? 63.344 -26.328 39.375 1 34.5 352 ILE B CA 1
ATOM 5208 C C . ILE B 1 352 ? 64.312 -27.156 38.531 1 34.5 352 ILE B C 1
ATOM 5210 O O . ILE B 1 352 ? 63.875 -28.141 37.906 1 34.5 352 ILE B O 1
ATOM 5214 N N . PRO B 1 353 ? 65.562 -26.672 38.438 1 35 353 PRO B N 1
ATOM 5215 C CA . PRO B 1 353 ? 66.625 -27.516 37.812 1 35 353 PRO B CA 1
ATOM 5216 C C . PRO B 1 353 ? 66.688 -28.922 38.406 1 35 353 PRO B C 1
ATOM 5218 O O . PRO B 1 353 ? 66.312 -29.125 39.562 1 35 353 PRO B O 1
#

Foldseek 3Di:
DDKDKAKDLDPVVRVVVCCVPQNPQWAWDDWDADPVGTIITIIDDDPPVPPPPVPPDDDPPPPVPPVPVPPPPPQQQLLVVQLVLLVQQPAPPVVSVQLSVQLNPDPDSDNLVSSLRSCVVQAAFAADDDDLDDAFAEEEAAAPPLCQLLVLLQVVLVCVVVVFAEEEEEQAPPDPVSVVVSVVSCVVSVHHYHYDHALQRLLVSCVVCNPTSYYYYRYHGFDLPDPVRLVRVLRNPPSDDHAYEYRGEADDALVVLLSRLQSVVVSVHAEYEYEQLLPRPHRSSVVSSCNNNVHHYYWYANDSDSNDRIDGDHSSNVSCSSVPPPPVVVVPPPPPDPPPPPPPPPPPPPPDD/DDKDKAKALDPVVRVVVCCVPQNPQWAWDDWDADPVHTIITITDDDPPVPPPPVPPDDDPPPPVPPVPVPPPPPQQQLLVVQLVLLVQQPAPPVVSVQLSVQLNPDPDSDNLVSSLRSCVVQAAFAADDDDLDDAFAEEEAAAPPLCQLLVLLLVVLVCVVVVFAEEEEEQAPPDPVSVVVSVVSCVVSVHHYHYDHALQRVLVSCVVCNPTSYYYYRYHGADLPDPVRLVRVLRNPPSDDHAYEYRGEADDALVVLLSRLQSVVVSVHAEYEYEQLLPRPHRSSVVSSCNNNVHHYYWYANDSDSNDRIDGDHSSNVSCSSVPPPPVVVVPPPPPPPPPPPPPPPPPPPPDD

Organism: NCBI:txid1064539

Solvent-accessible surface area (backbone atoms only — not comparable to full-atom values): 38207 Å² total; per-residue (Å²): 103,51,77,48,78,34,82,21,78,37,63,72,53,21,50,52,48,45,38,72,75,57,35,91,73,42,40,77,74,44,79,41,78,46,95,87,67,26,23,34,36,30,30,32,32,75,70,71,66,71,74,65,63,76,66,67,70,74,74,75,71,78,62,81,64,70,77,63,70,69,66,68,67,77,74,71,56,35,38,56,54,43,43,52,46,38,54,71,22,53,30,50,66,73,58,38,52,53,41,32,53,48,20,51,71,43,96,59,81,46,43,48,57,26,42,9,51,22,42,50,74,75,48,50,62,56,42,80,78,90,52,83,51,90,59,61,33,37,34,37,39,38,44,66,61,31,46,46,64,56,48,47,50,26,54,50,50,53,35,48,75,68,71,40,48,56,30,38,34,35,49,36,77,79,48,54,9,63,42,49,43,52,48,53,50,28,58,75,69,71,37,56,74,43,81,34,87,46,34,66,50,43,35,52,51,51,63,73,41,63,83,36,24,39,38,40,32,33,48,54,55,33,51,73,77,36,67,69,47,50,52,54,47,48,49,46,61,66,37,53,86,57,43,50,32,33,30,40,48,52,34,35,20,29,67,52,44,17,53,46,48,41,48,46,35,74,71,67,35,52,37,34,33,40,21,48,47,63,72,33,91,40,62,17,25,58,55,41,16,32,64,72,45,67,37,24,39,14,33,34,25,49,48,90,50,60,93,42,47,72,42,74,40,40,41,50,60,52,27,36,69,70,50,61,76,69,62,71,72,63,73,66,47,70,68,74,72,69,75,73,76,71,74,74,73,74,75,75,76,74,76,73,134,104,51,76,49,78,35,81,22,77,38,62,70,54,20,50,51,49,44,37,74,74,54,34,91,72,41,42,78,74,43,78,41,78,46,95,87,69,24,24,34,34,28,30,31,31,75,72,70,69,73,72,67,66,75,66,66,70,73,74,75,73,78,62,80,64,68,77,62,69,68,66,70,66,78,74,71,55,35,39,56,55,43,43,51,45,37,55,72,22,54,30,50,65,73,58,38,52,55,41,32,54,48,22,50,72,44,96,60,82,45,43,46,56,27,42,10,52,22,41,50,75,74,47,52,63,56,42,78,77,89,52,82,52,91,56,61,32,36,34,39,40,38,45,66,61,28,46,46,65,55,50,49,51,25,55,49,50,53,36,47,76,68,72,40,48,54,32,39,34,36,48,35,76,78,49,53,9,65,43,49,43,51,49,53,50,28,57,76,68,71,39,56,74,45,80,32,87,46,35,68,50,44,34,53,50,50,62,74,39,64,84,35,26,38,37,40,33,33,49,55,53,34,50,75,78,37,67,66,46,48,50,52,47,49,50,46,62,65,36,52,85,56,43,50,33,33,30,39,48,50,34,36,20,29,68,51,46,16,53,48,47,41,48,47,35,75,72,67,34,52,36,34,31,40,21,49,46,62,72,33,90,39,62,17,25,57,55,42,18,30,65,72,45,68,37,23,40,14,34,35,24,48,49,90,50,59,94,45,46,71,41,73,40,40,39,50,58,50,27,36,69,70,50,61,76,68,62,72,71,64,73,65,45,68,69,72,70,67,73,73,75,72,73,74,72,73,72,75,76,71,73,73,131

Sequence (706 aa):
MRLKSFHAKSMSEAMRMVRQTLGDDAIIVATREEDGGGVRVTAAVEDDDLLMAQARTAQPTRTARPVVVVEEEPEIDVGEVVADVLHRHGVPAALAEQLIDAAAGLDTDDPALALGAALDSMFTFSPLQDRRGGNKPLILVGPPGSGKTLIVAKLAAQAVFRKRSVGVITTDTVRAGGMEQLAAFTRLMKIKLATVEDPDALAGAFEVSRGADVVLVDTAGRNPYNREDMADLKALLSAGVAEPILVLPAGLDAMEAADIAQSFKALGVRRMLITRLDMARRLGSLLGTAHRSRMAFCNASVSSKVAEGLTPLNPVAFARLMMPAEDKAARNRPKPAAPAKTKAVRSSSRTIPMRLKSFHAKSMSEAMRMVRQTLGDDAIIVATREEDGGGVRVTAAVEDDDLLMAQARTAQPTRTARPVVVVEEEPEIDVGEVVADVLHRHGVPAALAEQLIDAAAGLDTDDPALALGAALDSMFTFSPLQDRRGGNKPLILVGPPGSGKTLIVAKLAAQAVFRKRSVGVITTDTVRAGGMEQLAAFTRLMKIKLATVEDPDALAGAFEVSRGADVVLVDTAGRNPYNREDMADLKALLSAGVAEPILVLPAGLDAMEAADIAQSFKALGVRRMLITRLDMARRLGSLLGTAHRSRMAFCNASVSSKVAEGLTPLNPVAFARLMMPAEDKAARNRPKPAAPAKTKAVRSSSRTIP

Secondary structure (DSSP, 8-state):
-EEEEEEESSHHHHHHHHHHHH-TTPEEEEEEE-TTS-EEEEEEE----GGGGGGGS--------------------HHHHHHHHHHHTT--HHHHHHHHHHHHTS--S-HHHHHHHHHHHHS-B-PPP--SS-PPPEEEE-STTSSHHHHHHHHHHHHHHTT--EEEEE---S-HHHHHHHHHHHHHTT-EEEE--SHHHHHHHHHHTTTSSEEEEE-----TT-HHHHHHHHHHHTTSS-EEEEEEETTB-HHHHHHHHHHHHTTT--EEEEE-GGG-S--HHHHHHHHHHTPEEEEEE--SSTTS-EEE--HHHHHHHHS----HHHHTS--------------------/-EEEEEEESSHHHHHHHHHHHH-TTPEEEEEEE-TTS-EEEEEEE----GGGGGGGS--------------------HHHHHHHHHHHTT--HHHHHHHHHHHHTS--S-HHHHHHHHHHHHS-B-PPP--SS-PPPEEEE-STTSSHHHHHHHHHHHHHHTT--EEEEE---S-HHHHHHHHHHHHHTT-EEEE--SHHHHHHHHHHTTT-SEEEEE-----TT-HHHHHHHHHHHTTSS-EEEEEEETTB-HHHHHHHHHHHHTTT--EEEEE-GGG-S--HHHHHHHHHHTPEEEEEE--SSTTS-EEE--HHHHHHHHS----HHHHTS--------------------

Nearest PDB structures (foldseek):
  1ng1-assembly1_A  TM=8.218E-01  e=1.533E-17  Thermus aquaticus
  2px0-assembly3_C  TM=8.512E-01  e=1.138E-15  Bacillus subtilis
  2px3-assembly1_A-2  TM=8.627E-01  e=2.451E-15  Bacillus subtilis
  8r9r-assembly1_A-2  TM=8.482E-01  e=2.451E-15  Shewanella putrefaciens CN-32
  2ng1-assembly1_A  TM=7.856E-01  e=5.285E-16  Thermus aquaticus

InterPro domains:
  IPR000897 Signal recognition particle, SRP54 subunit, GTPase domain [PF00448] (138-322)
  IPR000897 Signal recognition particle, SRP54 subunit, GTPase domain [SM00962] (135-324)
  IPR003593 AAA+ ATPase domain [SM00382] (134-327)
  IPR027417 P-loop containing nucleoside triphosphate hydrolase [G3DSA:3.40.50.300] (130-312)
  IPR027417 P-loop containing nucleoside triphosphate hydrolase [SSF52540] (134-306)
  IPR047040 Flagellar biosynthesis protein FlhF, GTPase domain [cd17873] (136-322)

Radius of gyration: 32.39 Å; Cα contacts (8 Å, |Δi|>4): 1237; chains: 2; bounding box: 94×84×116 Å